Protein AF-A0A3D5EH94-F1 (afdb_monomer)

Nearest PDB structures (foldseek):
  5v8d-assembly1_A  TM=6.753E-01  e=9.237E-10  Bacillus cereus ATCC 10987
  5v8d-assembly4_D  TM=6.503E-01  e=5.014E-10  Bacillus cereus ATCC 10987
  5v8d-assembly2_B  TM=6.530E-01  e=5.330E-10  Bacillus cereus ATCC 10987
  5v8e-assembly2_B  TM=6.341E-01  e=5.665E-10  Bacillus cereus ATCC 10987
  4nzk-assembly1_A  TM=6.372E-01  e=7.234E-10  [Eubacterium] siraeum DSM 15702

Mean predicted aligned error: 8.18 Å

Radius of gyration: 25.85 Å; Cα contacts (8 Å, |Δi|>4): 688; chains: 1; bounding box: 53×42×86 Å

Foldseek 3Di:
DAQDVVVCVVVVVPDVPDDDDRGDDDDDDDPDQAQWDFDWDQDPNDTGGPDIGGNAFPFDWDQFPPRFIFGQPDPLHLVCLFQVVDAADPVQLVLLLVLLVCQLPQAFADVFEEAEEAAEWPCLQPVVRPPDHGDCHGNVNVSVVSHDCSSRYFYCRVVQNPDPDNQPDRQERETALVVLLSSLLSRCVSRVHDSVVLCVVCVPWDKDWDWDQYPRQCRHVVRDTDIGIDTDVFDQVVQWQKWQPFPAQLTKTKGADPQAPDAFEEEEAAGPRCNSNSRRVVNHYRMYIYGRHQQAAASVCSVQLRGSYYYHHHYSSCSSHRHYNPDDSLVRLVVRVVPDPDRDDMHHDPPDDDPSNVSVVVVVVVSNVD

Structure (mmCIF, N/CA/C/O backbone):
data_AF-A0A3D5EH94-F1
#
_entry.id   AF-A0A3D5EH94-F1
#
loop_
_atom_site.group_PDB
_atom_site.id
_atom_site.type_symbol
_atom_site.label_atom_id
_atom_site.label_alt_id
_atom_site.label_comp_id
_atom_site.label_asym_id
_atom_site.label_entity_id
_atom_site.label_seq_id
_atom_site.pdbx_PDB_ins_code
_atom_site.Cartn_x
_atom_site.Cartn_y
_atom_site.Cartn_z
_atom_site.occupancy
_atom_site.B_iso_or_equiv
_atom_site.auth_seq_id
_atom_site.auth_comp_id
_atom_site.auth_asym_id
_atom_site.auth_atom_id
_atom_site.pdbx_PDB_model_num
ATOM 1 N N . ASN A 1 1 ? 4.039 -0.647 -54.013 1.00 68.69 1 ASN A N 1
ATOM 2 C CA . ASN A 1 1 ? 4.053 0.822 -53.889 1.00 68.69 1 ASN A CA 1
ATOM 3 C C . ASN A 1 1 ? 2.646 1.366 -54.019 1.00 68.69 1 ASN A C 1
ATOM 5 O O . ASN A 1 1 ? 1.836 0.756 -54.706 1.00 68.69 1 ASN A O 1
ATOM 9 N N . THR A 1 2 ? 2.360 2.465 -53.336 1.00 75.19 2 THR A N 1
ATOM 10 C CA . THR A 1 2 ? 1.069 3.159 -53.306 1.00 75.19 2 THR A CA 1
ATOM 11 C C . THR A 1 2 ? 1.264 4.616 -53.713 1.00 75.19 2 THR A C 1
ATOM 13 O O . THR A 1 2 ? 2.389 5.127 -53.678 1.00 75.19 2 THR A O 1
ATOM 16 N N . GLU A 1 3 ? 0.176 5.294 -54.076 1.00 77.81 3 GLU A N 1
ATOM 17 C CA . GLU A 1 3 ? 0.208 6.742 -54.275 1.00 77.81 3 GLU A CA 1
ATOM 18 C C . GLU A 1 3 ? 0.514 7.424 -52.935 1.00 77.81 3 GLU A C 1
ATOM 20 O O . GLU A 1 3 ? -0.142 7.163 -51.923 1.00 77.81 3 GLU A O 1
ATOM 25 N N . ARG A 1 4 ? 1.551 8.264 -52.910 1.00 78.00 4 ARG A N 1
ATOM 26 C CA . ARG A 1 4 ? 1.975 9.034 -51.731 1.00 78.00 4 ARG A CA 1
ATOM 27 C C . ARG A 1 4 ? 2.310 10.467 -52.149 1.00 78.00 4 ARG A C 1
ATOM 29 O O . ARG A 1 4 ? 3.486 10.789 -52.334 1.00 78.00 4 ARG A O 1
ATOM 36 N N . PRO A 1 5 ? 1.289 11.326 -52.342 1.00 79.75 5 PRO A N 1
ATOM 37 C CA . PRO A 1 5 ? 1.480 12.707 -52.790 1.00 79.75 5 PRO A CA 1
ATOM 38 C C . PRO A 1 5 ? 2.429 13.505 -51.885 1.00 79.75 5 PRO A C 1
ATOM 40 O O . PRO A 1 5 ? 3.218 14.306 -52.374 1.00 79.75 5 PRO A O 1
ATOM 43 N N . ASP A 1 6 ? 2.413 13.215 -50.582 1.00 80.56 6 ASP A N 1
ATOM 44 C CA . ASP A 1 6 ? 3.288 13.813 -49.572 1.00 80.56 6 ASP A CA 1
ATOM 45 C C . ASP A 1 6 ? 4.774 13.450 -49.748 1.00 80.56 6 ASP A C 1
ATOM 47 O O . ASP A 1 6 ? 5.658 14.253 -49.445 1.00 80.56 6 ASP A O 1
ATOM 51 N N . VAL A 1 7 ? 5.063 12.244 -50.249 1.00 74.88 7 VAL A N 1
ATOM 52 C CA . VAL A 1 7 ? 6.429 11.795 -50.560 1.00 74.88 7 VAL A CA 1
ATOM 53 C C . VAL A 1 7 ? 6.908 12.441 -51.853 1.00 74.88 7 VAL A C 1
ATOM 55 O O . VAL A 1 7 ? 8.023 12.955 -51.888 1.00 74.88 7 VAL A O 1
ATOM 58 N N . ILE A 1 8 ? 6.061 12.471 -52.887 1.00 75.56 8 ILE A N 1
ATOM 59 C CA . ILE A 1 8 ? 6.370 13.111 -54.175 1.00 75.56 8 ILE A CA 1
ATOM 60 C C . ILE A 1 8 ? 6.744 14.578 -53.968 1.00 75.56 8 ILE A C 1
ATOM 62 O O . ILE A 1 8 ? 7.780 15.015 -54.461 1.00 75.56 8 ILE A O 1
ATOM 66 N N . GLU A 1 9 ? 5.934 15.320 -53.209 1.00 77.06 9 GLU A N 1
ATOM 67 C CA . GLU A 1 9 ? 6.174 16.737 -52.932 1.00 77.06 9 GLU A CA 1
ATOM 68 C C . GLU A 1 9 ? 7.528 16.958 -52.244 1.00 77.06 9 GLU A C 1
ATOM 70 O O . GLU A 1 9 ? 8.292 17.834 -52.643 1.00 77.06 9 GLU A O 1
ATOM 75 N N . LYS A 1 10 ? 7.878 16.131 -51.251 1.00 77.69 10 LYS A N 1
ATOM 76 C CA . LYS A 1 10 ? 9.159 16.254 -50.541 1.00 77.69 10 LYS A CA 1
ATOM 77 C C . LYS A 1 10 ? 10.363 15.824 -51.374 1.00 77.69 10 LYS A C 1
ATOM 79 O O . LYS A 1 10 ? 11.404 16.466 -51.290 1.00 77.69 10 LYS A O 1
ATOM 84 N N . VAL A 1 11 ? 10.253 14.743 -52.144 1.00 74.69 11 VAL A N 1
ATOM 85 C CA . VAL A 1 11 ? 11.378 14.190 -52.915 1.00 74.69 11 VAL A CA 1
ATOM 86 C C . VAL A 1 11 ? 11.659 15.030 -54.160 1.00 74.69 11 VAL A C 1
ATOM 88 O O . VAL A 1 11 ? 12.824 15.297 -54.438 1.00 74.69 11 VAL A O 1
ATOM 91 N N . ALA A 1 12 ? 10.629 15.538 -54.848 1.00 71.44 12 ALA A N 1
ATOM 92 C CA . ALA A 1 12 ? 10.789 16.421 -56.009 1.00 71.44 12 ALA A CA 1
ATOM 93 C C . ALA A 1 12 ? 11.503 17.748 -55.675 1.00 71.44 12 ALA A C 1
ATOM 95 O O . ALA A 1 12 ? 12.089 18.379 -56.551 1.00 71.44 12 ALA A O 1
ATOM 96 N N . LEU A 1 13 ? 11.480 18.173 -54.405 1.00 70.44 13 LEU A N 1
ATOM 97 C CA . LEU A 1 13 ? 12.229 19.341 -53.926 1.00 70.44 13 LEU A CA 1
ATOM 98 C C . LEU A 1 13 ? 13.724 19.060 -53.711 1.00 70.44 13 LEU A C 1
ATOM 100 O O . LEU A 1 13 ? 14.517 20.000 -53.664 1.00 70.44 13 LEU A O 1
ATOM 104 N N . ILE A 1 14 ? 14.105 17.792 -53.538 1.00 74.44 14 ILE A N 1
ATOM 105 C CA . ILE A 1 14 ? 15.460 17.379 -53.151 1.00 74.44 14 ILE A CA 1
ATOM 106 C C . ILE A 1 14 ? 16.200 16.767 -54.344 1.00 74.44 14 ILE A C 1
ATOM 108 O O . ILE A 1 14 ? 17.382 17.055 -54.522 1.00 74.44 14 ILE A O 1
ATOM 112 N N . GLU A 1 15 ? 15.512 15.990 -55.186 1.00 72.38 15 GLU A N 1
ATOM 113 C CA . GLU A 1 15 ? 16.097 15.353 -56.365 1.00 72.38 15 GLU A CA 1
ATOM 114 C C . GLU A 1 15 ? 15.553 15.911 -57.677 1.00 72.38 15 GLU A C 1
ATOM 116 O O . GLU A 1 15 ? 14.371 15.780 -57.996 1.00 72.38 15 GLU A O 1
ATOM 121 N N . ARG A 1 16 ? 16.448 16.518 -58.464 1.00 66.50 16 ARG A N 1
ATOM 122 C CA . ARG A 1 16 ? 16.094 17.241 -59.700 1.00 66.50 16 ARG A CA 1
ATOM 123 C C . ARG A 1 16 ? 15.661 16.321 -60.838 1.00 66.50 16 ARG A C 1
ATOM 125 O O . ARG A 1 16 ? 14.904 16.758 -61.699 1.00 66.50 16 ARG A O 1
ATOM 132 N N . ASP A 1 17 ? 16.110 15.069 -60.809 1.00 68.94 17 ASP A N 1
ATOM 133 C CA . ASP A 1 17 ? 15.834 14.064 -61.839 1.00 68.94 17 ASP A CA 1
ATOM 134 C C . ASP A 1 17 ? 14.757 13.056 -61.398 1.00 68.94 17 ASP A C 1
ATOM 136 O O . ASP A 1 17 ? 14.601 11.991 -62.002 1.00 68.94 17 ASP A O 1
ATOM 140 N N . PHE A 1 18 ? 14.002 13.366 -60.336 1.00 68.69 18 PHE A N 1
ATOM 141 C CA . PHE A 1 18 ? 12.938 12.494 -59.849 1.00 68.69 18 PHE A CA 1
ATOM 142 C C . PHE A 1 18 ? 11.816 12.364 -60.892 1.00 68.69 18 PHE A C 1
ATOM 144 O O . PHE A 1 18 ? 11.048 13.295 -61.139 1.00 68.69 18 PHE A O 1
ATOM 151 N N . GLN A 1 19 ? 11.712 11.186 -61.509 1.00 66.19 19 GLN A N 1
ATOM 152 C CA . GLN A 1 19 ? 10.628 10.859 -62.432 1.00 66.19 19 GLN A CA 1
ATOM 153 C C . GLN A 1 19 ? 9.378 10.527 -61.618 1.00 66.19 19 GLN A C 1
ATOM 155 O O . GLN A 1 19 ? 9.339 9.538 -60.887 1.00 66.19 19 GLN A O 1
ATOM 160 N N . GLN A 1 20 ? 8.362 11.382 -61.722 1.00 61.25 20 GLN A N 1
ATOM 161 C CA . GLN A 1 20 ? 7.118 11.257 -60.971 1.00 61.25 20 GLN A CA 1
ATOM 162 C C . GLN A 1 20 ? 6.280 10.082 -61.499 1.00 61.25 20 GLN A C 1
ATOM 164 O O . GLN A 1 20 ? 5.341 10.253 -62.274 1.00 61.25 20 GLN A O 1
ATOM 169 N N . GLU A 1 21 ? 6.613 8.867 -61.080 1.00 62.69 21 GLU A N 1
ATOM 170 C CA . GLU A 1 21 ? 5.720 7.723 -61.217 1.00 62.69 21 GLU A CA 1
ATOM 171 C C . GLU A 1 21 ? 4.611 7.822 -60.160 1.00 62.69 21 GLU A C 1
ATOM 173 O O . GLU A 1 21 ? 4.872 8.117 -58.990 1.00 62.69 21 GLU A O 1
ATOM 178 N N . ALA A 1 22 ? 3.360 7.559 -60.554 1.00 59.62 22 ALA A N 1
ATOM 179 C CA . ALA A 1 22 ? 2.195 7.661 -59.667 1.00 59.62 22 ALA A CA 1
ATOM 180 C C . ALA A 1 22 ? 2.316 6.787 -58.395 1.00 59.62 22 ALA A C 1
ATOM 182 O O . ALA A 1 22 ? 1.708 7.091 -57.374 1.00 59.62 22 ALA A O 1
ATOM 183 N N . LEU A 1 23 ? 3.148 5.735 -58.417 1.00 65.56 23 LEU A N 1
ATOM 184 C CA . LEU A 1 23 ? 3.312 4.756 -57.336 1.00 65.56 23 LEU A CA 1
ATOM 185 C C . LEU A 1 23 ? 4.757 4.710 -56.801 1.00 65.56 23 LEU A C 1
ATOM 187 O O . LEU A 1 23 ? 5.472 3.727 -56.997 1.00 65.56 23 LEU A O 1
ATOM 191 N N . CYS A 1 24 ? 5.185 5.748 -56.082 1.00 69.69 24 CYS A N 1
ATOM 192 C CA . CYS A 1 24 ? 6.564 5.895 -55.581 1.00 69.69 24 CYS A CA 1
ATOM 193 C C . CYS A 1 24 ? 6.706 5.901 -54.044 1.00 69.69 24 CYS A C 1
ATOM 195 O O . CYS A 1 24 ? 7.746 6.289 -53.517 1.00 69.69 24 CYS A O 1
ATOM 197 N N . GLY A 1 25 ? 5.696 5.433 -53.304 1.00 74.31 25 GLY A N 1
ATOM 198 C CA . GLY A 1 25 ? 5.777 5.288 -51.849 1.00 74.31 25 GLY A CA 1
ATOM 199 C C . GLY A 1 25 ? 5.266 3.945 -51.342 1.00 74.31 25 GLY A C 1
ATOM 200 O O . GLY A 1 25 ? 4.776 3.107 -52.100 1.00 74.31 25 GLY A O 1
ATOM 201 N N . PHE A 1 26 ? 5.368 3.735 -50.036 1.00 80.31 26 PHE A N 1
ATOM 202 C CA . PHE A 1 26 ? 4.729 2.624 -49.341 1.00 80.31 26 PHE A CA 1
ATOM 203 C C . PHE A 1 26 ? 4.159 3.116 -48.012 1.00 80.31 26 PHE A C 1
ATOM 205 O O . PHE A 1 26 ? 4.688 4.038 -47.392 1.00 80.31 26 PHE A O 1
ATOM 212 N N . ASP A 1 27 ? 3.062 2.503 -47.593 1.00 79.88 27 ASP A N 1
ATOM 213 C CA . ASP A 1 27 ? 2.504 2.638 -46.256 1.00 79.88 27 ASP A CA 1
ATOM 214 C C . ASP A 1 27 ? 2.322 1.228 -45.700 1.00 79.88 27 ASP A C 1
ATOM 216 O O . ASP A 1 27 ? 1.765 0.347 -46.365 1.00 79.88 27 ASP A O 1
ATOM 220 N N . HIS A 1 28 ? 2.884 0.987 -44.523 1.00 81.12 28 HIS A N 1
ATOM 221 C CA . HIS A 1 28 ? 2.800 -0.307 -43.880 1.00 81.12 28 HIS A CA 1
ATOM 222 C C . HIS A 1 28 ? 2.720 -0.139 -42.371 1.00 81.12 28 HIS A C 1
ATOM 224 O O . HIS A 1 28 ? 3.570 0.496 -41.747 1.00 81.12 28 HIS A O 1
ATOM 230 N N . THR A 1 29 ? 1.710 -0.762 -41.772 1.00 83.31 29 THR A N 1
ATOM 231 C CA . THR A 1 29 ? 1.614 -0.863 -40.320 1.00 83.31 29 THR A CA 1
ATOM 232 C C . THR A 1 29 ? 2.518 -1.987 -39.842 1.00 83.31 29 THR A C 1
ATOM 234 O O . THR A 1 29 ? 2.285 -3.159 -40.133 1.00 83.31 29 THR A O 1
ATOM 237 N N . LEU A 1 30 ? 3.552 -1.630 -39.089 1.00 79.69 30 LEU A N 1
ATOM 238 C CA . LEU A 1 30 ? 4.424 -2.595 -38.435 1.00 79.69 30 LEU A CA 1
ATOM 239 C C . LEU A 1 30 ? 3.857 -2.922 -37.052 1.00 79.69 30 LEU A C 1
ATOM 241 O O . LEU A 1 30 ? 3.590 -2.022 -36.259 1.00 79.69 30 LEU A O 1
ATOM 245 N N . ILE A 1 31 ? 3.702 -4.214 -36.756 1.00 80.31 31 ILE A N 1
ATOM 246 C CA . ILE A 1 31 ? 3.484 -4.715 -35.394 1.00 80.31 31 ILE A CA 1
ATOM 247 C C . ILE A 1 31 ? 4.821 -5.299 -34.939 1.00 80.31 31 ILE A C 1
ATOM 249 O O . ILE A 1 31 ? 5.153 -6.428 -35.320 1.00 80.31 31 ILE A O 1
ATOM 253 N N . PRO A 1 32 ? 5.644 -4.523 -34.222 1.00 77.19 32 PRO A N 1
ATOM 254 C CA . PRO A 1 32 ? 6.980 -4.971 -33.891 1.00 77.19 32 PRO A CA 1
ATOM 255 C C . PRO A 1 32 ? 6.975 -6.184 -32.955 1.00 77.19 32 PRO A C 1
ATOM 257 O O . PRO A 1 32 ? 6.024 -6.464 -32.239 1.00 77.19 32 PRO A O 1
ATOM 260 N N . LYS A 1 33 ?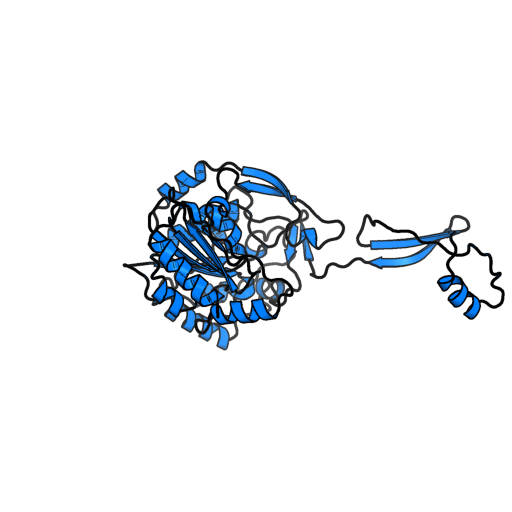 8.051 -6.969 -32.984 1.00 79.19 33 LYS A N 1
ATOM 261 C CA . LYS A 1 33 ? 8.232 -8.110 -32.064 1.00 79.19 33 LYS A CA 1
ATOM 262 C C . LYS A 1 33 ? 9.256 -7.820 -30.963 1.00 79.19 33 LYS A C 1
ATOM 264 O O . LYS A 1 33 ? 9.468 -8.655 -30.095 1.00 79.19 33 LYS A O 1
ATOM 269 N N . SER A 1 34 ? 9.893 -6.654 -31.029 1.00 80.25 34 SER A N 1
ATOM 270 C CA . SER A 1 34 ? 10.976 -6.186 -30.165 1.00 80.25 34 SER A CA 1
ATOM 271 C C . SER A 1 34 ? 10.851 -4.673 -29.986 1.00 80.25 34 SER A C 1
ATOM 273 O O . SER A 1 34 ? 10.292 -4.002 -30.857 1.00 80.25 34 SER A O 1
ATOM 275 N N . SER A 1 35 ? 11.372 -4.139 -28.881 1.00 80.38 35 SER A N 1
ATOM 276 C CA . SER A 1 35 ? 11.518 -2.695 -28.658 1.00 80.38 35 SER A CA 1
ATOM 277 C C . SER A 1 35 ? 12.526 -2.054 -29.610 1.00 80.38 35 SER A C 1
ATOM 279 O O . SER A 1 35 ? 12.378 -0.883 -29.937 1.00 80.38 35 SER A O 1
ATOM 281 N N . ASN A 1 36 ? 13.511 -2.817 -30.090 1.00 85.56 36 ASN A N 1
ATOM 282 C CA . ASN A 1 36 ? 14.490 -2.367 -31.076 1.00 85.56 36 ASN A CA 1
ATOM 283 C C . ASN A 1 36 ? 14.121 -2.890 -32.463 1.00 85.56 36 ASN A C 1
ATOM 285 O O . ASN A 1 36 ? 14.021 -4.103 -32.673 1.00 85.56 36 ASN A O 1
ATOM 289 N N . ILE A 1 37 ? 13.938 -1.975 -33.412 1.00 88.25 37 ILE A N 1
ATOM 290 C CA . ILE A 1 37 ? 13.548 -2.283 -34.786 1.00 88.25 37 ILE A CA 1
ATOM 291 C C . ILE A 1 37 ? 14.498 -1.546 -35.721 1.00 88.25 37 ILE A C 1
ATOM 293 O O . ILE A 1 37 ? 14.627 -0.329 -35.645 1.00 88.25 37 ILE A O 1
ATOM 297 N N . ALA A 1 38 ? 15.111 -2.274 -36.645 1.00 88.75 38 ALA A N 1
ATOM 298 C CA . ALA A 1 38 ? 15.816 -1.678 -37.768 1.00 88.75 38 ALA A CA 1
ATOM 299 C C . ALA A 1 38 ? 14.944 -1.794 -39.022 1.00 88.75 38 ALA A C 1
ATOM 301 O O . ALA A 1 38 ? 14.496 -2.886 -39.378 1.00 88.75 38 ALA A O 1
ATOM 302 N N . ILE A 1 39 ? 14.711 -0.672 -39.698 1.00 88.19 39 ILE A N 1
ATOM 303 C CA . ILE A 1 39 ? 14.161 -0.645 -41.052 1.00 88.19 39 ILE A CA 1
ATOM 304 C C . ILE A 1 39 ? 15.351 -0.593 -41.999 1.00 88.19 39 ILE A C 1
ATOM 306 O O . ILE A 1 39 ? 16.213 0.281 -41.887 1.00 88.19 39 ILE A O 1
ATOM 310 N N . ALA A 1 40 ? 15.401 -1.537 -42.932 1.00 89.81 40 ALA A N 1
ATOM 311 C CA . ALA A 1 40 ? 16.499 -1.660 -43.871 1.00 89.81 40 ALA A CA 1
ATOM 312 C C . ALA A 1 40 ? 16.008 -1.888 -45.295 1.00 89.81 40 ALA A C 1
ATOM 314 O O . ALA A 1 40 ? 14.953 -2.484 -45.520 1.00 89.81 40 ALA A O 1
ATOM 315 N N . ILE A 1 41 ? 16.817 -1.445 -46.250 1.00 89.06 41 ILE A N 1
ATOM 316 C CA . ILE A 1 41 ? 16.654 -1.747 -47.667 1.00 89.06 41 ILE A CA 1
ATOM 317 C C . ILE A 1 41 ? 17.640 -2.856 -48.022 1.00 89.06 41 ILE A C 1
ATOM 319 O O . ILE A 1 41 ? 18.830 -2.770 -47.709 1.00 89.06 41 ILE A O 1
ATOM 323 N N . VAL A 1 42 ? 17.145 -3.893 -48.695 1.00 89.62 42 VAL A N 1
ATOM 324 C CA . VAL A 1 42 ? 17.991 -4.921 -49.301 1.00 89.62 42 VAL A CA 1
ATOM 325 C C . VAL A 1 42 ? 18.237 -4.536 -50.753 1.00 89.62 42 VAL A C 1
ATOM 327 O O . VAL A 1 42 ? 17.299 -4.482 -51.545 1.00 89.62 42 VAL A O 1
ATOM 330 N N . HIS A 1 43 ? 19.491 -4.275 -51.110 1.00 88.88 43 HIS A N 1
ATOM 331 C CA . HIS A 1 43 ? 19.889 -3.942 -52.477 1.00 88.88 43 HIS A CA 1
ATOM 332 C C . HIS A 1 43 ? 21.161 -4.710 -52.837 1.00 88.88 43 HIS A C 1
ATOM 334 O O . HIS A 1 43 ? 22.117 -4.718 -52.069 1.00 88.88 43 HIS A O 1
ATOM 340 N N . ASN A 1 44 ? 21.171 -5.402 -53.981 1.00 90.38 44 ASN A N 1
ATOM 341 C CA . ASN A 1 44 ? 22.293 -6.246 -54.420 1.00 90.38 44 ASN A CA 1
ATOM 342 C C . ASN A 1 44 ? 22.791 -7.239 -53.351 1.00 90.38 44 ASN A C 1
ATOM 344 O O . ASN A 1 44 ? 23.987 -7.457 -53.207 1.00 90.38 44 ASN A O 1
ATOM 348 N N . SER A 1 45 ? 21.872 -7.850 -52.597 1.00 89.19 45 SER A N 1
ATOM 349 C CA . SER A 1 45 ? 22.179 -8.759 -51.473 1.00 89.19 45 SER A CA 1
ATOM 350 C C . SER A 1 45 ? 22.903 -8.110 -50.284 1.00 89.19 45 SER A C 1
ATOM 352 O O . SER A 1 45 ? 23.343 -8.817 -49.379 1.00 89.19 45 SER A O 1
ATOM 354 N N . HIS A 1 46 ? 22.991 -6.780 -50.243 1.00 87.38 46 HIS A N 1
ATOM 355 C CA . HIS A 1 46 ? 23.495 -6.027 -49.101 1.00 87.38 46 HIS A CA 1
ATOM 356 C C . HIS A 1 46 ? 22.345 -5.439 -48.283 1.00 87.38 46 HIS A C 1
ATOM 358 O O . HIS A 1 46 ? 21.337 -4.977 -48.824 1.00 87.38 46 HIS A O 1
ATOM 364 N N . PHE A 1 47 ? 22.506 -5.481 -46.961 1.00 88.56 47 PHE A N 1
ATOM 365 C CA . PHE A 1 47 ? 21.547 -4.968 -45.991 1.00 88.56 47 PHE A CA 1
ATOM 366 C C . PHE A 1 47 ? 21.943 -3.546 -45.592 1.00 88.56 47 PHE A C 1
ATOM 368 O O . PHE A 1 47 ? 23.001 -3.339 -44.997 1.00 88.56 47 PHE A O 1
ATOM 375 N N . HIS A 1 48 ? 21.104 -2.568 -45.921 1.00 91.00 48 HIS A N 1
ATOM 376 C CA . HIS A 1 48 ? 21.341 -1.163 -45.610 1.00 91.00 48 HIS A CA 1
ATOM 377 C C . HIS A 1 48 ? 20.310 -0.692 -44.590 1.00 91.00 48 HIS A C 1
ATOM 379 O O . HIS A 1 48 ? 19.160 -0.446 -44.951 1.00 91.00 48 HIS A O 1
ATOM 385 N N . VAL A 1 49 ? 20.702 -0.579 -43.319 1.00 90.62 49 VAL A N 1
ATOM 386 C CA . VAL A 1 49 ? 19.843 0.012 -42.282 1.00 90.62 49 VAL A CA 1
ATOM 387 C C . VAL A 1 49 ? 19.649 1.491 -42.604 1.00 90.62 49 VAL A C 1
ATOM 389 O O . VAL A 1 49 ? 20.618 2.235 -42.718 1.00 90.62 49 VAL A O 1
ATOM 392 N N . ILE A 1 50 ? 18.396 1.900 -42.784 1.00 90.31 50 ILE A N 1
ATOM 393 C CA . ILE A 1 50 ? 18.018 3.281 -43.110 1.00 90.31 50 ILE A CA 1
ATOM 394 C C . ILE A 1 50 ? 17.373 3.998 -41.925 1.00 90.31 50 ILE A C 1
ATOM 396 O O . ILE A 1 50 ? 17.325 5.226 -41.903 1.00 90.31 50 ILE A O 1
ATOM 400 N N . TYR A 1 51 ? 16.866 3.245 -40.948 1.00 86.38 51 TYR A N 1
ATOM 401 C CA . TYR A 1 51 ? 16.261 3.807 -39.751 1.00 86.38 51 TYR A CA 1
ATOM 402 C C . TYR A 1 51 ? 16.326 2.814 -38.595 1.00 86.38 51 TYR A C 1
ATOM 404 O O . TYR A 1 51 ? 16.056 1.627 -38.781 1.00 86.38 51 TYR A O 1
ATOM 412 N N . GLU A 1 52 ? 16.630 3.307 -37.401 1.00 90.00 52 GLU A N 1
ATOM 413 C CA . GLU A 1 52 ? 16.542 2.549 -36.156 1.00 90.00 52 GLU A CA 1
ATOM 414 C C . GLU A 1 52 ? 15.448 3.171 -35.289 1.00 90.00 52 GLU A C 1
ATOM 416 O O . GLU A 1 52 ? 15.424 4.379 -35.057 1.00 90.00 52 GLU A O 1
ATOM 421 N N . VAL A 1 53 ? 14.514 2.340 -34.838 1.00 85.81 53 VAL A N 1
ATOM 422 C CA . VAL A 1 53 ? 13.433 2.713 -33.928 1.00 85.81 53 VAL A CA 1
ATOM 423 C C . VAL A 1 53 ? 13.680 2.006 -32.609 1.00 85.81 53 VAL A C 1
ATOM 425 O O . VAL A 1 53 ? 13.826 0.782 -32.580 1.00 85.81 53 VAL A O 1
ATOM 428 N N . ASN A 1 54 ? 13.655 2.768 -31.521 1.00 82.69 54 ASN A N 1
ATOM 429 C CA . ASN A 1 54 ? 13.542 2.221 -30.180 1.00 82.69 54 ASN A CA 1
ATOM 430 C C . ASN A 1 54 ? 12.187 2.624 -29.579 1.00 82.69 54 ASN A C 1
ATOM 432 O O . ASN A 1 54 ? 11.800 3.793 -29.617 1.00 82.69 54 ASN A O 1
ATOM 436 N N . ILE A 1 55 ? 11.452 1.641 -29.064 1.00 76.94 55 ILE A N 1
ATOM 437 C CA . ILE A 1 55 ? 10.213 1.839 -28.316 1.00 76.94 55 ILE A CA 1
ATOM 438 C C . ILE A 1 55 ? 10.557 1.811 -26.825 1.00 76.94 55 ILE A C 1
ATOM 440 O O . ILE A 1 55 ? 10.705 0.736 -26.241 1.00 76.94 55 ILE A O 1
ATOM 444 N N . GLU A 1 56 ? 10.640 2.989 -26.208 1.00 64.25 56 GLU A N 1
ATOM 445 C CA . GLU A 1 56 ? 10.871 3.129 -24.767 1.00 64.25 56 GLU A CA 1
ATOM 446 C C . GLU A 1 56 ? 9.550 3.271 -23.995 1.00 64.25 56 GLU A C 1
ATOM 448 O O . GLU A 1 56 ? 8.648 4.023 -24.378 1.00 64.25 56 GLU A O 1
ATOM 453 N N . GLY A 1 57 ? 9.436 2.560 -22.871 1.00 60.56 57 GLY A N 1
ATOM 454 C CA . GLY A 1 57 ? 8.354 2.762 -21.910 1.00 60.56 57 GLY A CA 1
ATOM 455 C C . GLY A 1 57 ? 8.507 4.082 -21.141 1.00 60.56 57 GLY A C 1
ATOM 456 O O . GLY A 1 57 ? 9.609 4.571 -20.919 1.00 60.56 57 GLY A O 1
ATOM 457 N N . VAL A 1 58 ? 7.393 4.649 -20.664 1.00 58.03 58 VAL A N 1
ATOM 458 C CA . VAL A 1 58 ? 7.370 5.931 -19.915 1.00 58.03 58 VAL A CA 1
ATOM 459 C C . VAL A 1 58 ? 8.100 5.847 -18.559 1.00 58.03 58 VAL A C 1
ATOM 461 O O . VAL A 1 58 ? 8.519 6.863 -18.008 1.00 58.03 58 VAL A O 1
ATOM 464 N N . PHE A 1 59 ? 8.253 4.641 -18.005 1.00 60.00 59 PHE A N 1
ATOM 465 C CA . PHE A 1 59 ? 8.998 4.389 -16.771 1.00 60.00 59 PHE A CA 1
ATOM 466 C C . PHE A 1 59 ? 10.280 3.632 -17.089 1.00 60.00 59 PHE A C 1
ATOM 468 O O . PHE A 1 59 ? 10.249 2.700 -17.892 1.00 60.00 59 PHE A O 1
ATOM 475 N N . LYS A 1 60 ? 11.376 3.971 -16.401 1.00 74.50 60 LYS A N 1
ATOM 476 C CA . LYS A 1 60 ? 12.557 3.110 -16.433 1.00 74.50 60 LYS A CA 1
ATOM 477 C C . LYS A 1 60 ? 12.267 1.879 -15.590 1.00 74.50 60 LYS A C 1
ATOM 479 O O . LYS A 1 60 ? 11.826 1.972 -14.445 1.00 74.50 60 LYS A O 1
ATOM 484 N N . ILE A 1 61 ? 12.451 0.725 -16.202 1.00 85.44 61 ILE A N 1
ATOM 485 C CA . ILE A 1 61 ? 12.316 -0.562 -15.545 1.00 85.44 61 ILE A CA 1
ATOM 486 C C . ILE A 1 61 ? 13.713 -1.136 -15.471 1.00 85.44 61 ILE A C 1
ATOM 488 O O . ILE A 1 61 ? 14.450 -1.111 -16.454 1.00 85.44 61 ILE A O 1
ATOM 492 N N . LEU A 1 62 ? 14.075 -1.595 -14.285 1.00 90.00 62 LEU A N 1
ATOM 493 C CA . LEU A 1 62 ? 15.323 -2.292 -14.072 1.00 90.00 62 LEU A CA 1
ATOM 494 C C . LEU A 1 62 ? 15.056 -3.784 -14.185 1.00 90.00 62 LEU A C 1
ATOM 496 O O . LEU A 1 62 ? 14.259 -4.336 -13.427 1.00 90.00 62 LEU A O 1
ATOM 500 N N . GLU A 1 63 ? 15.728 -4.420 -15.130 1.00 91.44 63 GLU A N 1
ATOM 501 C CA . GLU A 1 63 ? 15.730 -5.869 -15.253 1.00 91.44 63 GLU A CA 1
ATOM 502 C C . GLU A 1 63 ? 16.704 -6.448 -14.223 1.00 91.44 63 GLU A C 1
ATOM 504 O O . GLU A 1 63 ? 17.883 -6.092 -14.176 1.00 91.44 63 GLU A O 1
ATOM 509 N N . GLY A 1 64 ? 16.167 -7.285 -13.346 1.00 92.69 64 GLY A N 1
ATOM 510 C CA . GLY A 1 64 ? 16.923 -8.150 -12.459 1.00 92.69 64 GLY A CA 1
ATOM 511 C C . GLY A 1 64 ? 17.176 -9.517 -13.086 1.00 92.69 64 GLY A C 1
ATOM 512 O O . GLY A 1 64 ? 16.815 -9.782 -14.235 1.00 92.69 64 GLY A O 1
ATOM 513 N N . GLU A 1 65 ? 17.783 -10.407 -12.309 1.00 94.50 65 GLU A N 1
ATOM 514 C CA . GLU A 1 65 ? 17.987 -11.797 -12.723 1.00 94.50 65 GLU A CA 1
ATOM 515 C C . GLU A 1 65 ? 16.641 -12.534 -12.865 1.00 94.50 65 GLU A C 1
ATOM 517 O O . GLU A 1 65 ? 15.618 -12.099 -12.335 1.00 94.50 65 GLU A O 1
ATOM 522 N N . ASP A 1 66 ? 16.617 -13.632 -13.627 1.00 92.94 66 ASP A N 1
ATOM 523 C CA . ASP A 1 66 ? 15.437 -14.491 -13.836 1.00 92.94 66 ASP A CA 1
ATOM 524 C C . ASP A 1 66 ? 14.152 -13.755 -14.270 1.00 92.94 66 ASP A C 1
ATOM 526 O O . ASP A 1 66 ? 13.030 -14.157 -13.955 1.00 92.94 66 ASP A O 1
ATOM 530 N N . ASN A 1 67 ? 14.315 -12.691 -15.062 1.00 92.69 67 ASN A N 1
ATOM 531 C CA . ASN A 1 67 ? 13.243 -11.835 -15.583 1.00 92.69 67 ASN A CA 1
ATOM 532 C C . ASN A 1 67 ? 12.472 -11.047 -14.508 1.00 92.69 67 ASN A C 1
ATOM 534 O O . ASN A 1 67 ? 11.374 -10.552 -14.778 1.00 92.69 67 ASN A O 1
ATOM 538 N N . TRP A 1 68 ? 13.006 -10.893 -13.296 1.00 97.06 68 TRP A N 1
ATOM 539 C CA . TRP A 1 68 ? 12.395 -10.007 -12.309 1.00 97.06 68 TRP A CA 1
ATOM 540 C C . TRP A 1 68 ? 12.460 -8.551 -12.769 1.00 97.06 68 TRP A C 1
ATOM 542 O O . TRP A 1 68 ? 13.511 -8.052 -13.152 1.00 97.06 68 TRP A O 1
ATOM 552 N N . LEU A 1 69 ? 11.335 -7.840 -12.704 1.00 95.56 69 LEU A N 1
ATOM 553 C CA . LEU A 1 69 ? 11.275 -6.425 -13.073 1.00 95.56 69 LEU A CA 1
ATOM 554 C C . LEU A 1 69 ? 11.209 -5.553 -11.832 1.00 95.56 69 LEU A C 1
ATOM 556 O O . LEU A 1 69 ? 10.337 -5.752 -10.996 1.00 95.56 69 LEU A O 1
ATOM 560 N N . TYR A 1 70 ? 12.051 -4.538 -11.721 1.00 94.62 70 TYR A N 1
ATOM 561 C CA . TYR A 1 70 ? 12.052 -3.607 -10.597 1.00 94.62 70 TYR A CA 1
ATOM 562 C C . TYR A 1 70 ? 11.765 -2.185 -11.062 1.00 94.62 70 TYR A C 1
ATOM 564 O O . TYR A 1 70 ? 12.041 -1.799 -12.199 1.00 94.62 70 TYR A O 1
ATOM 572 N N . LEU A 1 71 ? 11.180 -1.391 -10.168 1.00 90.38 71 LEU A N 1
ATOM 573 C CA . LEU A 1 71 ? 10.915 0.013 -10.441 1.00 90.38 71 LEU A CA 1
ATOM 574 C C . LEU A 1 71 ? 12.222 0.809 -10.381 1.00 90.38 71 LEU A C 1
ATOM 576 O O . LEU A 1 71 ? 12.857 0.857 -9.326 1.00 90.38 71 LEU A O 1
ATOM 580 N N . ASP A 1 72 ? 12.559 1.496 -11.470 1.00 84.31 72 ASP A N 1
ATOM 581 C CA . ASP A 1 72 ? 13.680 2.433 -11.531 1.00 84.31 72 ASP A CA 1
ATOM 582 C C . ASP A 1 72 ? 13.215 3.844 -11.916 1.00 84.31 72 ASP A C 1
ATOM 584 O O . ASP A 1 72 ? 12.127 4.054 -12.457 1.00 84.31 72 ASP A O 1
ATOM 588 N N . ASN A 1 73 ? 14.048 4.833 -11.588 1.00 67.56 73 ASN A N 1
ATOM 589 C CA . ASN A 1 73 ? 13.862 6.247 -11.901 1.00 67.56 73 ASN A CA 1
ATOM 590 C C . ASN A 1 73 ? 12.474 6.790 -11.523 1.00 67.56 73 ASN A C 1
ATOM 592 O O . ASN A 1 73 ? 11.886 7.609 -12.234 1.00 67.56 73 ASN A O 1
ATOM 596 N N . ASP A 1 74 ? 11.927 6.318 -10.404 1.00 78.56 74 ASP A N 1
ATOM 597 C CA . ASP A 1 74 ? 10.712 6.889 -9.855 1.00 78.56 74 ASP A CA 1
ATOM 598 C C . ASP A 1 74 ? 11.005 8.260 -9.232 1.00 78.56 74 ASP A C 1
ATOM 600 O O . ASP A 1 74 ? 12.131 8.580 -8.845 1.00 78.56 74 ASP A O 1
ATOM 604 N N . THR A 1 75 ? 9.973 9.091 -9.087 1.00 77.19 75 THR A N 1
ATOM 605 C CA . THR A 1 75 ? 10.121 10.440 -8.516 1.00 77.19 75 THR A CA 1
ATOM 606 C C . THR A 1 75 ? 10.602 10.435 -7.061 1.00 77.19 75 THR A C 1
ATOM 608 O O . THR A 1 75 ? 10.930 11.493 -6.529 1.00 77.19 75 THR A O 1
ATOM 611 N N . ASN A 1 76 ? 10.639 9.267 -6.408 1.00 82.19 76 ASN A N 1
ATOM 612 C CA . ASN A 1 76 ? 11.086 9.103 -5.029 1.00 82.19 76 ASN A CA 1
ATOM 613 C C . ASN A 1 76 ? 12.506 8.534 -4.923 1.00 82.19 76 ASN A C 1
ATOM 615 O O . ASN A 1 76 ? 13.021 8.444 -3.813 1.00 82.19 76 ASN A O 1
ATOM 619 N N . LYS A 1 77 ? 13.172 8.201 -6.034 1.00 88.06 77 LYS A N 1
ATOM 620 C CA . LYS A 1 77 ? 14.549 7.688 -6.054 1.00 88.06 77 LYS A CA 1
ATOM 621 C C . LYS A 1 77 ? 14.721 6.371 -5.280 1.00 88.06 77 LYS A C 1
ATOM 623 O O . LYS A 1 77 ? 15.653 6.242 -4.483 1.00 88.06 77 LYS A O 1
ATOM 628 N N . SER A 1 78 ? 13.836 5.396 -5.495 1.00 89.62 78 SER A N 1
ATOM 629 C CA . SER A 1 78 ? 13.843 4.072 -4.837 1.00 89.62 78 SER A CA 1
ATOM 630 C C . SER A 1 78 ? 15.240 3.432 -4.765 1.00 89.62 78 SER A C 1
ATOM 632 O O . SER A 1 78 ? 15.705 3.076 -3.681 1.00 89.62 78 SER A O 1
ATOM 634 N N . VAL A 1 79 ? 15.965 3.392 -5.888 1.00 91.81 79 VAL A N 1
ATOM 635 C CA . VAL A 1 79 ? 17.330 2.841 -5.973 1.00 91.81 79 VAL A CA 1
ATOM 636 C C . VAL A 1 79 ? 18.308 3.583 -5.056 1.00 91.81 79 VAL A C 1
ATOM 638 O O . VAL A 1 79 ? 19.102 2.970 -4.337 1.00 91.81 79 VAL A O 1
ATOM 641 N N . GLU A 1 80 ? 18.267 4.917 -5.041 1.00 93.44 80 GLU A N 1
ATOM 642 C CA . GLU A 1 80 ? 19.128 5.721 -4.168 1.00 93.44 80 GLU A CA 1
ATOM 643 C C . GLU A 1 80 ? 18.799 5.507 -2.688 1.00 93.44 80 GLU A C 1
ATOM 645 O O . GLU A 1 80 ? 19.708 5.507 -1.857 1.00 93.44 80 GLU A O 1
ATOM 650 N N . GLN A 1 81 ? 17.524 5.321 -2.341 1.00 94.31 81 GLN A N 1
ATOM 651 C CA . GLN A 1 81 ? 17.120 4.990 -0.974 1.00 94.31 81 GLN A CA 1
ATOM 652 C C . GLN A 1 81 ? 17.656 3.617 -0.551 1.00 94.31 81 GLN A C 1
ATOM 654 O O . GLN A 1 81 ? 18.242 3.492 0.526 1.00 94.31 81 GLN A O 1
ATOM 659 N N . PHE A 1 82 ? 17.504 2.605 -1.410 1.00 94.69 82 PHE A N 1
ATOM 660 C CA . PHE A 1 82 ? 17.942 1.233 -1.151 1.00 94.69 82 PHE A CA 1
ATOM 661 C C . PHE A 1 82 ? 19.466 1.126 -0.982 1.00 94.69 82 PHE A C 1
ATOM 663 O O . PHE A 1 82 ? 19.969 0.504 -0.045 1.00 94.69 82 PHE A O 1
ATOM 670 N N . THR A 1 83 ? 20.213 1.816 -1.845 1.00 95.25 83 THR A N 1
ATOM 671 C CA . THR A 1 83 ? 21.684 1.901 -1.800 1.00 95.25 83 THR A CA 1
ATOM 672 C C . THR A 1 83 ? 22.210 2.894 -0.754 1.00 95.25 83 THR A C 1
ATOM 674 O O . THR A 1 83 ? 23.420 3.016 -0.562 1.00 95.25 83 THR A O 1
ATOM 677 N N . GLY A 1 84 ? 21.329 3.594 -0.029 1.00 93.44 84 GLY A N 1
ATOM 678 C CA . GLY A 1 84 ? 21.686 4.538 1.037 1.00 93.44 84 GLY A CA 1
ATOM 679 C C . GLY A 1 84 ? 22.313 5.854 0.562 1.00 93.44 84 GLY A C 1
ATOM 680 O O . GLY A 1 84 ? 22.885 6.581 1.381 1.00 93.44 84 GLY A O 1
ATOM 681 N N . LYS A 1 85 ? 22.209 6.169 -0.735 1.00 94.06 85 LYS A N 1
ATOM 682 C CA . LYS A 1 85 ? 22.557 7.480 -1.309 1.00 94.06 85 LYS A CA 1
ATOM 683 C C . LYS A 1 85 ? 21.560 8.555 -0.874 1.00 94.06 85 LYS A C 1
ATOM 685 O O . LYS A 1 85 ? 21.964 9.668 -0.553 1.00 94.06 85 LYS A O 1
ATOM 690 N N . THR A 1 86 ? 20.277 8.199 -0.793 1.00 93.56 86 THR A N 1
ATOM 691 C CA . THR A 1 86 ? 19.229 9.039 -0.203 1.00 93.56 86 THR A CA 1
ATOM 692 C C . THR A 1 86 ? 18.973 8.613 1.246 1.00 93.56 86 THR A C 1
ATOM 694 O O . THR A 1 86 ? 18.867 7.428 1.557 1.00 93.56 86 THR A O 1
ATOM 697 N N . LYS A 1 87 ? 18.880 9.594 2.150 1.00 93.56 87 LYS A N 1
ATOM 698 C CA . LYS A 1 87 ? 18.674 9.415 3.597 1.00 93.56 87 LYS A CA 1
ATOM 699 C C . LYS A 1 87 ? 17.595 10.375 4.092 1.00 93.56 87 LYS A C 1
ATOM 701 O O . LYS A 1 87 ? 17.318 11.374 3.434 1.00 93.56 87 LYS A O 1
ATOM 706 N N . LEU A 1 88 ? 17.038 10.107 5.274 1.00 95.62 88 LEU A N 1
ATOM 707 C CA . LEU A 1 88 ? 16.151 11.065 5.933 1.00 95.62 88 LEU A CA 1
ATOM 708 C C . LEU A 1 88 ? 16.925 12.334 6.298 1.00 95.62 88 LEU A C 1
ATOM 710 O O . LEU A 1 88 ? 17.975 12.270 6.948 1.00 95.62 88 LEU A O 1
ATOM 714 N N . SER A 1 89 ? 16.387 13.485 5.900 1.00 96.19 89 SER A N 1
ATOM 715 C CA . SER A 1 89 ? 16.886 14.783 6.351 1.00 96.19 89 SER A CA 1
ATOM 716 C C . SER A 1 89 ? 16.597 14.975 7.845 1.00 96.19 89 SER A C 1
ATOM 718 O O . SER A 1 89 ? 15.765 14.280 8.428 1.00 96.19 89 SER A O 1
ATOM 720 N N . TRP A 1 90 ? 17.265 15.934 8.489 1.00 96.81 90 TRP A N 1
ATOM 721 C CA . TRP A 1 90 ? 16.965 16.281 9.885 1.00 96.81 90 TRP A CA 1
ATOM 722 C C . TRP A 1 90 ? 15.519 16.745 10.081 1.00 96.81 90 TRP A C 1
ATOM 724 O O . TRP A 1 90 ? 14.888 16.357 11.062 1.00 96.81 90 TRP A O 1
ATOM 734 N N . ALA A 1 91 ? 14.990 17.521 9.131 1.00 97.56 91 ALA A N 1
ATOM 735 C CA . ALA A 1 91 ? 13.599 17.958 9.149 1.00 97.56 91 ALA A CA 1
ATOM 736 C C . ALA A 1 91 ? 12.641 16.760 9.075 1.00 97.56 91 ALA A C 1
ATOM 738 O O . ALA A 1 91 ? 11.731 16.659 9.887 1.00 97.56 91 ALA A O 1
ATOM 739 N N . GLU A 1 92 ? 12.900 15.801 8.184 1.00 97.06 92 GLU A N 1
ATOM 740 C CA . GLU A 1 92 ? 12.033 14.628 8.035 1.00 97.06 92 GLU A CA 1
ATOM 741 C C . GLU A 1 92 ? 12.134 13.653 9.206 1.00 97.06 92 GLU A C 1
ATOM 743 O O . GLU A 1 92 ? 11.135 13.050 9.581 1.00 97.06 92 GLU A O 1
ATOM 748 N N . LYS A 1 93 ? 13.298 13.539 9.856 1.00 97.94 93 LYS A N 1
ATOM 749 C CA . LYS A 1 93 ? 13.402 12.805 11.128 1.00 97.94 93 LYS A CA 1
ATOM 750 C C . LYS A 1 93 ? 12.525 13.438 12.205 1.00 97.94 93 LYS A C 1
ATOM 752 O O . LYS A 1 93 ? 11.838 12.721 12.920 1.00 97.94 93 LYS A O 1
ATOM 757 N N . LYS A 1 94 ? 12.517 14.770 12.308 1.00 97.88 94 LYS A N 1
ATOM 758 C CA . LYS A 1 94 ? 11.626 15.466 13.240 1.00 97.88 94 LYS A CA 1
ATOM 759 C C . LYS A 1 94 ? 10.156 15.225 12.882 1.00 97.88 94 LYS A C 1
ATOM 761 O O . LYS A 1 94 ? 9.395 14.817 13.748 1.00 97.88 94 LYS A O 1
ATOM 766 N N . ASN A 1 95 ? 9.789 15.384 11.610 1.00 97.94 95 ASN A N 1
ATOM 767 C CA . ASN A 1 95 ? 8.416 15.168 11.149 1.00 97.94 95 ASN A CA 1
ATOM 768 C C . ASN A 1 95 ? 7.934 13.737 11.432 1.00 97.94 95 ASN A C 1
ATOM 770 O O . ASN A 1 95 ? 6.806 13.552 11.874 1.00 97.94 95 ASN A O 1
ATOM 774 N N . TRP A 1 96 ? 8.787 12.726 11.237 1.00 98.19 96 TRP A N 1
ATOM 775 C CA . TRP A 1 96 ? 8.467 11.342 11.589 1.00 98.19 96 TRP A CA 1
ATOM 776 C C . TRP A 1 96 ? 8.292 11.130 13.090 1.00 98.19 96 TRP A C 1
ATOM 778 O O . TRP A 1 96 ? 7.367 10.426 13.479 1.00 98.19 96 TRP A O 1
ATOM 788 N N . ALA A 1 97 ? 9.140 11.730 13.929 1.00 97.56 97 ALA A N 1
ATOM 789 C CA . ALA A 1 97 ? 8.994 11.641 15.381 1.00 97.56 97 ALA A CA 1
ATOM 790 C C . ALA A 1 97 ? 7.685 12.300 15.859 1.00 97.56 97 ALA A C 1
ATOM 792 O O . ALA A 1 97 ? 6.938 11.699 16.631 1.00 97.56 97 ALA A O 1
ATOM 793 N N . ASP A 1 98 ? 7.367 13.489 15.340 1.00 96.88 98 ASP A N 1
ATOM 794 C CA . ASP A 1 98 ? 6.134 14.220 15.657 1.00 96.88 98 ASP A CA 1
ATOM 795 C C . ASP A 1 98 ? 4.888 13.452 15.173 1.00 96.88 98 ASP A C 1
ATOM 797 O O . ASP A 1 98 ? 3.894 13.321 15.900 1.00 96.88 98 ASP A O 1
ATOM 801 N N . TYR A 1 99 ? 4.953 12.897 13.956 1.00 98.12 99 TYR A N 1
ATOM 802 C CA . TYR A 1 99 ? 3.903 12.048 13.400 1.00 98.12 99 TYR A CA 1
ATOM 803 C C . TYR A 1 99 ? 3.708 10.791 14.248 1.00 98.12 99 TYR A C 1
ATOM 805 O O . TYR A 1 99 ? 2.575 10.479 14.606 1.00 98.12 99 TYR A O 1
ATOM 813 N N . ALA A 1 100 ? 4.794 10.103 14.611 1.00 97.62 100 ALA A N 1
ATOM 814 C CA . ALA A 1 100 ? 4.741 8.883 15.401 1.00 97.62 100 ALA A CA 1
ATOM 815 C C . ALA A 1 100 ? 4.109 9.124 16.773 1.00 97.62 100 ALA A C 1
ATOM 817 O O . ALA A 1 100 ? 3.157 8.438 17.130 1.00 97.62 100 ALA A O 1
ATOM 818 N N . ASN A 1 101 ? 4.549 10.163 17.485 1.00 95.88 101 ASN A N 1
ATOM 819 C CA . ASN A 1 101 ? 3.980 10.537 18.778 1.00 95.88 101 ASN A CA 1
ATOM 820 C C . ASN A 1 101 ? 2.478 10.864 18.685 1.00 95.88 101 ASN A C 1
ATOM 822 O O . ASN A 1 101 ? 1.682 10.454 19.530 1.00 95.88 101 ASN A O 1
ATOM 826 N N . THR A 1 102 ? 2.073 11.579 17.632 1.00 95.62 102 THR A N 1
ATOM 827 C CA . THR A 1 102 ? 0.656 11.881 17.402 1.00 95.62 102 THR A CA 1
ATOM 828 C C . THR A 1 102 ? -0.134 10.614 17.079 1.00 95.62 102 THR A C 1
ATOM 830 O O . THR A 1 102 ? -1.208 10.414 17.630 1.00 95.62 102 THR A O 1
ATOM 833 N N . PHE A 1 103 ? 0.393 9.743 16.216 1.00 96.44 103 PHE A N 1
ATOM 834 C CA . PHE A 1 103 ? -0.254 8.498 15.807 1.00 96.44 103 PHE A CA 1
ATOM 835 C C . PHE A 1 103 ? -0.475 7.537 16.982 1.00 96.44 103 PHE A C 1
ATOM 837 O O . PHE A 1 103 ? -1.567 6.988 17.114 1.00 96.44 103 PHE A O 1
ATOM 844 N N . SER A 1 104 ? 0.519 7.386 17.865 1.00 93.25 104 SER A N 1
ATOM 845 C CA . SER A 1 104 ? 0.437 6.537 19.065 1.00 93.25 104 SER A CA 1
ATOM 846 C C . SER A 1 104 ? -0.612 7.003 20.078 1.00 93.25 104 SER A C 1
ATOM 848 O O . SER A 1 104 ? -1.012 6.234 20.947 1.00 93.25 104 SER A O 1
ATOM 850 N N . THR A 1 105 ? -1.027 8.271 20.006 1.00 90.94 105 THR A N 1
ATOM 851 C CA . THR A 1 105 ? -1.940 8.908 20.967 1.00 90.94 105 THR A CA 1
ATOM 852 C C . THR A 1 105 ? -3.287 9.292 20.355 1.00 90.94 105 THR A C 1
ATOM 854 O O . THR A 1 105 ? -4.105 9.922 21.028 1.00 90.94 105 THR A O 1
ATOM 857 N N . LEU A 1 106 ? -3.542 8.916 19.095 1.00 91.31 106 LEU A N 1
ATOM 858 C CA . LEU A 1 106 ? -4.832 9.155 18.451 1.00 91.31 106 LEU A CA 1
ATOM 859 C C . LEU A 1 106 ? -5.945 8.450 19.234 1.00 91.31 106 LEU A C 1
ATOM 861 O O . LEU A 1 106 ? -5.857 7.239 19.449 1.00 91.31 106 LEU A O 1
ATOM 865 N N . PRO A 1 107 ? -7.006 9.172 19.626 1.00 88.31 107 PRO A N 1
ATOM 866 C CA . PRO A 1 107 ? -8.157 8.539 20.239 1.00 88.31 107 PRO A CA 1
ATOM 867 C C . PRO A 1 107 ? -8.880 7.680 19.195 1.00 88.31 107 PRO A C 1
ATOM 869 O O . PRO A 1 107 ? -9.204 8.145 18.104 1.00 88.31 107 PRO A O 1
ATOM 872 N N . LEU A 1 108 ? -9.130 6.422 19.545 1.00 88.44 108 LEU A N 1
ATOM 873 C CA . LEU A 1 108 ? -9.966 5.481 18.793 1.00 88.44 108 LEU A CA 1
ATOM 874 C C . LEU A 1 108 ? -11.212 5.133 19.625 1.00 88.44 108 LEU A C 1
ATOM 876 O O . LEU A 1 108 ? -11.321 5.563 20.781 1.00 88.44 108 LEU A O 1
ATOM 880 N N . SER A 1 109 ? -12.156 4.354 19.081 1.00 79.06 109 SER A N 1
ATOM 881 C CA . SER A 1 109 ? -13.195 3.760 19.936 1.00 79.06 109 SER A CA 1
ATOM 882 C C . SER A 1 109 ? -12.558 2.774 20.932 1.00 79.06 109 SER A C 1
ATOM 884 O O . SER A 1 109 ? -11.404 2.378 20.781 1.00 79.06 109 SER A O 1
ATOM 886 N N . GLN A 1 110 ? -13.289 2.460 22.011 1.00 60.62 110 GLN A N 1
ATOM 887 C CA . GLN A 1 110 ? -12.955 1.501 23.084 1.00 60.62 110 GLN A CA 1
ATOM 888 C C . GLN A 1 110 ? -11.582 0.800 22.994 1.00 60.62 110 GLN A C 1
ATOM 890 O O . GLN A 1 110 ? -11.443 -0.147 22.234 1.00 60.62 110 GLN A O 1
ATOM 895 N N . ALA A 1 111 ? -10.587 1.189 23.806 1.00 63.69 111 ALA A N 1
ATOM 896 C CA . ALA A 1 111 ? -9.269 0.521 23.901 1.00 63.69 111 ALA A CA 1
ATOM 897 C C . ALA A 1 111 ? -8.601 0.152 22.549 1.00 63.69 111 ALA A C 1
ATOM 899 O O . ALA A 1 111 ? -7.746 -0.740 22.506 1.00 63.69 111 ALA A O 1
ATOM 900 N N . GLY A 1 112 ? -9.009 0.819 21.462 1.00 75.25 112 GLY A N 1
ATOM 901 C CA . GLY A 1 112 ? -8.662 0.477 20.097 1.00 75.25 112 GLY A CA 1
ATOM 902 C C . GLY A 1 112 ? -7.167 0.569 19.861 1.00 75.25 112 GLY A C 1
ATOM 903 O O . GLY A 1 112 ? -6.458 1.339 20.513 1.00 75.25 112 GLY A O 1
ATOM 904 N N . LYS A 1 113 ? -6.670 -0.239 18.927 1.00 93.38 113 LYS A N 1
ATOM 905 C CA . LYS A 1 113 ? -5.246 -0.270 18.584 1.00 93.38 113 LYS A CA 1
ATOM 906 C C . LYS A 1 113 ? -5.021 0.269 17.185 1.00 93.38 113 LYS A C 1
ATOM 908 O O . LYS A 1 113 ? -5.821 0.051 16.274 1.00 93.38 113 LYS A O 1
ATOM 913 N N . SER A 1 114 ? -3.893 0.941 17.016 1.00 96.69 114 SER A N 1
ATOM 914 C CA . SER A 1 114 ? -3.419 1.415 15.728 1.00 96.69 114 SER A CA 1
ATOM 915 C C . SER A 1 114 ? -2.181 0.633 15.290 1.00 96.69 114 SER A C 1
ATOM 917 O O . SER A 1 114 ? -1.409 0.138 16.110 1.00 96.69 114 SER A O 1
ATOM 919 N N . ALA A 1 115 ? -1.995 0.500 13.981 1.00 98.19 115 ALA A N 1
ATOM 920 C CA . ALA A 1 115 ? -0.775 -0.026 13.387 1.00 98.19 115 ALA A CA 1
ATOM 921 C C . ALA A 1 115 ? -0.371 0.840 12.196 1.00 98.19 115 ALA A C 1
ATOM 923 O O . ALA A 1 115 ? -1.212 1.234 11.380 1.00 98.19 115 ALA A O 1
ATOM 924 N N . PHE A 1 116 ? 0.927 1.113 12.083 1.00 98.62 116 PHE A N 1
ATOM 925 C CA . PHE A 1 116 ? 1.484 1.807 10.932 1.00 98.62 116 PHE A CA 1
ATOM 926 C C . PHE A 1 116 ? 2.272 0.819 10.072 1.00 98.62 116 PHE A C 1
ATOM 928 O O . PHE A 1 116 ? 3.349 0.370 10.454 1.00 98.62 116 PHE A O 1
ATOM 935 N N . LEU A 1 117 ? 1.743 0.462 8.905 1.00 98.81 117 LEU A N 1
ATOM 936 C CA . LEU A 1 117 ? 2.367 -0.478 7.981 1.00 98.81 117 LEU A CA 1
ATOM 937 C C . LEU A 1 117 ? 3.234 0.255 6.958 1.00 98.81 117 LEU A C 1
ATOM 939 O O . LEU A 1 117 ? 2.741 1.037 6.142 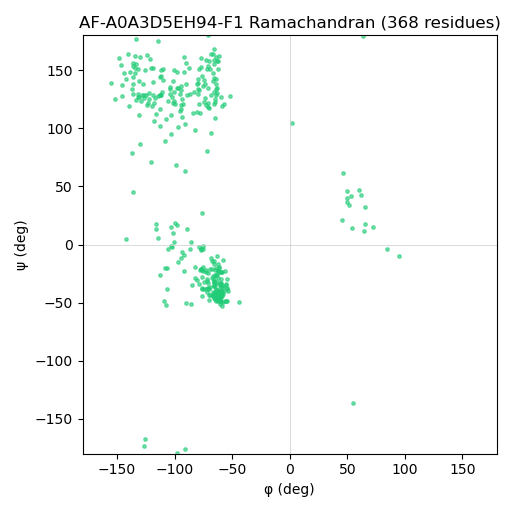1.00 98.81 117 LEU A O 1
ATOM 943 N N . ILE A 1 118 ? 4.520 -0.080 6.926 1.00 98.38 118 ILE A N 1
ATOM 944 C CA . ILE A 1 118 ? 5.356 0.196 5.763 1.00 98.38 118 ILE A CA 1
ATOM 945 C C . ILE A 1 118 ? 5.357 -1.039 4.868 1.00 98.38 118 ILE A C 1
ATOM 947 O O . ILE A 1 118 ? 5.967 -2.055 5.195 1.00 98.38 118 ILE A O 1
ATOM 951 N N . ALA A 1 119 ? 4.699 -0.938 3.713 1.00 97.94 119 ALA A N 1
ATOM 952 C CA . ALA A 1 119 ? 4.826 -1.949 2.671 1.00 97.94 119 ALA A CA 1
ATOM 953 C C . ALA A 1 119 ? 6.241 -1.852 2.079 1.00 97.94 119 ALA A C 1
ATOM 955 O O . ALA A 1 119 ? 6.599 -0.790 1.549 1.00 97.94 119 ALA A O 1
ATOM 956 N N . PRO A 1 120 ? 7.073 -2.901 2.198 1.00 96.81 120 PRO A N 1
ATOM 957 C CA . PRO A 1 120 ? 8.432 -2.846 1.692 1.00 96.81 120 PRO A CA 1
ATOM 958 C C . PRO A 1 120 ? 8.425 -2.745 0.169 1.00 96.81 120 PRO A C 1
ATOM 960 O O . PRO A 1 120 ? 7.542 -3.287 -0.496 1.00 96.81 120 PRO A O 1
ATOM 963 N N . SER A 1 121 ? 9.419 -2.058 -0.390 1.00 95.12 121 SER A N 1
ATOM 964 C CA . SER A 1 121 ? 9.677 -2.172 -1.824 1.00 95.12 121 SER A CA 1
ATOM 965 C C . SER A 1 121 ? 10.213 -3.573 -2.127 1.00 95.12 121 SER A C 1
ATOM 967 O O . SER A 1 121 ? 10.869 -4.182 -1.276 1.00 95.12 121 SER A O 1
ATOM 969 N N . LYS A 1 122 ? 9.955 -4.075 -3.336 1.00 96.75 122 LYS A N 1
ATOM 970 C CA . LYS A 1 122 ? 10.297 -5.444 -3.736 1.00 96.75 122 LYS A CA 1
ATOM 971 C C . LYS A 1 122 ? 11.767 -5.793 -3.507 1.00 96.75 122 LYS A C 1
ATOM 973 O O . LYS A 1 122 ? 12.061 -6.869 -3.003 1.00 96.75 122 LYS A O 1
ATOM 978 N N . GLU A 1 123 ? 12.672 -4.865 -3.791 1.00 95.75 123 GLU A N 1
ATOM 979 C CA . GLU A 1 123 ? 14.118 -5.018 -3.617 1.00 95.75 123 GLU A CA 1
ATOM 980 C C . GLU A 1 123 ? 14.557 -5.263 -2.162 1.00 95.75 123 GLU A C 1
ATOM 982 O O . GLU A 1 123 ? 15.636 -5.797 -1.930 1.00 95.75 123 GLU A O 1
ATOM 987 N N . PHE A 1 124 ? 13.734 -4.922 -1.162 1.00 96.44 124 PHE A N 1
ATOM 988 C CA . PHE A 1 124 ? 14.025 -5.256 0.238 1.00 96.44 124 PHE A CA 1
ATOM 989 C C . PHE A 1 124 ? 13.742 -6.716 0.580 1.00 96.44 124 PHE A C 1
ATOM 991 O O . PHE A 1 124 ? 14.264 -7.190 1.589 1.00 96.44 124 PHE A O 1
ATOM 998 N N . VAL A 1 125 ? 12.902 -7.394 -0.204 1.00 97.62 125 VAL A N 1
ATOM 999 C CA . VAL A 1 125 ? 12.446 -8.767 0.044 1.00 97.62 125 VAL A CA 1
ATOM 1000 C C . VAL A 1 125 ? 13.102 -9.726 -0.941 1.00 97.62 125 VAL A C 1
ATOM 1002 O O . VAL A 1 125 ? 13.741 -10.670 -0.502 1.00 97.62 125 VAL A O 1
ATOM 1005 N N . VAL A 1 126 ? 13.011 -9.426 -2.235 1.00 96.94 126 VAL A N 1
ATOM 1006 C CA . VAL A 1 126 ? 13.601 -10.201 -3.332 1.00 96.94 126 VAL A CA 1
ATOM 1007 C C . VAL A 1 126 ? 14.914 -9.529 -3.738 1.00 96.94 126 VAL A C 1
ATOM 1009 O O . VAL A 1 126 ? 15.001 -8.865 -4.774 1.00 96.94 126 VAL A O 1
ATOM 1012 N N . GLU A 1 127 ? 15.901 -9.593 -2.847 1.00 95.12 127 GLU A N 1
ATOM 1013 C CA . GLU A 1 127 ? 17.209 -8.941 -3.021 1.00 95.12 127 GLU A CA 1
ATOM 1014 C C . GLU A 1 127 ? 18.124 -9.769 -3.932 1.00 95.12 127 GLU A C 1
ATOM 1016 O O . GLU A 1 127 ? 18.931 -9.215 -4.670 1.00 95.12 127 GLU A O 1
ATOM 1021 N N . GLU A 1 128 ? 17.967 -11.089 -3.913 1.00 95.12 128 GLU A N 1
ATOM 1022 C CA . GLU A 1 128 ? 18.764 -12.068 -4.647 1.00 95.12 128 GLU A CA 1
ATOM 1023 C C . GLU A 1 128 ? 18.722 -11.883 -6.168 1.00 95.12 128 GLU A C 1
ATOM 1025 O O . GLU A 1 128 ? 19.718 -12.155 -6.827 1.00 95.12 128 GLU A O 1
ATOM 1030 N N . HIS A 1 129 ? 17.621 -11.354 -6.710 1.00 96.06 129 HIS A N 1
ATOM 1031 C CA . HIS A 1 129 ? 17.478 -11.056 -8.138 1.00 96.06 129 HIS A CA 1
ATOM 1032 C C . HIS A 1 129 ? 17.694 -9.569 -8.466 1.00 96.06 129 HIS A C 1
ATOM 1034 O O . HIS A 1 129 ? 17.550 -9.159 -9.618 1.00 96.06 129 HIS A O 1
ATOM 1040 N N . TYR A 1 130 ? 18.022 -8.733 -7.476 1.00 95.75 130 TYR A N 1
ATOM 1041 C CA . TYR A 1 130 ? 18.176 -7.292 -7.654 1.00 95.75 130 TYR A CA 1
ATOM 1042 C C . TYR A 1 130 ? 19.649 -6.918 -7.914 1.00 95.75 130 TYR A C 1
ATOM 1044 O O . TYR A 1 130 ? 20.529 -7.330 -7.160 1.00 95.75 130 TYR A O 1
ATOM 1052 N N . PRO A 1 131 ? 19.974 -6.083 -8.923 1.00 92.94 131 PRO A N 1
ATOM 1053 C CA . PRO A 1 131 ? 21.368 -5.847 -9.324 1.00 92.94 131 PRO A CA 1
ATOM 1054 C C . PRO A 1 131 ? 22.145 -4.907 -8.385 1.00 92.94 131 PRO A C 1
ATOM 1056 O O . PRO A 1 131 ? 23.344 -4.684 -8.569 1.00 92.94 131 PRO A O 1
ATOM 1059 N N . PHE A 1 132 ? 21.490 -4.328 -7.376 1.00 94.25 132 PHE A N 1
ATOM 1060 C CA . PHE A 1 132 ? 22.132 -3.467 -6.385 1.00 94.25 132 PHE A CA 1
ATOM 1061 C C . PHE A 1 132 ? 22.143 -4.129 -5.010 1.00 94.25 132 PHE A C 1
ATOM 1063 O O . PHE A 1 132 ? 21.227 -4.852 -4.645 1.00 94.25 132 PHE A O 1
ATOM 1070 N N . LYS A 1 133 ? 23.157 -3.810 -4.202 1.00 94.75 133 LYS A N 1
ATOM 1071 C CA . LYS A 1 133 ? 23.261 -4.296 -2.819 1.00 94.75 133 LYS A CA 1
ATOM 1072 C C . LYS A 1 133 ? 22.588 -3.340 -1.841 1.00 94.75 133 LYS A C 1
ATOM 1074 O O . LYS A 1 133 ? 22.787 -2.122 -1.940 1.00 94.75 133 LYS A O 1
ATOM 1079 N N . LYS A 1 134 ? 21.854 -3.883 -0.864 1.00 95.50 134 LYS A N 1
ATOM 1080 C CA . LYS A 1 134 ? 21.205 -3.078 0.176 1.00 95.50 134 LYS A CA 1
ATOM 1081 C C . LYS A 1 134 ? 22.241 -2.349 1.037 1.00 95.50 134 LYS A C 1
ATOM 1083 O O . LYS A 1 134 ? 23.246 -2.915 1.471 1.00 95.50 134 LYS A O 1
ATOM 1088 N N . SER A 1 135 ? 21.973 -1.083 1.355 1.00 95.94 135 SER A N 1
ATOM 1089 C CA . SER A 1 135 ? 22.719 -0.350 2.381 1.00 95.94 135 SER A CA 1
ATOM 1090 C C . SER A 1 135 ? 22.263 -0.710 3.796 1.00 95.94 135 SER A C 1
ATOM 1092 O O . SER A 1 135 ? 21.094 -0.980 4.043 1.00 95.94 135 SER A O 1
ATOM 1094 N N . LYS A 1 136 ? 23.171 -0.613 4.774 1.00 91.38 136 LYS A N 1
ATOM 1095 C CA . LYS A 1 136 ? 22.842 -0.763 6.207 1.00 91.38 136 LYS A CA 1
ATOM 1096 C C . LYS A 1 136 ? 22.122 0.459 6.810 1.00 91.38 136 LYS A C 1
ATOM 1098 O O . LYS A 1 136 ? 21.804 0.466 8.001 1.00 91.38 136 LYS A O 1
ATOM 1103 N N . HIS A 1 137 ? 21.954 1.529 6.027 1.00 93.44 137 HIS A N 1
ATOM 1104 C CA . HIS A 1 137 ? 21.469 2.833 6.489 1.00 93.44 137 HIS A CA 1
ATOM 1105 C C . HIS A 1 137 ? 20.429 3.451 5.540 1.00 93.44 137 HIS A C 1
ATOM 1107 O O . HIS A 1 137 ? 20.503 4.644 5.228 1.00 93.44 137 HIS A O 1
ATOM 1113 N N . THR A 1 138 ? 19.461 2.659 5.078 1.00 96.44 138 THR A N 1
ATOM 1114 C CA . THR A 1 138 ? 18.350 3.154 4.245 1.00 96.44 138 THR A CA 1
ATOM 1115 C C . THR A 1 138 ? 17.430 4.105 5.036 1.00 96.44 138 THR A C 1
ATOM 1117 O O . THR A 1 138 ? 17.495 4.141 6.271 1.00 96.44 138 THR A O 1
ATOM 1120 N N . PRO A 1 139 ? 16.560 4.897 4.377 1.00 96.88 139 PRO A N 1
ATOM 1121 C CA . PRO A 1 139 ? 15.530 5.674 5.070 1.00 96.88 139 PRO A CA 1
ATOM 1122 C C . PRO A 1 139 ? 14.634 4.820 5.975 1.00 96.88 139 PRO A C 1
ATOM 1124 O O . PRO A 1 139 ? 14.318 5.242 7.084 1.00 96.88 139 PRO A O 1
ATOM 1127 N N . LEU A 1 140 ? 14.298 3.598 5.550 1.00 96.69 140 LEU A N 1
ATOM 1128 C CA . LEU A 1 140 ? 13.506 2.665 6.348 1.00 96.69 140 LEU A CA 1
ATOM 1129 C C . LEU A 1 140 ? 14.255 2.189 7.602 1.00 96.69 140 LEU A C 1
ATOM 1131 O O . LEU A 1 140 ? 13.681 2.181 8.691 1.00 96.69 140 LEU A O 1
ATOM 1135 N N . ASP A 1 141 ? 15.548 1.866 7.485 1.00 96.62 141 ASP A N 1
ATOM 1136 C CA . ASP A 1 141 ? 16.363 1.500 8.654 1.00 96.62 141 ASP A CA 1
ATOM 1137 C C . ASP A 1 141 ? 16.493 2.686 9.632 1.00 96.62 141 ASP A C 1
ATOM 1139 O O . ASP A 1 141 ? 16.569 2.495 10.845 1.00 96.62 141 ASP A O 1
ATOM 1143 N N . GLN A 1 142 ? 16.531 3.923 9.118 1.00 97.38 142 GLN A N 1
ATOM 1144 C CA . GLN A 1 142 ? 16.562 5.134 9.943 1.00 97.38 142 GLN A CA 1
ATOM 1145 C C . GLN A 1 142 ? 15.233 5.374 10.662 1.00 97.38 142 GLN A C 1
ATOM 1147 O O . GLN A 1 142 ? 15.264 5.681 11.849 1.00 97.38 142 GLN A O 1
ATOM 1152 N N . LEU A 1 143 ? 14.096 5.207 9.978 1.00 97.25 143 LEU A N 1
ATOM 1153 C CA . LEU A 1 143 ? 12.770 5.306 10.589 1.00 97.25 143 LEU A CA 1
ATOM 1154 C C . LEU A 1 143 ? 12.595 4.261 11.696 1.00 97.25 143 LEU A C 1
ATOM 1156 O O . LEU A 1 143 ? 12.210 4.607 12.805 1.00 97.25 143 LEU A O 1
ATOM 1160 N N . THR A 1 144 ? 12.955 3.006 11.422 1.00 96.19 144 THR A N 1
ATOM 1161 C CA . THR A 1 144 ? 12.824 1.896 12.382 1.00 96.19 144 THR A CA 1
ATOM 1162 C C . THR A 1 144 ? 13.625 2.139 13.665 1.00 96.19 144 THR A C 1
ATOM 1164 O O . THR A 1 144 ? 13.204 1.734 14.737 1.00 96.19 144 THR A O 1
ATOM 1167 N N . LYS A 1 145 ? 14.773 2.825 13.577 1.00 96.25 145 LYS A N 1
ATOM 1168 C CA . LYS A 1 145 ? 15.590 3.203 14.746 1.00 96.25 145 LYS A CA 1
ATOM 1169 C C . LYS A 1 145 ? 15.109 4.469 15.458 1.00 96.25 145 LYS A C 1
ATOM 1171 O O . LYS A 1 145 ? 15.557 4.736 16.567 1.00 96.25 145 LYS A O 1
ATOM 1176 N N . LEU A 1 146 ? 14.310 5.290 14.782 1.00 96.94 146 LEU A N 1
ATOM 1177 C CA . 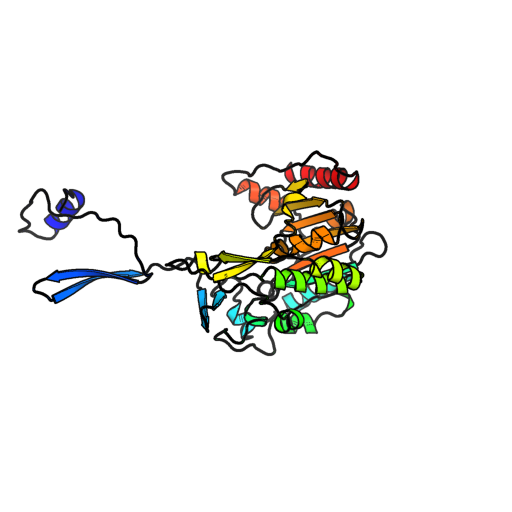LEU A 1 146 ? 13.845 6.584 15.275 1.00 96.94 146 LEU A CA 1
ATOM 1178 C C . LEU A 1 146 ? 12.602 6.448 16.160 1.00 96.94 146 LEU A C 1
ATOM 1180 O O . LEU A 1 146 ? 12.440 7.230 17.091 1.00 96.94 146 LEU A O 1
ATOM 1184 N N . VAL A 1 147 ? 11.726 5.499 15.837 1.00 96.50 147 VAL A N 1
ATOM 1185 C CA . VAL A 1 147 ? 10.439 5.287 16.510 1.00 96.50 147 VAL A CA 1
ATOM 1186 C C . VAL A 1 147 ? 10.527 4.131 17.501 1.00 96.50 147 VAL A C 1
ATOM 1188 O O . VAL A 1 147 ? 11.293 3.192 17.297 1.00 96.50 147 VAL A O 1
ATOM 1191 N N . ASP A 1 148 ? 9.735 4.200 18.567 1.00 94.69 148 ASP A N 1
ATOM 1192 C CA . ASP A 1 148 ? 9.611 3.125 19.551 1.00 94.69 148 ASP A CA 1
ATOM 1193 C C . ASP A 1 148 ? 8.373 2.247 19.292 1.00 94.69 148 ASP A C 1
ATOM 1195 O O . ASP A 1 148 ? 7.605 2.455 18.345 1.00 94.69 148 ASP A O 1
ATOM 1199 N N . ASP A 1 149 ? 8.176 1.244 20.148 1.00 93.31 149 ASP A N 1
ATOM 1200 C CA . ASP A 1 149 ? 7.075 0.290 20.027 1.00 93.31 149 ASP A CA 1
ATOM 1201 C C . ASP A 1 149 ? 5.682 0.926 20.132 1.00 93.31 149 ASP A C 1
ATOM 1203 O O . ASP A 1 149 ? 4.730 0.348 19.601 1.00 93.31 149 ASP A O 1
ATOM 1207 N N . SER A 1 150 ? 5.544 2.110 20.749 1.00 93.25 150 SER A N 1
ATOM 1208 C CA . SER A 1 150 ? 4.251 2.797 20.868 1.00 93.25 150 SER A CA 1
ATOM 1209 C C . SER A 1 150 ? 3.688 3.188 19.503 1.00 93.25 150 SER A C 1
ATOM 1211 O O . SER A 1 150 ? 2.478 3.111 19.300 1.00 93.25 150 SER A O 1
ATOM 1213 N N . PHE A 1 151 ? 4.562 3.510 18.537 1.00 95.88 151 PHE A N 1
ATOM 1214 C CA . PHE A 1 151 ? 4.163 3.848 17.166 1.00 95.88 151 PHE A CA 1
ATOM 1215 C C . PHE A 1 151 ? 3.541 2.666 16.419 1.00 95.88 151 PHE A C 1
ATOM 1217 O O . PHE A 1 151 ? 2.909 2.825 15.375 1.00 95.88 151 PHE A O 1
ATOM 1224 N N . SER A 1 152 ? 3.710 1.460 16.957 1.00 96.56 152 SER A N 1
ATOM 1225 C CA . SER A 1 152 ? 3.153 0.242 16.396 1.00 96.56 152 SER A CA 1
ATOM 1226 C C . SER A 1 152 ? 3.518 0.032 14.920 1.00 96.56 152 SER A C 1
ATOM 1228 O O . SER A 1 152 ? 2.696 -0.395 14.107 1.00 96.56 152 SER A O 1
ATOM 1230 N N . LEU A 1 153 ? 4.780 0.316 14.582 1.00 98.31 153 LEU A N 1
ATOM 1231 C CA . LEU A 1 153 ? 5.328 0.123 13.241 1.00 98.31 153 LEU A CA 1
ATOM 1232 C C . LEU A 1 153 ? 5.330 -1.364 12.855 1.00 98.31 153 LEU A C 1
ATOM 1234 O O . LEU A 1 153 ? 5.780 -2.219 13.622 1.00 98.31 153 LEU A O 1
ATOM 1238 N N . VAL A 1 154 ? 4.875 -1.652 11.637 1.00 98.56 154 VAL A N 1
ATOM 1239 C CA . VAL A 1 154 ? 4.915 -2.966 10.991 1.00 98.56 154 VAL A CA 1
ATOM 1240 C C . VAL A 1 154 ? 5.775 -2.865 9.733 1.00 98.56 154 VAL A C 1
ATOM 1242 O O . VAL A 1 154 ? 5.491 -2.077 8.830 1.00 98.56 154 VAL A O 1
ATOM 1245 N N . THR A 1 155 ? 6.834 -3.673 9.674 1.00 97.69 155 THR A N 1
ATOM 1246 C CA . THR A 1 155 ? 7.740 -3.801 8.521 1.00 97.69 155 THR A CA 1
ATOM 1247 C C . THR A 1 155 ? 7.913 -5.288 8.196 1.00 97.69 155 THR A C 1
ATOM 1249 O O . THR A 1 155 ? 8.842 -5.925 8.684 1.00 97.69 155 THR A O 1
ATOM 1252 N N . PRO A 1 156 ? 7.021 -5.892 7.391 1.00 98.06 156 PRO A N 1
ATOM 1253 C CA . PRO A 1 156 ? 6.929 -7.348 7.261 1.00 98.06 156 PRO A CA 1
ATOM 1254 C C . PRO A 1 156 ? 8.047 -7.964 6.395 1.00 98.06 156 PRO A C 1
ATOM 1256 O O . PRO A 1 156 ? 7.836 -8.996 5.777 1.00 98.06 156 PRO A O 1
ATOM 1259 N N . ILE A 1 157 ? 9.232 -7.348 6.305 1.00 98.00 157 ILE A N 1
ATOM 1260 C CA . ILE A 1 157 ? 10.321 -7.785 5.412 1.00 98.00 157 ILE A CA 1
ATOM 1261 C C . ILE A 1 157 ? 10.734 -9.222 5.725 1.00 98.00 157 ILE A C 1
ATOM 1263 O O . ILE A 1 157 ? 10.735 -10.059 4.827 1.00 98.00 157 ILE A O 1
ATOM 1267 N N . ASP A 1 158 ? 11.048 -9.517 6.987 1.00 98.00 158 ASP A N 1
ATOM 1268 C CA . ASP A 1 158 ? 11.531 -10.846 7.366 1.00 98.00 158 ASP A CA 1
ATOM 1269 C C . ASP A 1 158 ? 10.441 -11.906 7.191 1.00 98.00 158 ASP A C 1
ATOM 1271 O O . ASP A 1 158 ? 10.716 -12.978 6.659 1.00 98.00 158 ASP A O 1
ATOM 1275 N N . ALA A 1 159 ? 9.195 -11.591 7.554 1.00 98.38 159 ALA A N 1
ATOM 1276 C CA . ALA A 1 159 ? 8.062 -12.489 7.347 1.00 98.38 159 ALA A CA 1
ATOM 1277 C C . ALA A 1 159 ? 7.831 -12.780 5.853 1.00 98.38 159 ALA A C 1
ATOM 1279 O O . ALA A 1 159 ? 7.580 -13.919 5.480 1.00 98.38 159 ALA A O 1
ATOM 1280 N N . LEU A 1 160 ? 7.967 -11.769 4.988 1.00 98.69 160 LEU A N 1
ATOM 1281 C CA . LEU A 1 160 ? 7.800 -11.919 3.541 1.00 98.69 160 LEU A CA 1
ATOM 1282 C C . LEU A 1 160 ? 8.940 -12.710 2.887 1.00 98.69 160 LEU A C 1
ATOM 1284 O O . LEU A 1 160 ? 8.689 -13.414 1.913 1.00 98.69 160 LEU A O 1
ATOM 1288 N N . LYS A 1 161 ? 10.173 -12.589 3.399 1.00 98.06 161 LYS A N 1
ATOM 1289 C CA . LYS A 1 161 ? 11.350 -13.322 2.897 1.00 98.06 161 LYS A CA 1
ATOM 1290 C C . LYS A 1 161 ? 11.299 -14.815 3.195 1.00 98.06 161 LYS A C 1
ATOM 1292 O O . LYS A 1 161 ? 11.772 -15.610 2.396 1.00 98.06 161 LYS A O 1
ATOM 1297 N N . HIS A 1 162 ? 10.774 -15.179 4.361 1.00 97.50 162 HIS A N 1
ATOM 1298 C CA . HIS A 1 162 ? 10.795 -16.558 4.854 1.00 97.50 162 HIS A CA 1
ATOM 1299 C C . HIS A 1 162 ? 9.458 -17.281 4.670 1.00 97.50 162 HIS A C 1
ATOM 1301 O O . HIS A 1 162 ? 9.264 -18.360 5.228 1.00 97.50 162 HIS A O 1
ATOM 1307 N N . PHE A 1 163 ? 8.527 -16.684 3.927 1.00 97.69 163 PHE A N 1
ATOM 1308 C CA . PHE A 1 163 ? 7.278 -17.342 3.578 1.00 97.69 163 PHE A CA 1
ATOM 1309 C C . PHE A 1 163 ? 7.511 -18.379 2.475 1.00 97.69 163 PHE A C 1
ATOM 1311 O O . PHE A 1 163 ? 8.366 -18.182 1.613 1.00 97.69 163 PHE A O 1
ATOM 1318 N N . GLU A 1 164 ? 6.772 -19.487 2.523 1.00 95.81 164 GLU A N 1
ATOM 1319 C CA . GLU A 1 164 ? 6.969 -20.619 1.610 1.00 95.81 164 GLU A CA 1
ATOM 1320 C C . GLU A 1 164 ? 6.610 -20.244 0.166 1.00 95.81 164 GLU A C 1
ATOM 1322 O O . GLU A 1 164 ? 7.358 -20.536 -0.768 1.00 95.81 164 GLU A O 1
ATOM 1327 N N . GLU A 1 165 ? 5.491 -19.548 -0.024 1.00 97.06 165 GLU A N 1
ATOM 1328 C CA . GLU A 1 165 ? 5.046 -19.090 -1.330 1.00 97.06 165 GLU A CA 1
ATOM 1329 C C . GLU A 1 165 ? 5.632 -17.724 -1.707 1.00 97.06 165 GLU A C 1
ATOM 1331 O O . GLU A 1 165 ? 5.874 -16.848 -0.873 1.00 97.06 165 GLU A O 1
ATOM 1336 N N . ARG A 1 166 ? 5.787 -17.486 -3.016 1.00 97.25 166 ARG A N 1
ATOM 1337 C CA . ARG A 1 166 ? 6.350 -16.235 -3.540 1.00 97.25 166 ARG A CA 1
ATOM 1338 C C . ARG A 1 166 ? 5.519 -15.027 -3.100 1.00 97.25 166 ARG A C 1
ATOM 1340 O O . ARG A 1 166 ? 4.356 -14.881 -3.484 1.00 97.25 166 ARG A O 1
ATOM 1347 N N . THR A 1 167 ? 6.136 -14.111 -2.356 1.00 98.31 167 THR A N 1
ATOM 1348 C CA . THR A 1 167 ? 5.448 -12.962 -1.740 1.00 98.31 167 THR A CA 1
ATOM 1349 C C . THR A 1 167 ? 5.427 -11.699 -2.595 1.00 98.31 167 THR A C 1
ATOM 1351 O O . THR A 1 167 ? 4.681 -10.773 -2.286 1.00 98.31 167 THR A O 1
ATOM 1354 N N . PHE A 1 168 ? 6.162 -11.657 -3.708 1.00 98.25 168 PHE A N 1
ATOM 1355 C CA . PHE A 1 168 ? 6.125 -10.564 -4.681 1.00 98.25 168 PHE A CA 1
ATOM 1356 C C . PHE A 1 168 ? 5.849 -11.054 -6.095 1.00 98.25 168 PHE A C 1
ATOM 1358 O O . PHE A 1 168 ? 6.206 -12.163 -6.481 1.00 98.25 168 PHE A O 1
ATOM 1365 N N . ARG A 1 169 ? 5.206 -10.196 -6.879 1.00 97.69 169 ARG A N 1
ATOM 1366 C CA . ARG A 1 169 ? 4.962 -10.451 -8.296 1.00 97.69 169 ARG A CA 1
ATOM 1367 C C . ARG A 1 169 ? 6.212 -10.140 -9.112 1.00 97.69 169 ARG A C 1
ATOM 1369 O O . ARG A 1 169 ? 6.912 -9.156 -8.854 1.00 97.69 169 ARG A O 1
ATOM 1376 N N . VAL A 1 170 ? 6.471 -10.946 -10.134 1.00 97.56 170 VAL A N 1
ATOM 1377 C CA . VAL A 1 170 ? 7.706 -10.851 -10.927 1.00 97.56 170 VAL A CA 1
ATOM 1378 C C . VAL A 1 170 ? 7.708 -9.579 -11.771 1.00 97.56 170 VAL A C 1
ATOM 1380 O O . VAL A 1 170 ? 8.651 -8.790 -11.719 1.00 97.56 170 VAL A O 1
ATOM 1383 N N . CYS A 1 171 ? 6.600 -9.329 -12.470 1.00 96.50 171 CYS A N 1
ATOM 1384 C CA . CYS A 1 171 ? 6.446 -8.214 -13.407 1.00 96.50 171 CYS A CA 1
ATOM 1385 C C . CYS A 1 171 ? 5.693 -7.001 -12.815 1.00 96.50 171 CYS A C 1
ATOM 1387 O O . CYS A 1 171 ? 5.171 -6.169 -13.555 1.00 96.50 171 CYS A O 1
ATOM 1389 N N . ASP A 1 172 ? 5.592 -6.899 -11.488 1.00 95.38 172 ASP A N 1
ATOM 1390 C CA . ASP A 1 172 ? 4.819 -5.856 -10.797 1.00 95.38 172 ASP A CA 1
ATOM 1391 C C . ASP A 1 172 ? 5.597 -5.282 -9.601 1.00 95.38 172 ASP A C 1
ATOM 1393 O O . ASP A 1 172 ? 6.482 -5.940 -9.048 1.00 95.38 172 ASP A O 1
ATOM 1397 N N . THR A 1 173 ? 5.275 -4.062 -9.182 1.00 94.44 173 THR A N 1
ATOM 1398 C CA . THR A 1 173 ? 5.852 -3.426 -7.990 1.00 94.44 173 THR A CA 1
ATOM 1399 C C . THR A 1 173 ? 5.274 -3.934 -6.668 1.00 94.44 173 THR A C 1
ATOM 1401 O O . THR A 1 173 ? 5.917 -3.780 -5.629 1.00 94.44 173 THR A O 1
ATOM 1404 N N . HIS A 1 174 ? 4.083 -4.530 -6.683 1.00 96.62 174 HIS A N 1
ATOM 1405 C CA . HIS A 1 174 ? 3.351 -4.933 -5.486 1.00 96.62 174 HIS A CA 1
ATOM 1406 C C . HIS A 1 174 ? 3.648 -6.380 -5.071 1.00 96.62 174 HIS A C 1
ATOM 1408 O O . HIS A 1 174 ? 4.086 -7.226 -5.861 1.00 96.62 174 HIS A O 1
ATOM 1414 N N . TRP A 1 175 ? 3.341 -6.684 -3.809 1.00 97.88 175 TRP A N 1
ATOM 1415 C CA . TRP A 1 175 ? 3.327 -8.056 -3.319 1.00 97.88 175 TRP A CA 1
ATOM 1416 C C . TRP A 1 175 ? 2.280 -8.923 -4.049 1.00 97.88 175 TRP A C 1
ATOM 1418 O O . TRP A 1 175 ? 1.302 -8.425 -4.621 1.00 97.88 175 TRP A O 1
ATOM 1428 N N . SER A 1 176 ? 2.473 -10.240 -4.019 1.00 98.06 176 SER A N 1
ATOM 1429 C CA . SER A 1 176 ? 1.490 -11.228 -4.480 1.00 98.06 176 SER A CA 1
ATOM 1430 C C . SER A 1 176 ? 0.295 -11.314 -3.514 1.00 98.06 176 SER A C 1
ATOM 1432 O O . SER A 1 176 ? 0.248 -10.618 -2.495 1.00 98.06 176 SER A O 1
ATOM 1434 N N . CYS A 1 177 ? -0.691 -12.173 -3.799 1.00 97.50 177 CYS A N 1
ATOM 1435 C CA . CYS A 1 177 ? -1.738 -12.471 -2.814 1.00 97.50 177 CYS A CA 1
ATOM 1436 C C . CYS A 1 177 ? -1.155 -13.077 -1.528 1.00 97.50 177 CYS A C 1
ATOM 1438 O O . CYS A 1 177 ? -1.588 -12.715 -0.438 1.00 97.50 177 CYS A O 1
ATOM 1440 N N . HIS A 1 178 ? -0.112 -13.900 -1.644 1.00 98.38 178 HIS A N 1
ATOM 1441 C CA . HIS A 1 178 ? 0.594 -14.480 -0.501 1.00 98.38 178 HIS A CA 1
ATOM 1442 C C . HIS A 1 178 ? 1.316 -13.416 0.321 1.00 98.38 178 HIS A C 1
ATOM 1444 O O . HIS A 1 178 ? 1.191 -13.390 1.541 1.00 98.38 178 HIS A O 1
ATOM 1450 N N . GLY A 1 179 ? 1.986 -12.460 -0.326 1.00 98.62 179 GLY A N 1
ATOM 1451 C CA . GLY A 1 179 ? 2.590 -11.346 0.405 1.00 98.62 179 GLY A CA 1
ATOM 1452 C C . GLY A 1 179 ? 1.550 -10.436 1.071 1.00 98.62 179 GLY A C 1
ATOM 1453 O O . GLY A 1 179 ? 1.758 -9.989 2.197 1.00 98.62 179 GLY A O 1
ATOM 1454 N N . ALA A 1 180 ? 0.386 -10.236 0.443 1.00 98.50 180 ALA A N 1
ATOM 1455 C CA . ALA A 1 180 ? -0.732 -9.539 1.076 1.00 98.50 180 ALA A CA 1
ATOM 1456 C C . ALA A 1 180 ? -1.265 -10.297 2.307 1.00 98.50 180 ALA A C 1
ATOM 1458 O O . ALA A 1 180 ? -1.511 -9.670 3.335 1.00 98.50 180 ALA A O 1
ATOM 1459 N N . ARG A 1 181 ? -1.385 -11.632 2.236 1.00 98.56 181 ARG A N 1
ATOM 1460 C CA . ARG A 1 181 ? -1.750 -12.499 3.372 1.00 98.56 181 ARG A CA 1
ATOM 1461 C C . ARG A 1 181 ? -0.768 -12.333 4.531 1.00 98.56 181 ARG A C 1
ATOM 1463 O O . ARG A 1 181 ? -1.197 -12.097 5.657 1.00 98.56 181 ARG A O 1
ATOM 1470 N N . VAL A 1 182 ? 0.535 -12.408 4.254 1.00 98.75 182 VAL A N 1
ATOM 1471 C CA . VAL A 1 182 ? 1.599 -12.233 5.257 1.00 98.75 182 VAL A CA 1
ATOM 1472 C C . VAL A 1 182 ? 1.538 -10.842 5.889 1.00 98.75 182 VAL A C 1
ATOM 1474 O O . VAL A 1 182 ? 1.528 -10.721 7.112 1.00 98.75 182 VAL A O 1
ATOM 1477 N N . ALA A 1 183 ? 1.426 -9.784 5.081 1.00 98.75 183 ALA A N 1
ATOM 1478 C CA . ALA A 1 183 ? 1.306 -8.420 5.590 1.00 98.75 183 ALA A CA 1
ATOM 1479 C C . ALA A 1 183 ? 0.052 -8.241 6.465 1.00 98.75 183 ALA A C 1
ATOM 1481 O O . ALA A 1 183 ? 0.116 -7.588 7.507 1.00 98.75 183 ALA A O 1
ATOM 1482 N N . THR A 1 184 ? -1.076 -8.848 6.082 1.00 98.81 184 THR A N 1
ATOM 1483 C CA . THR A 1 184 ? -2.299 -8.842 6.891 1.00 98.81 184 THR A CA 1
ATOM 1484 C C . THR A 1 184 ? -2.105 -9.566 8.222 1.00 98.81 184 THR A C 1
ATOM 1486 O O . THR A 1 184 ? -2.566 -9.053 9.239 1.00 98.81 184 THR A O 1
ATOM 1489 N N . MET A 1 185 ? -1.399 -10.701 8.249 1.00 98.62 185 MET A N 1
ATOM 1490 C CA . MET A 1 185 ? -1.088 -11.414 9.495 1.00 98.62 185 MET A CA 1
ATOM 1491 C C . MET A 1 185 ? -0.209 -10.587 10.437 1.00 98.62 185 MET A C 1
ATOM 1493 O O . MET A 1 185 ? -0.512 -10.486 11.625 1.00 98.62 185 MET A O 1
ATOM 1497 N N . GLU A 1 186 ? 0.831 -9.932 9.918 1.00 98.69 186 GLU A N 1
ATOM 1498 C CA . GLU A 1 186 ? 1.703 -9.071 10.727 1.00 98.69 186 GLU A CA 1
ATOM 1499 C C . GLU A 1 186 ? 0.949 -7.857 11.292 1.00 98.69 186 GLU A C 1
ATOM 1501 O O . GLU A 1 186 ? 1.125 -7.494 12.458 1.00 98.69 186 GLU A O 1
ATOM 1506 N N . VAL A 1 187 ? 0.038 -7.267 10.508 1.00 98.69 187 VAL A N 1
ATOM 1507 C CA . VAL A 1 187 ? -0.869 -6.222 11.003 1.00 98.69 187 VAL A CA 1
ATOM 1508 C C . VAL A 1 187 ? -1.800 -6.773 12.081 1.00 98.69 187 VAL A C 1
ATOM 1510 O O . VAL A 1 187 ? -1.900 -6.173 13.148 1.00 98.69 187 VAL A O 1
ATOM 1513 N N . ALA A 1 188 ? -2.451 -7.915 11.852 1.00 98.12 188 ALA A N 1
ATOM 1514 C CA . ALA A 1 188 ? -3.369 -8.521 12.816 1.00 98.12 188 ALA A CA 1
ATOM 1515 C C . ALA A 1 188 ? -2.683 -8.813 14.160 1.00 98.12 188 ALA A C 1
ATOM 1517 O O . ALA A 1 188 ? -3.222 -8.486 15.220 1.00 98.12 188 ALA A O 1
ATOM 1518 N N . LYS A 1 189 ? -1.455 -9.340 14.115 1.00 97.56 189 LYS A N 1
ATOM 1519 C CA . LYS A 1 189 ? -0.609 -9.559 15.289 1.00 97.56 189 LYS A CA 1
ATOM 1520 C C . LYS A 1 189 ? -0.302 -8.255 16.018 1.00 97.56 189 LYS A C 1
ATOM 1522 O O . LYS A 1 189 ? -0.428 -8.197 17.241 1.00 97.56 189 LYS A O 1
ATOM 1527 N N . LYS A 1 190 ? 0.059 -7.191 15.290 1.00 97.12 190 LYS A N 1
ATOM 1528 C CA . LYS A 1 190 ? 0.349 -5.879 15.891 1.00 97.12 190 LYS A CA 1
ATOM 1529 C C . LYS A 1 190 ? -0.890 -5.246 16.530 1.00 97.12 190 LYS A C 1
ATOM 1531 O O . LYS A 1 190 ? -0.796 -4.670 17.611 1.00 97.12 190 LYS A O 1
ATOM 1536 N N . LEU A 1 191 ? -2.057 -5.443 15.922 1.00 96.31 191 LEU A N 1
ATOM 1537 C CA . LEU A 1 191 ? -3.360 -5.061 16.472 1.00 96.31 191 LEU A CA 1
ATOM 1538 C C . LEU A 1 191 ? -3.837 -5.999 17.600 1.00 96.31 191 LEU A C 1
ATOM 1540 O O . LEU A 1 191 ? -4.885 -5.763 18.196 1.00 96.31 191 LEU A O 1
ATOM 1544 N N . GLY A 1 192 ? -3.070 -7.037 17.949 1.00 95.56 192 GLY A N 1
ATOM 1545 C CA . GLY A 1 192 ? -3.371 -7.962 19.042 1.00 95.56 192 GLY A CA 1
ATOM 1546 C C . GLY A 1 192 ? -4.626 -8.804 18.824 1.00 95.56 192 GLY A C 1
ATOM 1547 O O . GLY A 1 192 ? -5.321 -9.097 19.794 1.00 95.56 192 GLY A O 1
ATOM 1548 N N . LEU A 1 193 ? -4.928 -9.145 17.572 1.00 96.19 193 LEU A N 1
ATOM 1549 C CA . LEU A 1 193 ? -6.017 -10.053 17.226 1.00 96.19 193 LEU A CA 1
ATOM 1550 C C . LEU A 1 193 ? -5.628 -11.514 17.482 1.00 96.19 193 LEU A C 1
ATOM 1552 O O . LEU A 1 193 ? -4.442 -11.857 17.522 1.00 96.19 193 LEU A O 1
ATOM 1556 N N . ASP A 1 194 ? -6.631 -12.388 17.597 1.00 95.94 194 ASP A N 1
ATOM 1557 C CA . ASP A 1 194 ? -6.405 -13.832 17.664 1.00 95.94 194 ASP A CA 1
ATOM 1558 C C . ASP A 1 194 ? -5.896 -14.365 16.318 1.00 95.94 194 ASP A C 1
ATOM 1560 O O . ASP A 1 194 ? -6.657 -14.670 15.397 1.00 95.94 194 ASP A O 1
ATOM 1564 N N . CYS A 1 195 ? -4.574 -14.487 16.220 1.00 96.94 195 CYS A N 1
ATOM 1565 C CA . CYS A 1 195 ? -3.898 -14.957 15.018 1.00 96.94 195 CYS A CA 1
ATOM 1566 C C . CYS A 1 195 ? -4.249 -16.414 14.687 1.00 96.94 195 CYS A C 1
ATOM 1568 O O . CYS A 1 195 ? -4.261 -16.763 13.512 1.00 96.94 195 CYS A O 1
ATOM 1570 N N . THR A 1 196 ? -4.617 -17.239 15.673 1.00 97.81 196 THR A N 1
ATOM 1571 C CA . THR A 1 196 ? -4.958 -18.654 15.445 1.00 97.81 196 THR A CA 1
ATOM 1572 C C . THR A 1 196 ? -6.216 -18.781 14.591 1.00 97.81 196 THR A C 1
ATOM 1574 O O . THR A 1 196 ? -6.250 -19.532 13.615 1.00 97.81 196 THR A O 1
ATOM 1577 N N . SER A 1 197 ? -7.260 -18.017 14.925 1.00 97.50 197 SER A N 1
ATOM 1578 C CA . SER A 1 197 ? -8.511 -18.001 14.158 1.00 97.50 197 SER A CA 1
ATOM 1579 C C . SER A 1 197 ? -8.305 -17.471 12.736 1.00 97.50 197 SER A C 1
ATOM 1581 O O . SER A 1 197 ? -8.859 -18.021 11.782 1.00 97.50 197 SER A O 1
ATOM 1583 N N . ILE A 1 198 ? -7.460 -16.450 12.577 1.00 98.19 198 ILE A N 1
ATOM 1584 C CA . ILE A 1 198 ? -7.147 -15.859 11.270 1.00 98.19 198 ILE A CA 1
ATOM 1585 C C . ILE A 1 198 ? -6.332 -16.836 10.406 1.00 98.19 198 ILE A C 1
ATOM 1587 O O . ILE A 1 198 ? -6.634 -17.024 9.226 1.00 98.19 198 ILE A O 1
ATOM 1591 N N . GLU A 1 199 ? -5.338 -17.512 10.981 1.00 97.31 199 GLU A N 1
ATOM 1592 C CA . GLU A 1 199 ? -4.555 -18.533 10.280 1.00 97.31 199 GLU A CA 1
ATOM 1593 C C . GLU A 1 199 ? -5.434 -19.690 9.807 1.00 97.31 199 GLU A C 1
ATOM 1595 O O . GLU A 1 199 ? -5.335 -20.098 8.648 1.00 97.31 199 GLU A O 1
ATOM 1600 N N . ASN A 1 200 ? -6.334 -20.181 10.665 1.00 97.12 200 ASN A N 1
ATOM 1601 C CA . ASN A 1 200 ? -7.283 -21.237 10.311 1.00 97.12 200 ASN A CA 1
ATOM 1602 C C . ASN A 1 200 ? -8.204 -20.820 9.160 1.00 97.12 200 ASN A C 1
ATOM 1604 O O . ASN A 1 200 ? -8.434 -21.611 8.243 1.00 97.12 200 ASN A O 1
ATOM 1608 N N . LEU A 1 201 ? -8.685 -19.574 9.172 1.00 96.75 201 LEU A N 1
ATOM 1609 C CA . LEU A 1 201 ? -9.482 -19.017 8.085 1.00 96.75 201 LEU A CA 1
ATOM 1610 C C . LEU A 1 201 ? -8.705 -19.033 6.756 1.00 96.75 201 LEU A C 1
ATOM 1612 O O . LEU A 1 201 ? -9.218 -19.524 5.748 1.00 96.75 201 LEU A O 1
ATOM 1616 N N . PHE A 1 202 ? -7.464 -18.538 6.747 1.00 96.81 202 PHE A N 1
ATOM 1617 C CA . PHE A 1 202 ? -6.656 -18.438 5.524 1.00 96.81 202 PHE A CA 1
ATOM 1618 C C . PHE A 1 202 ? -6.092 -19.781 5.053 1.00 96.81 202 PHE A C 1
ATOM 1620 O O . PHE A 1 202 ? -5.803 -19.945 3.872 1.00 96.81 202 PHE A O 1
ATOM 1627 N N . LYS A 1 203 ? -5.961 -20.772 5.939 1.00 95.19 203 LYS A N 1
ATOM 1628 C CA . LYS A 1 203 ? -5.513 -22.129 5.583 1.00 95.19 203 LYS A CA 1
ATOM 1629 C C . LYS A 1 203 ? -6.449 -22.834 4.591 1.00 95.19 203 LYS A C 1
ATOM 1631 O O . LYS A 1 203 ? -6.021 -23.742 3.889 1.00 95.19 203 LYS A O 1
ATOM 1636 N N . SER A 1 204 ? -7.714 -22.419 4.535 1.00 93.12 204 SER A N 1
ATOM 1637 C CA . SER A 1 204 ? -8.727 -22.947 3.606 1.00 93.12 204 SER A CA 1
ATOM 1638 C C . SER A 1 204 ? -8.737 -22.267 2.228 1.00 93.12 204 SER A C 1
ATOM 1640 O O . SER A 1 204 ? -9.582 -22.573 1.384 1.00 93.12 204 SER A O 1
ATOM 1642 N N . ASP A 1 205 ? -7.819 -21.329 1.994 1.00 97.31 205 ASP A N 1
ATOM 1643 C CA . ASP A 1 205 ? -7.777 -20.556 0.762 1.00 97.31 205 ASP A CA 1
ATOM 1644 C C . ASP A 1 205 ? -7.277 -21.383 -0.427 1.00 97.31 205 ASP A C 1
ATOM 1646 O O . ASP A 1 205 ? -6.309 -22.135 -0.337 1.00 97.31 205 ASP A O 1
ATOM 1650 N N . ILE A 1 206 ? -7.939 -21.201 -1.570 1.00 97.44 206 ILE A N 1
ATOM 1651 C CA . ILE A 1 206 ? -7.606 -21.847 -2.837 1.00 97.44 206 ILE A CA 1
ATOM 1652 C C . ILE A 1 206 ? -7.088 -20.786 -3.801 1.00 97.44 206 ILE A C 1
ATOM 1654 O O . ILE A 1 206 ? -7.755 -19.772 -4.058 1.00 97.44 206 ILE A O 1
ATOM 1658 N N . TYR A 1 207 ? -5.923 -21.062 -4.376 1.00 97.44 207 TYR A N 1
ATOM 1659 C CA . TYR A 1 207 ? -5.236 -20.193 -5.319 1.00 97.44 207 TYR A CA 1
ATOM 1660 C C . TYR A 1 207 ? -5.203 -20.829 -6.706 1.00 97.44 207 TYR A C 1
ATOM 1662 O O . TYR A 1 207 ? -5.107 -22.048 -6.840 1.00 97.44 207 TYR A O 1
ATOM 1670 N N . VAL A 1 208 ? -5.312 -19.995 -7.738 1.00 97.12 208 VAL A N 1
ATOM 1671 C CA . VAL A 1 208 ? -5.138 -20.417 -9.131 1.00 97.12 208 VAL A CA 1
ATOM 1672 C C . VAL A 1 208 ? -4.131 -19.523 -9.826 1.00 97.12 208 VAL A C 1
ATOM 1674 O O . VAL A 1 208 ? -4.175 -18.298 -9.690 1.00 97.12 208 VAL A O 1
ATOM 1677 N N . GLU A 1 209 ? -3.271 -20.143 -10.619 1.00 97.62 209 GLU A N 1
ATOM 1678 C CA . GLU A 1 209 ? -2.251 -19.442 -11.379 1.00 97.62 209 GLU A CA 1
ATOM 1679 C C . GLU A 1 209 ? -2.842 -18.810 -12.648 1.00 97.62 209 GLU A C 1
ATOM 1681 O O . GLU A 1 209 ? -3.674 -19.403 -13.345 1.00 97.62 209 GLU A O 1
ATOM 1686 N N . ARG A 1 210 ? -2.418 -17.582 -12.964 1.00 95.94 210 ARG A N 1
ATOM 1687 C CA . ARG A 1 210 ? -2.754 -16.884 -14.211 1.00 95.94 210 ARG A CA 1
ATOM 1688 C C . ARG A 1 210 ? -1.563 -16.087 -14.728 1.00 95.94 210 ARG A C 1
ATOM 1690 O O . ARG A 1 210 ? -0.865 -15.438 -13.956 1.00 95.94 210 ARG A O 1
ATOM 1697 N N . LEU A 1 211 ? -1.385 -16.059 -16.050 1.00 97.00 211 LEU A N 1
ATOM 1698 C CA . LEU A 1 211 ? -0.376 -15.215 -16.696 1.00 97.00 211 LEU A CA 1
ATOM 1699 C C . LEU A 1 211 ? -0.779 -13.738 -16.665 1.00 97.00 211 LEU A C 1
ATOM 1701 O O . LEU A 1 211 ? -1.786 -13.347 -17.259 1.00 97.00 211 LEU A O 1
ATOM 1705 N N . MET A 1 212 ? 0.048 -12.908 -16.034 1.00 94.94 212 MET A N 1
ATOM 1706 C CA . MET A 1 212 ? -0.220 -11.490 -15.807 1.00 94.94 212 MET A CA 1
ATOM 1707 C C . MET A 1 212 ? 1.001 -10.631 -16.099 1.00 94.94 212 MET A C 1
ATOM 1709 O O . MET A 1 212 ? 2.129 -11.022 -15.822 1.00 94.94 212 MET A O 1
ATOM 1713 N N . ALA A 1 213 ? 0.762 -9.440 -16.647 1.00 92.88 213 ALA A N 1
ATOM 1714 C CA . ALA A 1 213 ? 1.830 -8.495 -16.959 1.00 92.88 213 ALA A CA 1
ATOM 1715 C C . ALA A 1 213 ? 2.280 -7.663 -15.755 1.00 92.88 213 ALA A C 1
ATOM 1717 O O . ALA A 1 213 ? 3.425 -7.241 -15.707 1.00 92.88 213 ALA A O 1
ATOM 1718 N N . GLY A 1 214 ? 1.388 -7.413 -14.793 1.00 92.69 214 GLY A N 1
ATOM 1719 C CA . GLY A 1 214 ? 1.652 -6.455 -13.720 1.00 92.69 214 GLY A CA 1
ATOM 1720 C C . GLY A 1 214 ? 1.826 -5.017 -14.223 1.00 92.69 214 GLY A C 1
ATOM 1721 O O . GLY A 1 214 ? 1.730 -4.742 -15.420 1.00 92.69 214 GLY A O 1
ATOM 1722 N N . ASP A 1 215 ? 2.054 -4.089 -13.297 1.00 92.00 215 ASP A N 1
ATOM 1723 C CA . ASP A 1 215 ? 2.230 -2.667 -13.613 1.00 92.00 215 ASP A CA 1
ATOM 1724 C C . ASP A 1 215 ? 3.570 -2.325 -14.286 1.00 92.00 215 ASP A C 1
ATOM 1726 O O . ASP A 1 215 ? 3.653 -1.280 -14.934 1.00 92.00 215 ASP A O 1
ATOM 1730 N N . LEU A 1 216 ? 4.610 -3.157 -14.141 1.00 93.56 216 LEU A N 1
ATOM 1731 C CA . LEU A 1 216 ? 5.900 -2.982 -14.816 1.00 93.56 216 LEU A CA 1
ATOM 1732 C C . LEU A 1 216 ? 5.911 -3.703 -16.162 1.00 93.56 216 LEU A C 1
ATOM 1734 O O . LEU A 1 216 ? 6.208 -3.079 -17.176 1.00 93.56 216 LEU A O 1
ATOM 1738 N N . GLY A 1 217 ? 5.518 -4.978 -16.213 1.00 93.62 217 GLY A N 1
ATOM 1739 C CA . GLY A 1 217 ? 5.546 -5.750 -17.459 1.00 93.62 217 GLY A CA 1
ATOM 1740 C C . GLY A 1 217 ? 4.628 -5.177 -18.538 1.00 93.62 217 GLY A C 1
ATOM 1741 O O . GLY A 1 217 ? 4.960 -5.246 -19.721 1.00 93.62 217 GLY A O 1
ATOM 1742 N N . SER A 1 218 ? 3.529 -4.508 -18.158 1.00 91.81 218 SER A N 1
ATOM 1743 C CA . SER A 1 218 ? 2.657 -3.793 -19.103 1.00 91.81 218 SER A CA 1
ATOM 1744 C C . SER A 1 218 ? 3.302 -2.564 -19.753 1.00 91.81 218 SER A C 1
ATOM 1746 O O . SER A 1 218 ? 2.739 -2.020 -20.699 1.00 91.81 218 SER A O 1
ATOM 1748 N N . LYS A 1 219 ? 4.433 -2.082 -19.226 1.00 88.06 219 LYS A N 1
ATOM 1749 C CA . LYS A 1 219 ? 5.154 -0.892 -19.707 1.00 88.06 219 LYS A CA 1
ATOM 1750 C C . LYS A 1 219 ? 6.401 -1.241 -20.524 1.00 88.06 219 LYS A C 1
ATOM 1752 O O . LYS A 1 219 ? 7.065 -0.326 -21.002 1.00 88.06 219 LYS A O 1
ATOM 1757 N N . ILE A 1 220 ? 6.709 -2.528 -20.679 1.00 85.50 220 ILE A N 1
ATOM 1758 C CA . ILE A 1 220 ? 7.772 -3.027 -21.559 1.00 85.50 220 ILE A CA 1
ATOM 1759 C C . ILE A 1 220 ? 7.151 -3.474 -22.881 1.00 85.50 220 ILE A C 1
ATOM 1761 O O . ILE A 1 220 ? 6.004 -3.933 -22.919 1.00 85.50 220 ILE A O 1
ATOM 1765 N N . TYR A 1 221 ? 7.914 -3.333 -23.965 1.00 80.50 221 TYR A N 1
ATOM 1766 C CA . TYR A 1 221 ? 7.561 -3.871 -25.268 1.00 80.50 221 TYR A CA 1
ATOM 1767 C C . TYR A 1 221 ? 8.583 -4.921 -25.753 1.00 80.50 221 TYR A C 1
ATOM 1769 O O . TYR A 1 221 ? 9.764 -4.593 -25.857 1.00 80.50 221 TYR A O 1
ATOM 1777 N N . PRO A 1 222 ? 8.154 -6.147 -26.118 1.00 86.00 222 PRO A N 1
ATOM 1778 C CA . PRO A 1 222 ? 6.800 -6.678 -25.946 1.00 86.00 222 PRO A CA 1
ATOM 1779 C C . PRO A 1 222 ? 6.414 -6.788 -24.461 1.00 86.00 222 PRO A C 1
ATOM 1781 O O . PRO A 1 222 ? 7.276 -6.850 -23.589 1.00 86.00 222 PRO A O 1
ATOM 1784 N N . THR A 1 223 ? 5.109 -6.812 -24.174 1.00 89.94 223 THR A N 1
ATOM 1785 C CA . THR A 1 223 ? 4.609 -6.946 -22.797 1.00 89.94 223 THR A CA 1
ATOM 1786 C C . THR A 1 223 ? 5.141 -8.218 -22.154 1.00 89.94 223 THR A C 1
ATOM 1788 O O . THR A 1 223 ? 4.836 -9.322 -22.610 1.00 89.94 223 THR A O 1
ATOM 1791 N N . GLN A 1 224 ? 5.862 -8.063 -21.049 1.00 93.31 224 GLN A N 1
ATOM 1792 C CA . GLN A 1 224 ? 6.321 -9.191 -20.253 1.00 93.31 224 GLN A CA 1
ATOM 1793 C C . GLN A 1 224 ? 5.193 -9.682 -19.346 1.00 93.31 224 GLN A C 1
ATOM 1795 O O . GLN A 1 224 ? 4.457 -8.877 -18.776 1.00 93.31 224 GLN A O 1
ATOM 1800 N N . ARG A 1 225 ? 5.039 -11.003 -19.223 1.00 96.06 225 ARG A N 1
ATOM 1801 C CA . ARG A 1 225 ? 4.055 -11.643 -18.342 1.00 96.06 225 ARG A CA 1
ATOM 1802 C C . ARG A 1 225 ? 4.708 -12.744 -17.526 1.00 96.06 225 ARG A C 1
ATOM 1804 O O . ARG A 1 225 ? 5.624 -13.400 -18.008 1.00 96.06 225 ARG A O 1
ATOM 1811 N N . HIS A 1 226 ? 4.174 -12.983 -16.337 1.00 97.31 226 HIS A N 1
ATOM 1812 C CA . HIS A 1 226 ? 4.569 -14.092 -15.482 1.00 97.31 22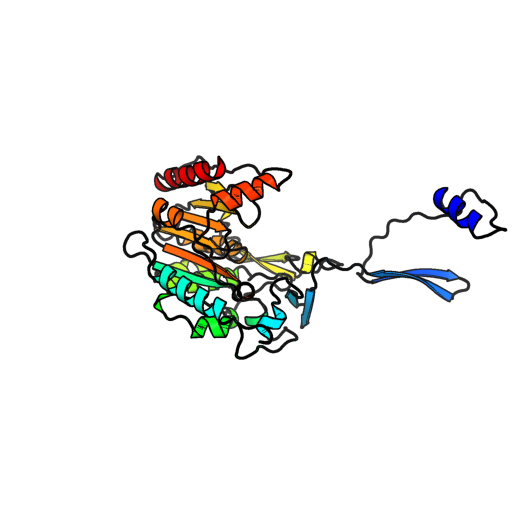6 HIS A CA 1
ATOM 1813 C C . HIS A 1 226 ? 3.338 -14.778 -14.885 1.00 97.31 226 HIS A C 1
ATOM 1815 O O . HIS A 1 226 ? 2.273 -14.170 -14.756 1.00 97.31 226 HIS A O 1
ATOM 1821 N N . ALA A 1 227 ? 3.484 -16.055 -14.553 1.00 97.31 227 ALA A N 1
ATOM 1822 C CA . ALA A 1 227 ? 2.505 -16.826 -13.803 1.00 97.31 227 ALA A CA 1
ATOM 1823 C C . ALA A 1 227 ? 2.365 -16.261 -12.382 1.00 97.31 227 ALA A C 1
ATOM 1825 O O . ALA A 1 227 ? 3.354 -16.168 -11.659 1.00 97.31 227 ALA A O 1
ATOM 1826 N N . GLU A 1 228 ? 1.163 -15.860 -11.980 1.00 97.12 228 GLU A N 1
ATOM 1827 C CA . GLU A 1 228 ? 0.880 -15.311 -10.653 1.00 97.12 228 GLU A CA 1
ATOM 1828 C C . GLU A 1 228 ? -0.338 -15.990 -10.032 1.00 97.12 228 GLU A C 1
ATOM 1830 O O . GLU A 1 228 ? -1.337 -16.223 -10.717 1.00 97.12 228 GLU A O 1
ATOM 1835 N N . ASP A 1 229 ? -0.272 -16.247 -8.727 1.00 97.25 229 ASP A N 1
ATOM 1836 C CA . ASP A 1 229 ? -1.391 -16.793 -7.967 1.00 97.25 229 ASP A CA 1
ATOM 1837 C C . ASP A 1 229 ? -2.474 -15.745 -7.707 1.00 97.25 229 ASP A C 1
ATOM 1839 O O . ASP A 1 229 ? -2.216 -14.574 -7.399 1.00 97.25 229 ASP A O 1
ATOM 1843 N N . PHE A 1 230 ? -3.720 -16.205 -7.784 1.00 95.56 230 PHE A N 1
ATOM 1844 C CA . PHE A 1 230 ? -4.912 -15.441 -7.454 1.00 95.56 230 PHE A CA 1
ATOM 1845 C C . PHE A 1 230 ? -5.786 -16.216 -6.484 1.00 95.56 230 PHE A C 1
ATOM 1847 O O . PHE A 1 230 ? -6.170 -17.352 -6.757 1.00 95.56 230 PHE A O 1
ATOM 1854 N N . LEU A 1 231 ? -6.163 -15.564 -5.384 1.00 97.19 231 LEU A N 1
ATOM 1855 C CA . LEU A 1 231 ? -7.151 -16.099 -4.455 1.00 97.19 231 LEU A CA 1
ATOM 1856 C C . LEU A 1 231 ? -8.509 -16.250 -5.154 1.00 97.19 231 LEU A C 1
ATOM 1858 O O . LEU A 1 231 ? -9.003 -15.309 -5.778 1.00 97.19 231 LEU A O 1
ATOM 1862 N N . THR A 1 232 ? -9.124 -17.424 -5.015 1.00 96.44 232 THR A N 1
ATOM 1863 C CA . THR A 1 232 ? -10.438 -17.732 -5.610 1.00 96.44 232 THR A CA 1
ATOM 1864 C C . THR A 1 232 ? -11.543 -17.929 -4.583 1.00 96.44 232 THR A C 1
ATOM 1866 O O . THR A 1 232 ? -12.703 -17.643 -4.885 1.00 96.44 232 THR A O 1
ATOM 1869 N N . THR A 1 233 ? -11.195 -18.345 -3.362 1.00 95.94 233 THR A N 1
ATOM 1870 C CA . THR A 1 233 ? -12.152 -18.557 -2.265 1.00 95.94 233 THR A CA 1
ATOM 1871 C C . THR A 1 233 ? -12.904 -17.276 -1.902 1.00 95.94 233 THR A C 1
ATOM 1873 O O . THR A 1 233 ? -14.082 -17.324 -1.554 1.00 95.94 233 THR A O 1
ATOM 1876 N N . PHE A 1 234 ? -12.256 -16.113 -2.028 1.00 97.00 234 PHE A N 1
ATOM 1877 C CA . PHE A 1 234 ? -12.853 -14.826 -1.694 1.00 97.00 234 PHE A CA 1
ATOM 1878 C C . PHE A 1 234 ? -12.398 -13.709 -2.640 1.00 97.00 234 PHE A C 1
ATOM 1880 O O . PHE A 1 234 ? -11.269 -13.705 -3.127 1.00 97.00 234 PHE A O 1
ATOM 1887 N N . ASN A 1 235 ? -13.289 -12.744 -2.876 1.00 96.50 235 ASN A N 1
ATOM 1888 C CA . ASN A 1 235 ? -12.997 -11.504 -3.588 1.00 96.50 235 ASN A CA 1
ATOM 1889 C C . ASN A 1 235 ? -13.717 -10.353 -2.881 1.00 96.50 235 ASN A C 1
ATOM 1891 O O . ASN A 1 235 ? -14.949 -10.353 -2.819 1.00 96.50 235 ASN A O 1
ATOM 1895 N N . TYR A 1 236 ? -12.957 -9.375 -2.384 1.00 96.50 236 TYR A N 1
ATOM 1896 C CA . TYR A 1 236 ? -13.497 -8.263 -1.600 1.00 96.50 236 TYR A CA 1
ATOM 1897 C C . TYR A 1 236 ? -14.531 -7.422 -2.363 1.00 96.50 236 TYR A C 1
ATOM 1899 O O . TYR A 1 236 ? -15.399 -6.825 -1.736 1.00 96.50 236 TYR A O 1
ATOM 1907 N N . ASN A 1 237 ? -14.508 -7.420 -3.703 1.00 95.00 237 ASN A N 1
ATOM 1908 C CA . ASN A 1 237 ? -15.500 -6.703 -4.510 1.00 95.00 237 ASN A CA 1
ATOM 1909 C C . ASN A 1 237 ? -16.938 -7.173 -4.235 1.00 95.00 237 ASN A C 1
ATOM 1911 O O . ASN A 1 237 ? -17.876 -6.420 -4.467 1.00 95.00 237 ASN A O 1
ATOM 1915 N N . ARG A 1 238 ? -17.124 -8.403 -3.732 1.00 94.50 238 ARG A N 1
ATOM 1916 C CA . ARG A 1 238 ? -18.445 -8.951 -3.377 1.00 94.50 238 ARG A CA 1
ATOM 1917 C C . ARG A 1 238 ? -19.080 -8.271 -2.165 1.00 94.50 238 ARG A C 1
ATOM 1919 O O . ARG A 1 238 ? -20.286 -8.376 -1.994 1.00 94.50 238 ARG A O 1
ATOM 1926 N N . VAL A 1 239 ? -18.271 -7.622 -1.332 1.00 95.19 239 VAL A N 1
ATOM 1927 C CA . VAL A 1 239 ? -18.698 -6.984 -0.079 1.00 95.19 239 VAL A CA 1
ATOM 1928 C C . VAL A 1 239 ? -18.504 -5.467 -0.112 1.00 95.19 239 VAL A C 1
ATOM 1930 O O . VAL A 1 239 ? -18.581 -4.812 0.921 1.00 95.19 239 VAL A O 1
ATOM 1933 N N . VAL A 1 240 ? -18.250 -4.890 -1.293 1.00 95.62 240 VAL A N 1
ATOM 1934 C CA . VAL A 1 240 ? -18.235 -3.435 -1.482 1.00 95.62 240 VAL A CA 1
ATOM 1935 C C . VAL A 1 240 ? -19.670 -2.921 -1.397 1.00 95.62 240 VAL A C 1
ATOM 1937 O O . VAL A 1 240 ? -20.524 -3.274 -2.212 1.00 95.62 240 VAL A O 1
ATOM 1940 N N . VAL A 1 241 ? -19.925 -2.066 -0.411 1.00 94.94 241 VAL A N 1
ATOM 1941 C CA . VAL A 1 241 ? -21.242 -1.446 -0.187 1.00 94.94 241 VAL A CA 1
ATOM 1942 C C . VAL A 1 241 ? -21.265 0.036 -0.54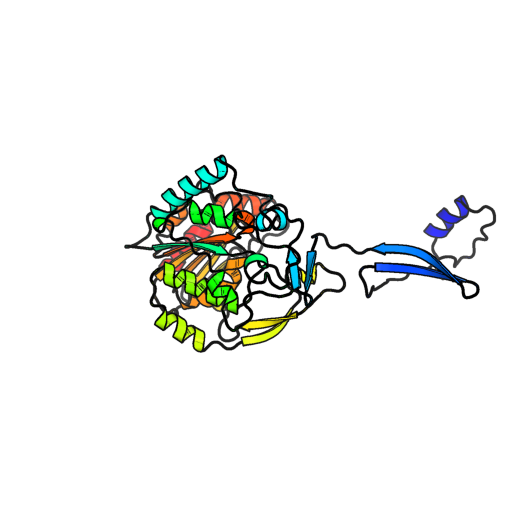5 1.00 94.94 241 VAL A C 1
ATOM 1944 O O . VAL A 1 241 ? -22.331 0.581 -0.825 1.00 94.94 241 VAL A O 1
ATOM 1947 N N . TYR A 1 242 ? -20.092 0.670 -0.595 1.00 95.06 242 TYR A N 1
ATOM 1948 C CA . TYR A 1 242 ? -19.902 2.029 -1.091 1.00 95.06 242 TYR A CA 1
ATOM 1949 C C . TYR A 1 242 ? -18.543 2.148 -1.782 1.00 95.06 242 TYR A C 1
ATOM 1951 O O . TYR A 1 242 ? -17.558 1.682 -1.217 1.00 95.06 242 TYR A O 1
ATOM 1959 N N . ASP A 1 243 ? -18.455 2.815 -2.935 1.00 95.31 243 ASP A N 1
ATOM 1960 C CA . ASP A 1 243 ? -17.181 3.219 -3.555 1.00 95.31 243 ASP A CA 1
ATOM 1961 C C . ASP A 1 243 ? -17.376 4.480 -4.400 1.00 95.31 243 ASP A C 1
ATOM 1963 O O . ASP A 1 243 ? -18.210 4.503 -5.305 1.00 95.31 243 ASP A O 1
ATOM 1967 N N . ASN A 1 244 ? -16.588 5.528 -4.146 1.00 94.75 244 ASN A N 1
ATOM 1968 C CA . ASN A 1 244 ? -16.621 6.732 -4.980 1.00 94.75 244 ASN A CA 1
ATOM 1969 C C . ASN A 1 244 ? -15.876 6.574 -6.320 1.00 94.75 244 ASN A C 1
ATOM 1971 O O . ASN A 1 244 ? -15.854 7.512 -7.114 1.00 94.75 244 ASN A O 1
ATOM 1975 N N . ASN A 1 245 ? -15.223 5.426 -6.537 1.00 93.94 245 ASN A N 1
ATOM 1976 C CA . ASN A 1 245 ? -14.488 5.015 -7.733 1.00 93.94 245 ASN A CA 1
ATOM 1977 C C . ASN A 1 245 ? -13.406 5.989 -8.222 1.00 93.94 245 ASN A C 1
ATOM 1979 O O . ASN A 1 245 ? -12.883 5.845 -9.331 1.00 93.94 245 ASN A O 1
ATOM 1983 N N . LEU A 1 246 ? -13.009 6.968 -7.404 1.00 94.19 246 LEU A N 1
ATOM 1984 C CA . LEU A 1 246 ? -11.936 7.879 -7.778 1.00 94.19 246 LEU A CA 1
ATOM 1985 C C . LEU A 1 246 ? -10.603 7.117 -7.882 1.00 94.19 246 LEU A C 1
ATOM 1987 O O . LEU A 1 246 ? -10.324 6.217 -7.091 1.00 94.19 246 LEU A O 1
ATOM 1991 N N . PRO A 1 247 ? -9.721 7.463 -8.831 1.00 91.00 247 PRO A N 1
ATOM 1992 C CA . PRO A 1 247 ? -8.430 6.799 -8.948 1.00 91.00 247 PRO A CA 1
ATOM 1993 C C . PRO A 1 247 ? -7.430 7.339 -7.917 1.00 91.00 247 PRO A C 1
ATOM 1995 O O . PRO A 1 247 ? -7.199 8.544 -7.832 1.00 91.00 247 PRO A O 1
ATOM 1998 N N . ASN A 1 248 ? -6.707 6.464 -7.219 1.00 89.81 248 ASN A N 1
ATOM 1999 C CA . ASN A 1 248 ? -5.644 6.845 -6.277 1.00 89.81 248 ASN A CA 1
ATOM 2000 C C . ASN A 1 248 ? -6.128 7.826 -5.187 1.00 89.81 248 ASN A C 1
ATOM 2002 O O . ASN A 1 248 ? -7.201 7.631 -4.626 1.00 89.81 248 ASN A O 1
ATOM 2006 N N . PHE A 1 249 ? -5.342 8.869 -4.884 1.00 92.38 249 PHE A N 1
ATOM 2007 C CA . PHE A 1 249 ? -5.640 9.849 -3.835 1.00 92.38 249 PHE A CA 1
ATOM 2008 C C . PHE A 1 249 ? -7.045 10.444 -3.960 1.00 92.38 249 PHE A C 1
ATOM 2010 O O . PHE A 1 249 ? -7.406 10.953 -5.022 1.00 92.38 249 PHE A O 1
ATOM 2017 N N . GLY A 1 250 ? -7.802 10.385 -2.864 1.00 91.25 250 GLY A N 1
ATOM 2018 C CA . GLY A 1 250 ? -9.210 10.789 -2.805 1.00 91.25 250 GLY A CA 1
ATOM 2019 C C . GLY A 1 250 ? -10.204 9.637 -2.991 1.00 91.25 250 GLY A C 1
ATOM 2020 O O . GLY A 1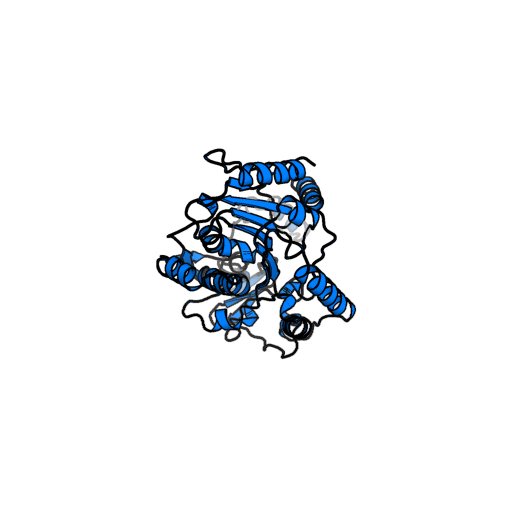 250 ? -11.392 9.832 -2.732 1.00 91.25 250 GLY A O 1
ATOM 2021 N N . ARG A 1 251 ? -9.759 8.432 -3.385 1.00 95.50 251 ARG A N 1
ATOM 2022 C CA . ARG A 1 251 ? -10.643 7.259 -3.359 1.00 95.50 251 ARG A CA 1
ATOM 2023 C C . ARG A 1 251 ? -11.060 6.944 -1.933 1.00 95.50 251 ARG A C 1
ATOM 2025 O O . ARG A 1 251 ? -10.207 6.900 -1.043 1.00 95.50 251 ARG A O 1
ATOM 2032 N N . ALA A 1 252 ? -12.346 6.679 -1.764 1.00 96.00 252 ALA A N 1
ATOM 2033 C CA . ALA A 1 252 ? -12.927 6.215 -0.521 1.00 96.00 252 ALA A CA 1
ATOM 2034 C C . ALA A 1 252 ? -13.934 5.103 -0.808 1.00 96.00 252 ALA A C 1
ATOM 2036 O O . ALA A 1 252 ? -14.765 5.254 -1.707 1.00 96.00 252 ALA A O 1
ATOM 2037 N N . PHE A 1 253 ? -13.868 4.014 -0.045 1.00 95.50 253 PHE A N 1
ATOM 2038 C CA . PHE A 1 253 ? -14.838 2.927 -0.153 1.00 95.50 253 PHE A CA 1
ATOM 2039 C C . PHE A 1 253 ? -15.069 2.221 1.186 1.00 95.50 253 PHE A C 1
ATOM 2041 O O . PHE A 1 253 ? -14.251 2.318 2.105 1.00 95.50 253 PHE A O 1
ATOM 2048 N N . ILE A 1 254 ? -16.195 1.514 1.279 1.00 96.94 254 ILE A N 1
ATOM 2049 C CA . ILE A 1 254 ? -16.607 0.726 2.442 1.00 96.94 254 ILE A CA 1
ATOM 2050 C C . ILE A 1 254 ? -16.813 -0.722 2.004 1.00 96.94 254 ILE A C 1
ATOM 2052 O O . ILE A 1 254 ? -17.525 -0.994 1.032 1.00 96.94 254 ILE A O 1
ATOM 2056 N N . LEU A 1 255 ? -16.214 -1.639 2.758 1.00 96.81 255 LEU A N 1
ATOM 2057 C CA . LEU A 1 255 ? -16.508 -3.065 2.719 1.00 96.81 255 LEU A CA 1
ATOM 2058 C C . LEU A 1 255 ? -17.340 -3.429 3.949 1.00 96.81 255 LEU A C 1
ATOM 2060 O O . LEU A 1 255 ? -16.971 -3.031 5.054 1.00 96.81 255 LEU A O 1
ATOM 2064 N N . ASP A 1 256 ? -18.413 -4.196 3.770 1.00 96.00 256 ASP A N 1
ATOM 2065 C CA . ASP A 1 256 ? -19.198 -4.770 4.868 1.00 96.00 256 ASP A CA 1
ATOM 2066 C C . ASP A 1 256 ? -19.421 -6.263 4.622 1.00 96.00 256 ASP A C 1
ATOM 2068 O O . ASP A 1 256 ? -20.124 -6.652 3.688 1.00 96.00 256 ASP A O 1
ATOM 2072 N N . ASN A 1 257 ? -18.794 -7.105 5.442 1.00 95.88 257 ASN A N 1
ATOM 2073 C CA . ASN A 1 257 ? -18.859 -8.554 5.314 1.00 95.88 257 ASN A CA 1
ATOM 2074 C C . ASN A 1 257 ? -19.505 -9.187 6.555 1.00 95.88 257 ASN A C 1
ATOM 2076 O O . ASN A 1 257 ? -18.841 -9.296 7.588 1.00 95.88 257 ASN A O 1
ATOM 2080 N N . PRO A 1 258 ? -20.758 -9.666 6.469 1.00 94.00 258 PRO A N 1
ATOM 2081 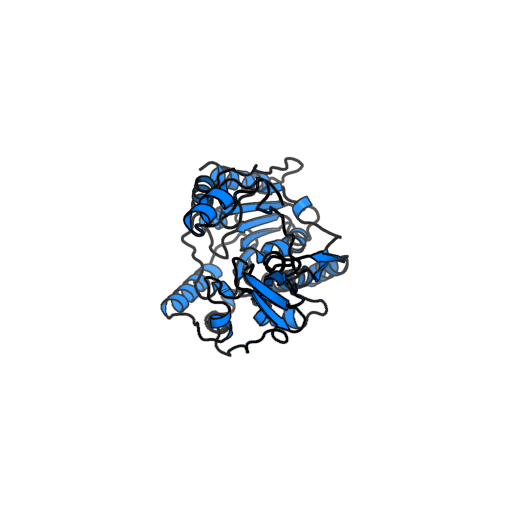C CA . PRO A 1 258 ? -21.431 -10.283 7.605 1.00 94.00 258 PRO A CA 1
ATOM 2082 C C . PRO A 1 258 ? -20.824 -11.595 8.090 1.00 94.00 258 PRO A C 1
ATOM 2084 O O . PRO A 1 258 ? -21.100 -11.984 9.218 1.00 94.00 258 PRO A O 1
ATOM 2087 N N . ASP A 1 259 ? -19.990 -12.236 7.275 1.00 95.25 259 ASP A N 1
ATOM 2088 C CA . ASP A 1 259 ? -19.335 -13.500 7.607 1.00 95.25 259 ASP A CA 1
ATOM 2089 C C . ASP A 1 259 ? -17.895 -13.289 8.126 1.00 95.25 259 ASP A C 1
ATOM 2091 O O . ASP A 1 259 ? -17.074 -14.209 8.091 1.00 95.25 259 ASP A O 1
ATOM 2095 N N .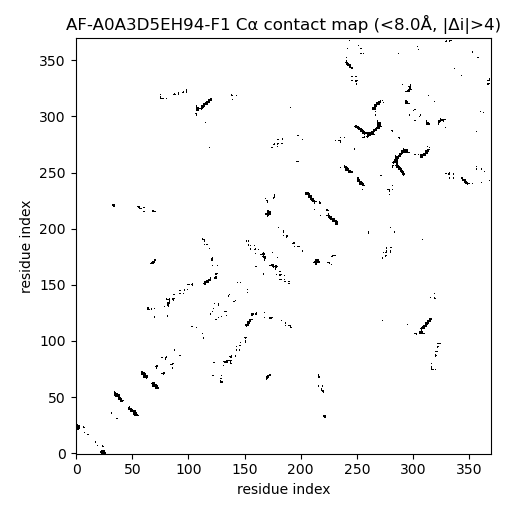 ALA A 1 260 ? -17.537 -12.066 8.537 1.00 97.06 260 ALA A N 1
ATOM 2096 C CA . ALA A 1 260 ? -16.220 -11.760 9.094 1.00 97.06 260 ALA A CA 1
ATOM 2097 C C . ALA A 1 260 ? -16.010 -12.383 10.489 1.00 97.06 260 ALA A C 1
ATOM 2099 O O . ALA A 1 260 ? -16.957 -12.677 11.212 1.00 97.06 260 ALA A O 1
ATOM 2100 N N . LEU A 1 261 ? -14.746 -12.563 10.888 1.00 97.12 261 LEU A N 1
ATOM 2101 C CA . LEU A 1 261 ? -14.387 -13.175 12.177 1.00 97.12 261 LEU A CA 1
ATOM 2102 C C . LEU A 1 261 ? -14.811 -12.355 13.402 1.00 97.12 261 LEU A C 1
ATOM 2104 O O . LEU A 1 261 ? -14.964 -12.918 14.486 1.00 97.12 261 LEU A O 1
ATOM 2108 N N . ASN A 1 262 ? -14.948 -11.037 13.262 1.00 94.88 262 ASN A N 1
ATOM 2109 C CA . ASN A 1 262 ? -15.389 -10.149 14.329 1.00 94.88 262 ASN A CA 1
ATOM 2110 C C . ASN A 1 262 ? -16.336 -9.061 13.803 1.00 94.88 262 ASN A C 1
ATOM 2112 O O . ASN A 1 262 ? -16.380 -8.784 12.608 1.00 94.88 262 ASN A O 1
ATOM 2116 N N . GLU A 1 263 ? -17.045 -8.407 14.724 1.00 94.19 263 GLU A N 1
ATOM 2117 C CA . GLU A 1 263 ? -18.000 -7.322 14.441 1.00 94.19 263 GLU A CA 1
ATOM 2118 C C . GLU A 1 263 ? -17.355 -5.921 14.422 1.00 94.19 263 GLU A C 1
ATOM 2120 O O . GLU A 1 263 ? -18.049 -4.908 14.481 1.00 94.19 263 GLU A O 1
ATOM 2125 N N . GLN A 1 264 ? -16.022 -5.843 14.389 1.00 95.06 264 GLN A N 1
ATOM 2126 C CA . GLN A 1 264 ? -15.279 -4.603 14.612 1.00 95.06 264 GLN A CA 1
ATOM 2127 C C . GLN A 1 264 ? -15.034 -3.840 13.305 1.00 95.06 264 GLN A C 1
ATOM 2129 O O . GLN A 1 264 ? -15.001 -4.410 12.209 1.00 95.06 264 GLN A O 1
ATOM 2134 N N . THR A 1 265 ? -14.831 -2.528 13.432 1.00 96.12 265 THR A N 1
ATOM 2135 C CA . THR A 1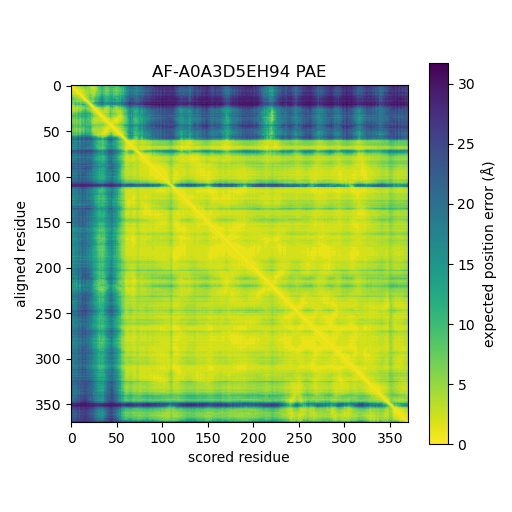 265 ? -14.554 -1.620 12.315 1.00 96.12 265 THR A CA 1
ATOM 2136 C C . THR A 1 265 ? -13.066 -1.308 12.205 1.00 96.12 265 THR A C 1
ATOM 2138 O O . THR A 1 265 ? -12.461 -0.761 13.129 1.00 96.12 265 THR A O 1
ATOM 2141 N N . LEU A 1 266 ? -12.488 -1.584 11.034 1.00 98.06 266 LEU A N 1
ATOM 2142 C CA . LEU A 1 266 ? -11.141 -1.158 10.663 1.00 98.06 266 LEU A CA 1
ATOM 2143 C C . LEU A 1 266 ? -11.203 0.084 9.766 1.00 98.06 266 LEU A C 1
ATOM 2145 O O . LEU A 1 266 ? -11.734 0.036 8.656 1.00 98.06 266 LEU A O 1
ATOM 2149 N N . LEU A 1 267 ? -10.578 1.174 10.205 1.00 98.00 267 LEU A N 1
ATOM 2150 C CA . LEU A 1 267 ? -10.325 2.347 9.373 1.00 98.00 267 LEU A CA 1
ATOM 2151 C C . LEU A 1 267 ? -8.924 2.273 8.764 1.00 98.00 267 LEU A C 1
ATOM 2153 O O . LEU A 1 267 ? -7.940 2.085 9.477 1.00 98.00 267 LEU A O 1
ATOM 2157 N N . VAL A 1 268 ? -8.824 2.454 7.448 1.00 98.62 268 VAL A N 1
ATOM 2158 C CA . VAL A 1 268 ? -7.575 2.329 6.699 1.00 98.62 268 VAL A CA 1
ATOM 2159 C C . VAL A 1 268 ? -7.242 3.604 5.928 1.00 98.62 268 VAL A C 1
ATOM 2161 O O . VAL A 1 268 ? -7.979 4.000 5.030 1.00 98.62 268 VAL A O 1
ATOM 2164 N N . PHE A 1 269 ? -6.078 4.193 6.204 1.00 98.31 269 PHE A N 1
ATOM 2165 C CA . PHE A 1 269 ? -5.483 5.283 5.419 1.00 98.31 269 PHE A CA 1
ATOM 2166 C C . PHE A 1 269 ? -4.269 4.751 4.658 1.00 98.31 269 PHE A C 1
ATOM 2168 O O . PHE A 1 269 ? -3.149 4.749 5.172 1.00 98.31 269 PHE A O 1
ATOM 2175 N N . GLY A 1 270 ? -4.481 4.245 3.444 1.00 97.38 270 GLY A N 1
ATOM 2176 C CA . GLY A 1 270 ? -3.482 3.439 2.736 1.00 97.38 270 GLY A CA 1
ATOM 2177 C C . GLY A 1 270 ? -3.142 3.916 1.331 1.00 97.38 270 GLY A C 1
ATOM 2178 O O . GLY A 1 270 ? -3.576 4.970 0.871 1.00 97.38 270 GLY A O 1
ATOM 2179 N N . SER A 1 271 ? -2.339 3.116 0.638 1.00 94.38 271 SER A N 1
ATOM 2180 C CA . SER A 1 271 ? -1.953 3.298 -0.763 1.00 94.38 271 SER A CA 1
ATOM 2181 C C . SER A 1 271 ? -2.262 2.043 -1.591 1.00 94.38 271 SER A C 1
ATOM 2183 O O . SER A 1 271 ? -2.981 1.150 -1.139 1.00 94.38 271 SER A O 1
ATOM 2185 N N . SER A 1 272 ? -1.732 1.960 -2.815 1.00 92.81 272 SER A N 1
ATOM 2186 C CA . SER A 1 272 ? -1.985 0.861 -3.757 1.00 92.81 272 SER A CA 1
ATOM 2187 C C . SER A 1 272 ? -1.685 -0.541 -3.201 1.00 92.81 272 SER A C 1
ATOM 2189 O O . SER A 1 272 ? -2.374 -1.491 -3.561 1.00 92.81 272 SER A O 1
ATOM 2191 N N . SER A 1 273 ? -0.732 -0.684 -2.276 1.00 95.56 273 SER A N 1
ATOM 2192 C CA . SER A 1 273 ? -0.363 -1.986 -1.698 1.00 95.56 273 SER A CA 1
ATOM 2193 C C . SER A 1 273 ? -1.480 -2.617 -0.860 1.00 95.56 273 SER A C 1
ATOM 2195 O O . SER A 1 273 ? -1.639 -3.834 -0.872 1.00 95.56 273 SER A O 1
ATOM 2197 N N . VAL A 1 274 ? -2.321 -1.816 -0.193 1.00 96.75 274 VAL A N 1
ATOM 2198 C CA . VAL A 1 274 ? -3.424 -2.355 0.629 1.00 96.75 274 VAL A CA 1
ATOM 2199 C C . VAL A 1 274 ? -4.499 -3.032 -0.227 1.00 96.75 274 VAL A C 1
ATOM 2201 O O . VAL A 1 274 ? -5.212 -3.897 0.270 1.00 96.75 274 VAL A O 1
ATOM 2204 N N . TYR A 1 275 ? -4.607 -2.723 -1.524 1.00 96.69 275 TYR A N 1
ATOM 2205 C CA . TYR A 1 275 ? -5.702 -3.247 -2.350 1.00 96.69 275 TYR A CA 1
ATOM 2206 C C . TYR A 1 275 ? -5.774 -4.776 -2.375 1.00 96.69 275 TYR A C 1
ATOM 2208 O O . TYR A 1 275 ? -6.857 -5.347 -2.279 1.00 96.69 275 TYR A O 1
ATOM 2216 N N . SER A 1 276 ? -4.632 -5.455 -2.439 1.00 95.94 276 SER A N 1
ATOM 2217 C CA . SER A 1 276 ? -4.591 -6.919 -2.370 1.00 95.94 276 SER A CA 1
ATOM 2218 C C . SER A 1 276 ? -4.806 -7.466 -0.955 1.00 95.94 276 SER A C 1
ATOM 2220 O O . SER A 1 276 ? -5.210 -8.620 -0.819 1.00 95.94 276 SER A O 1
ATOM 2222 N N . MET A 1 277 ? -4.623 -6.654 0.093 1.00 98.62 277 MET A N 1
ATOM 2223 C CA . MET A 1 277 ? -4.930 -7.033 1.477 1.00 98.62 277 MET A CA 1
ATOM 2224 C C . MET A 1 277 ? -6.435 -7.088 1.751 1.00 98.62 277 MET A C 1
ATOM 2226 O O . MET A 1 277 ? -6.845 -7.799 2.664 1.00 98.62 277 MET A O 1
ATOM 2230 N N . PHE A 1 278 ? -7.284 -6.390 0.986 1.00 98.62 278 PHE A N 1
ATOM 2231 C CA . PHE A 1 278 ? -8.732 -6.375 1.247 1.00 98.62 278 PHE A CA 1
ATOM 2232 C C . PHE A 1 278 ? -9.400 -7.741 1.100 1.00 98.62 278 PHE A C 1
ATOM 2234 O O . PHE A 1 278 ? -10.376 -8.013 1.794 1.00 98.62 278 PHE A O 1
ATOM 2241 N N . ASN A 1 279 ? -8.832 -8.635 0.285 1.00 98.12 279 ASN A N 1
ATOM 2242 C CA . ASN A 1 279 ? -9.264 -10.034 0.217 1.00 98.12 279 ASN A CA 1
ATOM 2243 C C . ASN A 1 279 ? -9.110 -10.788 1.551 1.00 98.12 279 ASN A C 1
ATOM 2245 O O . ASN A 1 279 ? -9.749 -11.818 1.749 1.00 98.12 279 ASN A O 1
ATOM 2249 N N . TYR A 1 280 ? -8.280 -10.274 2.457 1.00 98.62 280 TYR A N 1
ATOM 2250 C CA . TYR A 1 280 ? -7.996 -10.851 3.766 1.00 98.62 280 TYR A CA 1
ATOM 2251 C C . TYR A 1 280 ? -8.616 -10.006 4.886 1.00 98.62 280 TYR A C 1
ATOM 2253 O O . TYR A 1 280 ? -9.337 -10.536 5.726 1.00 98.62 280 TYR A O 1
ATOM 2261 N N . LEU A 1 281 ? -8.413 -8.682 4.864 1.00 98.62 281 LEU A N 1
ATOM 2262 C CA . LEU A 1 281 ? -8.924 -7.756 5.884 1.00 98.62 281 LEU A CA 1
ATOM 2263 C C . LEU A 1 281 ? -10.451 -7.810 6.008 1.00 98.62 281 LEU A C 1
ATOM 2265 O O . LEU A 1 281 ? -10.959 -7.863 7.123 1.00 98.62 281 LEU A O 1
ATOM 2269 N N . ALA A 1 282 ? -11.175 -7.877 4.886 1.00 98.12 282 ALA A N 1
ATOM 2270 C CA . ALA A 1 282 ? -12.638 -7.927 4.892 1.00 98.12 282 ALA A CA 1
ATOM 2271 C C . ALA A 1 282 ? -13.208 -9.236 5.461 1.00 98.12 282 ALA A C 1
ATOM 2273 O O . ALA A 1 282 ? -14.406 -9.337 5.682 1.00 98.12 282 ALA A O 1
ATOM 2274 N N . ARG A 1 283 ? -12.382 -10.266 5.673 1.00 98.12 283 ARG A N 1
ATOM 2275 C CA . ARG A 1 283 ? -12.799 -11.513 6.333 1.00 98.12 283 ARG A CA 1
ATOM 2276 C C . ARG A 1 283 ? -12.448 -11.526 7.819 1.00 98.12 283 ARG A C 1
ATOM 2278 O O . ARG A 1 283 ? -12.965 -12.357 8.553 1.00 98.12 283 ARG A O 1
ATOM 2285 N N . ILE A 1 284 ? -11.574 -10.623 8.260 1.00 98.31 284 ILE A N 1
ATOM 2286 C CA . ILE A 1 284 ? -11.237 -10.443 9.674 1.00 98.31 284 ILE A CA 1
ATOM 2287 C C . ILE A 1 284 ? -12.244 -9.488 10.315 1.00 98.31 284 ILE A C 1
ATOM 2289 O O . ILE A 1 284 ? -12.828 -9.828 11.335 1.00 98.31 284 ILE A O 1
ATOM 2293 N N . PHE A 1 285 ? -12.453 -8.325 9.696 1.00 97.56 285 PHE A N 1
ATOM 2294 C CA . PHE A 1 285 ? -13.280 -7.243 10.226 1.00 97.56 285 PHE A CA 1
ATOM 2295 C C . PHE A 1 285 ? -14.627 -7.174 9.521 1.00 97.56 285 PHE A C 1
ATOM 2297 O O . PHE A 1 285 ? -14.667 -7.205 8.288 1.00 97.56 285 PHE A O 1
ATOM 2304 N N . ARG A 1 286 ? -15.707 -7.008 10.293 1.00 96.25 286 ARG A N 1
ATOM 2305 C CA . ARG A 1 286 ? -17.060 -6.802 9.762 1.00 96.25 286 ARG A CA 1
ATOM 2306 C C . ARG A 1 286 ? -17.112 -5.640 8.789 1.00 96.25 286 ARG A C 1
ATOM 2308 O O . ARG A 1 286 ? -17.645 -5.786 7.693 1.00 96.25 286 ARG A O 1
ATOM 2315 N N . THR A 1 287 ? -16.539 -4.505 9.179 1.00 97.00 287 THR A N 1
ATOM 2316 C CA . THR A 1 287 ? -16.549 -3.290 8.365 1.00 97.00 287 THR A CA 1
ATOM 2317 C C . THR A 1 287 ? -15.126 -2.787 8.152 1.00 97.00 287 THR A C 1
ATOM 2319 O O . THR A 1 287 ? -14.369 -2.589 9.101 1.00 97.00 287 THR A O 1
ATOM 2322 N N . VAL A 1 288 ? -14.759 -2.540 6.893 1.00 98.19 288 VAL A N 1
ATOM 2323 C CA . VAL A 1 288 ? -13.491 -1.899 6.521 1.00 98.19 288 VAL A CA 1
ATOM 2324 C C . VAL A 1 288 ? -13.797 -0.610 5.776 1.00 98.19 288 VAL A C 1
ATOM 2326 O O . VAL A 1 288 ? -14.402 -0.637 4.706 1.00 98.19 288 VAL A O 1
ATOM 2329 N N . VAL A 1 289 ? -13.352 0.518 6.319 1.00 97.88 289 VAL A N 1
ATOM 2330 C CA . VAL A 1 289 ? -13.456 1.829 5.670 1.00 97.88 289 VAL A CA 1
ATOM 2331 C C . VAL A 1 289 ? -12.081 2.213 5.162 1.00 97.88 289 VAL A C 1
ATOM 2333 O O . VAL A 1 289 ? -11.130 2.262 5.936 1.00 97.88 289 VAL A O 1
ATOM 2336 N N . PHE A 1 290 ? -11.955 2.487 3.870 1.00 98.25 290 PHE A N 1
ATOM 2337 C CA . PHE A 1 290 ? -10.674 2.806 3.259 1.00 98.25 290 PHE A CA 1
ATOM 2338 C C . PHE A 1 290 ? -10.655 4.204 2.658 1.00 98.25 290 PHE A C 1
ATOM 2340 O O . PHE A 1 290 ? -11.580 4.604 1.953 1.00 98.25 290 PHE A O 1
ATOM 2347 N N . PHE A 1 291 ? -9.527 4.883 2.851 1.00 97.81 291 PHE A N 1
ATOM 2348 C CA . PHE A 1 291 ? -9.148 6.107 2.171 1.00 97.81 291 PHE A CA 1
ATOM 2349 C C . PHE A 1 291 ? -7.762 5.957 1.547 1.00 97.81 291 PHE A C 1
ATOM 2351 O O . PHE A 1 291 ? -6.788 5.592 2.213 1.00 97.81 291 PHE A O 1
ATOM 2358 N N . HIS A 1 292 ? -7.646 6.285 0.261 1.00 97.19 292 HIS A N 1
ATOM 2359 C CA . HIS A 1 292 ? -6.353 6.299 -0.412 1.00 97.19 292 HIS A CA 1
ATOM 2360 C C . HIS A 1 292 ? -5.632 7.621 -0.113 1.00 97.19 292 HIS A C 1
ATOM 2362 O O . HIS A 1 292 ? -5.888 8.639 -0.756 1.00 97.19 292 HIS A O 1
ATOM 2368 N N . THR A 1 293 ? -4.718 7.603 0.854 1.00 96.38 293 THR A N 1
ATOM 2369 C CA . THR A 1 293 ? -3.962 8.783 1.314 1.00 96.38 293 THR A CA 1
ATOM 2370 C C . THR A 1 293 ? -2.500 8.483 1.664 1.00 96.38 293 THR A C 1
ATOM 2372 O O . THR A 1 293 ? -1.791 9.373 2.129 1.00 96.38 293 THR A O 1
ATOM 2375 N N . ALA A 1 294 ? -2.025 7.254 1.439 1.00 95.19 294 ALA A N 1
ATOM 2376 C CA . ALA A 1 294 ? -0.660 6.795 1.722 1.00 95.19 294 ALA A CA 1
ATOM 2377 C C . ALA A 1 294 ? -0.171 7.130 3.147 1.00 95.19 294 ALA A C 1
ATOM 2379 O O . ALA A 1 294 ? 0.932 7.645 3.335 1.00 95.19 294 ALA A O 1
ATOM 2380 N N . GLY A 1 295 ? -1.019 6.881 4.148 1.00 96.19 295 GLY A N 1
ATOM 2381 C CA . GLY A 1 295 ? -0.714 7.125 5.557 1.00 96.19 295 GLY A CA 1
ATOM 2382 C C . GLY A 1 295 ? -0.971 8.556 6.033 1.00 96.19 295 GLY A C 1
ATOM 2383 O O . GLY A 1 295 ? -0.832 8.814 7.223 1.00 96.19 295 GLY A O 1
ATOM 2384 N N . ASN A 1 296 ? -1.371 9.496 5.167 1.00 97.56 296 ASN A N 1
ATOM 2385 C CA . ASN A 1 296 ? -1.889 10.780 5.651 1.00 97.56 296 ASN A CA 1
ATOM 2386 C C . ASN A 1 296 ? -3.268 10.556 6.289 1.00 97.56 296 ASN A C 1
ATOM 2388 O O . ASN A 1 296 ? -4.099 9.849 5.714 1.00 97.56 296 ASN A O 1
ATOM 2392 N N . ILE A 1 297 ? -3.515 11.148 7.455 1.00 97.50 297 ILE A N 1
ATOM 2393 C CA . ILE A 1 297 ? -4.705 10.871 8.271 1.00 97.50 297 ILE A CA 1
ATOM 2394 C C . ILE A 1 297 ? -5.527 12.144 8.437 1.00 97.50 297 ILE A C 1
ATOM 2396 O O . ILE A 1 297 ? -5.015 13.165 8.883 1.00 97.50 297 ILE A O 1
ATOM 2400 N N . ASP A 1 298 ? -6.819 12.057 8.136 1.00 96.00 298 ASP A N 1
ATOM 2401 C CA . ASP A 1 298 ? -7.788 13.111 8.439 1.00 96.00 298 ASP A CA 1
ATOM 2402 C C . ASP A 1 298 ? -8.392 12.851 9.828 1.00 96.00 298 ASP A C 1
ATOM 2404 O O . ASP A 1 298 ? -9.223 11.955 9.995 1.00 96.00 298 ASP A O 1
ATOM 2408 N N . LYS A 1 299 ? -7.944 13.608 10.840 1.00 93.94 299 LYS A N 1
ATOM 2409 C CA . LYS A 1 299 ? -8.358 13.413 12.244 1.00 93.94 299 LYS A CA 1
ATOM 2410 C C . LYS A 1 299 ? -9.866 13.553 12.445 1.00 93.94 299 LYS A C 1
ATOM 2412 O O . LYS A 1 299 ? -10.445 12.792 13.208 1.00 93.94 299 LYS A O 1
ATOM 2417 N N . GLU A 1 300 ? -10.518 14.450 11.706 1.00 92.38 300 GLU A N 1
ATOM 2418 C CA . GLU A 1 300 ? -11.971 14.613 11.819 1.00 92.38 300 GLU A CA 1
ATOM 2419 C C . GLU A 1 300 ? -12.727 13.370 11.350 1.00 92.38 300 GLU A C 1
ATOM 2421 O O . GLU A 1 300 ? -13.827 13.107 11.831 1.00 92.38 300 GLU A O 1
ATOM 2426 N N . LEU A 1 301 ? -12.169 12.605 10.408 1.00 92.56 301 LEU A N 1
ATOM 2427 C CA . LEU A 1 301 ? -12.773 11.341 10.000 1.00 92.56 301 LEU A CA 1
ATOM 2428 C C . LEU A 1 301 ? -12.531 10.245 11.020 1.00 92.56 301 LEU A C 1
ATOM 2430 O O . LEU A 1 301 ? -13.448 9.470 11.256 1.00 92.56 301 LEU A O 1
ATOM 2434 N N . VAL A 1 302 ? -11.354 10.203 11.648 1.00 94.25 302 VAL A N 1
ATOM 2435 C CA . VAL A 1 302 ? -11.114 9.290 12.776 1.00 94.25 302 VAL A CA 1
ATOM 2436 C C . VAL A 1 302 ? -12.165 9.525 13.864 1.00 94.25 302 VAL A C 1
ATOM 2438 O O . VAL A 1 302 ? -12.835 8.576 14.262 1.00 94.25 302 VAL A O 1
ATOM 2441 N N . ASP A 1 303 ? -12.400 10.784 14.240 1.00 91.56 303 ASP A N 1
ATOM 2442 C CA . ASP A 1 303 ? -13.382 11.149 15.268 1.00 91.56 303 ASP A CA 1
ATOM 2443 C C . ASP A 1 303 ? -14.827 10.816 14.855 1.00 91.56 303 ASP A C 1
ATOM 2445 O O . ASP A 1 303 ? -15.604 10.298 15.655 1.00 91.56 303 ASP A O 1
ATOM 2449 N N . LYS A 1 304 ? -15.210 11.097 13.600 1.00 91.38 304 LYS A N 1
ATOM 2450 C CA . LYS A 1 304 ? -16.573 10.834 13.094 1.00 91.38 304 LYS A CA 1
ATOM 2451 C C . LYS A 1 304 ? -16.878 9.351 12.917 1.00 91.38 304 LYS A C 1
ATOM 2453 O O . LYS A 1 304 ? -18.020 8.944 13.112 1.00 91.38 304 LYS A O 1
ATOM 2458 N N . ILE A 1 305 ? -15.891 8.581 12.467 1.00 92.00 305 ILE A N 1
ATOM 2459 C CA . ILE A 1 305 ? -16.026 7.143 12.214 1.00 92.00 305 ILE A CA 1
ATOM 2460 C C . ILE A 1 305 ? -15.940 6.373 13.531 1.00 92.00 305 ILE A C 1
ATOM 2462 O O . ILE A 1 305 ? -16.631 5.369 13.670 1.00 92.00 305 ILE A O 1
ATOM 2466 N N . ALA A 1 306 ? -15.126 6.852 14.479 1.00 92.00 306 ALA A N 1
ATOM 2467 C CA . ALA A 1 306 ? -14.841 6.203 15.755 1.00 92.00 306 ALA A CA 1
ATOM 2468 C C . ALA A 1 306 ? -14.524 4.699 15.584 1.00 92.00 306 ALA A C 1
ATOM 2470 O O . ALA A 1 306 ? -15.280 3.854 16.064 1.00 92.00 306 ALA A O 1
ATOM 2471 N N . PRO A 1 307 ? -13.449 4.348 14.851 1.00 95.00 307 PRO A N 1
ATOM 2472 C CA . PRO A 1 307 ? -13.140 2.957 14.534 1.00 95.00 307 PRO A CA 1
ATOM 2473 C C . PRO A 1 307 ? -12.509 2.218 15.720 1.00 95.00 307 PRO A C 1
ATOM 2475 O O . PRO A 1 307 ? -11.780 2.824 16.509 1.00 95.00 307 PRO A O 1
ATOM 2478 N N . ASP A 1 308 ? -12.701 0.896 15.766 1.00 95.75 308 ASP A N 1
ATOM 2479 C CA . ASP A 1 308 ? -12.079 0.011 16.767 1.00 95.75 308 ASP A CA 1
ATOM 2480 C C . ASP A 1 308 ? -10.591 -0.210 16.482 1.00 95.75 308 ASP A C 1
ATOM 2482 O O . ASP A 1 308 ? -9.776 -0.344 17.397 1.00 95.75 308 ASP A O 1
ATOM 2486 N N . TYR A 1 309 ? -10.220 -0.212 15.200 1.00 97.62 309 TYR A N 1
ATOM 2487 C CA . TYR A 1 309 ? -8.833 -0.312 14.767 1.00 97.62 309 TYR A CA 1
ATOM 2488 C C . TYR A 1 309 ? -8.500 0.695 13.680 1.00 97.62 309 TYR A C 1
ATOM 2490 O O . TYR A 1 309 ? -9.311 1.007 12.806 1.00 97.62 309 TYR A O 1
ATOM 2498 N N . LEU A 1 310 ? -7.248 1.145 13.698 1.00 97.88 310 LEU A N 1
ATOM 2499 C CA . LEU A 1 310 ? -6.696 2.051 12.701 1.00 97.88 310 LEU A CA 1
ATOM 2500 C C . LEU A 1 310 ? -5.474 1.424 12.029 1.00 97.88 310 LEU A C 1
ATOM 2502 O O . LEU A 1 310 ? -4.497 1.080 12.689 1.00 97.88 310 LEU A O 1
ATOM 2506 N N . LEU A 1 311 ? -5.494 1.343 10.703 1.00 98.62 311 LEU A N 1
ATOM 2507 C CA . LEU A 1 311 ? -4.340 0.976 9.891 1.00 98.62 311 LEU A CA 1
ATOM 2508 C C . LEU A 1 311 ? -3.945 2.153 9.001 1.00 98.62 311 LEU A C 1
ATOM 2510 O O . LEU A 1 311 ? -4.644 2.497 8.051 1.00 98.62 311 LEU A O 1
ATOM 2514 N N . ALA A 1 312 ? -2.788 2.745 9.259 1.00 98.44 312 ALA A N 1
ATOM 2515 C CA . ALA A 1 312 ? -2.164 3.652 8.304 1.00 98.44 312 ALA A CA 1
ATOM 2516 C C . ALA A 1 312 ? -1.113 2.883 7.503 1.00 98.44 312 ALA A C 1
ATOM 2518 O O . ALA A 1 312 ? -0.341 2.117 8.072 1.00 98.44 312 ALA A O 1
ATOM 2519 N N . GLN A 1 313 ? -1.086 3.058 6.181 1.00 98.31 313 GLN A N 1
ATOM 2520 C CA . GLN A 1 313 ? -0.143 2.359 5.313 1.00 98.31 313 GLN A CA 1
ATOM 2521 C C . GLN A 1 313 ? 0.549 3.309 4.341 1.00 98.31 313 GLN A C 1
ATOM 2523 O O . GLN A 1 313 ? -0.099 4.034 3.585 1.00 98.31 313 GLN A O 1
ATOM 2528 N N . SER A 1 314 ? 1.877 3.223 4.302 1.00 97.12 314 SER A N 1
ATOM 2529 C CA . SER A 1 314 ? 2.713 3.863 3.285 1.00 97.12 314 SER A CA 1
ATOM 2530 C C . SER A 1 314 ? 3.704 2.866 2.681 1.00 97.12 314 SER A C 1
ATOM 2532 O O . SER A 1 314 ? 3.934 1.785 3.223 1.00 97.12 314 SER A O 1
ATOM 2534 N N . ASN A 1 315 ? 4.260 3.182 1.514 1.00 95.50 315 ASN A N 1
ATOM 2535 C CA . ASN A 1 315 ? 5.260 2.335 0.858 1.00 95.50 315 ASN A CA 1
ATOM 2536 C C . ASN A 1 315 ? 6.663 2.769 1.285 1.00 95.50 315 ASN A C 1
ATOM 2538 O O . ASN A 1 315 ? 6.898 3.959 1.485 1.00 95.50 315 ASN A O 1
ATOM 2542 N N . ALA A 1 316 ? 7.618 1.839 1.355 1.00 94.94 316 ALA A N 1
ATOM 2543 C CA . ALA A 1 316 ? 8.989 2.134 1.777 1.00 94.94 316 ALA A CA 1
ATOM 2544 C C . ALA A 1 316 ? 9.626 3.267 0.958 1.00 94.94 316 ALA A C 1
ATOM 2546 O O . ALA A 1 316 ? 10.260 4.154 1.522 1.00 94.94 316 ALA A O 1
ATOM 2547 N N . ARG A 1 317 ? 9.360 3.319 -0.352 1.00 92.00 317 ARG A N 1
ATOM 2548 C CA . ARG A 1 317 ? 9.821 4.410 -1.227 1.00 92.00 317 ARG A CA 1
ATOM 2549 C C . ARG A 1 317 ? 9.276 5.801 -0.873 1.00 92.00 317 ARG A C 1
ATOM 2551 O O . ARG A 1 317 ? 9.840 6.789 -1.323 1.00 92.00 317 ARG A O 1
ATOM 2558 N N . PHE A 1 318 ? 8.210 5.911 -0.082 1.00 94.56 318 PHE A N 1
ATOM 2559 C CA . PHE A 1 318 ? 7.672 7.194 0.386 1.00 94.56 318 PHE A CA 1
ATOM 2560 C C . PHE A 1 318 ? 8.222 7.609 1.757 1.00 94.56 318 PHE A C 1
ATOM 2562 O O . PHE A 1 318 ? 7.986 8.736 2.174 1.00 94.56 318 PHE A O 1
ATOM 2569 N N . VAL A 1 319 ? 9.002 6.757 2.437 1.00 95.06 319 VAL A N 1
ATOM 2570 C CA . VAL A 1 319 ? 9.519 7.014 3.797 1.00 95.06 319 VAL A CA 1
ATOM 2571 C C . VAL A 1 319 ? 10.384 8.269 3.878 1.00 95.06 319 VAL A C 1
ATOM 2573 O O . VAL A 1 319 ? 10.471 8.889 4.933 1.00 95.06 319 VAL A O 1
ATOM 2576 N N . VAL A 1 320 ? 10.973 8.699 2.760 1.00 94.75 320 VAL A N 1
ATOM 2577 C CA . VAL A 1 320 ? 11.710 9.969 2.655 1.00 94.75 320 VAL A CA 1
ATOM 2578 C C . VAL A 1 320 ? 10.886 11.207 3.006 1.00 94.75 320 VAL A C 1
ATOM 2580 O O . VAL A 1 320 ? 11.483 12.263 3.196 1.00 94.75 320 VAL A O 1
ATOM 2583 N N . LYS A 1 321 ? 9.558 11.083 3.108 1.00 95.19 321 LYS A N 1
ATOM 2584 C CA . LYS A 1 321 ? 8.662 12.123 3.597 1.00 95.19 321 LYS A CA 1
ATOM 2585 C C . LYS A 1 321 ? 7.673 11.551 4.615 1.00 95.19 321 LYS A C 1
ATOM 2587 O O . LYS A 1 321 ? 6.939 10.615 4.297 1.00 95.19 321 LYS A O 1
ATOM 2592 N N . ALA A 1 322 ? 7.622 12.122 5.814 1.00 97.00 322 ALA A N 1
ATOM 2593 C CA . ALA A 1 322 ? 6.624 11.740 6.807 1.00 97.00 322 ALA A CA 1
ATOM 2594 C C . ALA A 1 322 ? 5.200 12.071 6.308 1.00 97.00 322 ALA A C 1
ATOM 2596 O O . ALA A 1 322 ? 5.002 13.109 5.659 1.00 97.00 322 ALA A O 1
ATOM 2597 N N . PRO A 1 323 ? 4.191 11.227 6.592 1.00 97.25 323 PRO A N 1
ATOM 2598 C CA . PRO A 1 323 ? 2.803 11.593 6.362 1.00 97.25 323 PRO A CA 1
ATOM 2599 C C . PRO A 1 323 ? 2.369 12.742 7.280 1.00 97.25 323 PRO A C 1
ATOM 2601 O O . PRO A 1 323 ? 3.054 13.110 8.233 1.00 97.25 323 PRO A O 1
ATOM 2604 N N . SER A 1 324 ? 1.204 13.308 6.988 1.00 96.44 324 SER A N 1
ATOM 2605 C CA . SER A 1 324 ? 0.634 14.444 7.701 1.00 96.44 324 SER A CA 1
ATOM 2606 C C . SER A 1 324 ? -0.729 14.111 8.303 1.00 96.44 324 SER A C 1
ATOM 2608 O O . SER A 1 324 ? -1.482 13.286 7.780 1.00 96.44 324 SER A O 1
ATOM 2610 N N . PHE A 1 325 ? -1.043 14.808 9.394 1.00 95.81 325 PHE A N 1
ATOM 2611 C CA . PHE A 1 325 ? -2.386 14.909 9.970 1.00 95.81 325 PHE A CA 1
ATOM 2612 C C . PHE A 1 325 ? -3.159 16.140 9.485 1.00 95.81 325 PHE A C 1
ATOM 2614 O O . PHE A 1 325 ? -4.353 16.268 9.740 1.00 95.81 325 PHE A O 1
ATOM 2621 N N . ASP A 1 326 ? -2.464 17.065 8.827 1.00 92.44 326 ASP A N 1
ATOM 2622 C CA . ASP A 1 326 ? -3.016 18.306 8.296 1.00 92.44 326 ASP A CA 1
ATOM 2623 C C . ASP A 1 326 ? -3.486 18.085 6.856 1.00 92.44 326 ASP A C 1
ATOM 2625 O O . ASP A 1 326 ? -2.912 18.589 5.890 1.00 92.44 326 ASP A O 1
ATOM 2629 N N . ILE A 1 327 ? -4.475 17.204 6.707 1.00 93.94 327 ILE A N 1
ATOM 2630 C CA . ILE A 1 327 ? -5.126 16.933 5.430 1.00 93.94 327 ILE A CA 1
ATOM 2631 C C . ILE A 1 327 ? -6.641 16.920 5.591 1.00 93.94 327 ILE A C 1
ATOM 2633 O O . ILE A 1 327 ? -7.172 16.599 6.654 1.00 93.94 327 ILE A O 1
ATOM 2637 N N . LYS A 1 328 ? -7.332 17.202 4.486 1.00 93.19 328 LYS A N 1
ATOM 2638 C CA . LYS A 1 328 ? -8.768 16.984 4.337 1.00 93.19 328 LYS A CA 1
ATOM 2639 C C . LYS A 1 328 ? -9.023 16.110 3.133 1.00 93.19 328 LYS A C 1
ATOM 2641 O O . LYS A 1 328 ? -8.691 16.478 2.006 1.00 93.19 328 LYS A O 1
ATOM 2646 N N . ILE A 1 329 ? -9.647 14.955 3.342 1.00 92.56 329 ILE A N 1
ATOM 2647 C CA . ILE A 1 329 ? -9.923 14.049 2.218 1.00 92.56 329 ILE A CA 1
ATOM 2648 C C . ILE A 1 329 ? -10.914 14.668 1.231 1.00 92.56 329 ILE A C 1
ATOM 2650 O O . ILE A 1 329 ? -10.780 14.458 0.024 1.00 92.56 329 ILE A O 1
ATOM 2654 N N . SER A 1 330 ? -11.838 15.507 1.708 1.00 92.31 330 SER A N 1
ATOM 2655 C CA . SER A 1 330 ? -12.720 16.284 0.832 1.00 92.31 330 SER A CA 1
ATOM 2656 C C . SER A 1 330 ? -11.944 17.139 -0.170 1.00 92.31 330 SER A C 1
ATOM 2658 O O . SER A 1 330 ? -12.376 17.279 -1.308 1.00 92.31 330 SER A O 1
ATOM 2660 N N . ASP A 1 331 ? -10.783 17.675 0.205 1.00 93.19 331 ASP A N 1
ATOM 2661 C CA . ASP A 1 331 ? -10.004 18.530 -0.691 1.00 93.19 331 ASP A CA 1
ATOM 2662 C C . ASP A 1 331 ? -9.351 17.711 -1.807 1.00 93.19 331 ASP A C 1
ATOM 2664 O O . ASP A 1 331 ? -9.376 18.130 -2.967 1.00 93.19 331 ASP A O 1
ATOM 2668 N N . TYR A 1 332 ? -8.867 16.500 -1.496 1.00 92.38 332 TYR A N 1
ATOM 2669 C CA . TYR A 1 332 ? -8.399 15.550 -2.510 1.00 92.38 332 TYR A CA 1
ATOM 2670 C C . TYR A 1 332 ? -9.522 15.126 -3.458 1.00 92.38 332 TYR A C 1
ATOM 2672 O O . TYR A 1 332 ? -9.304 15.071 -4.668 1.00 92.38 332 TYR A O 1
ATOM 2680 N N . ILE A 1 333 ? -10.723 14.856 -2.934 1.00 92.75 333 ILE A N 1
ATOM 2681 C CA . ILE A 1 333 ? -11.898 14.510 -3.746 1.00 92.75 333 ILE A CA 1
ATOM 2682 C C . ILE A 1 333 ? -12.235 15.662 -4.702 1.00 92.75 333 ILE A C 1
ATOM 2684 O O . ILE A 1 333 ? -12.314 15.448 -5.912 1.00 92.75 333 ILE A O 1
ATOM 2688 N N . LYS A 1 334 ? -12.354 16.895 -4.196 1.00 92.06 334 LYS A N 1
ATOM 2689 C CA . LYS A 1 334 ? -12.659 18.089 -5.003 1.00 92.06 334 LYS A CA 1
ATOM 2690 C C . LYS A 1 334 ? -11.617 18.367 -6.073 1.00 92.06 334 LYS A C 1
ATOM 2692 O O . LYS A 1 334 ? -11.953 18.665 -7.218 1.00 92.06 334 LYS A O 1
ATOM 2697 N N . ASP A 1 335 ? -10.340 18.336 -5.701 1.00 91.31 335 ASP A N 1
ATOM 2698 C CA . ASP A 1 335 ? -9.242 18.524 -6.645 1.00 91.31 335 ASP A CA 1
ATOM 2699 C C . ASP A 1 335 ? -9.256 17.436 -7.724 1.00 91.31 335 ASP A C 1
ATOM 2701 O O . ASP A 1 335 ? -9.163 17.752 -8.910 1.00 91.31 335 ASP A O 1
ATOM 2705 N N . LYS A 1 336 ? -9.491 16.172 -7.348 1.00 91.69 336 LYS A N 1
ATOM 2706 C CA . LYS A 1 336 ? -9.599 15.082 -8.317 1.00 91.69 336 LYS A CA 1
ATOM 2707 C C . LYS A 1 336 ? -10.767 15.284 -9.277 1.00 91.69 336 LYS A C 1
ATOM 2709 O O . LYS A 1 336 ? -10.563 15.189 -10.485 1.00 91.69 336 LYS A O 1
ATOM 2714 N N . LYS A 1 337 ? -11.960 15.599 -8.767 1.00 90.12 337 LYS A N 1
ATOM 2715 C CA . LYS A 1 337 ? -13.149 15.835 -9.597 1.00 90.12 337 LYS A CA 1
ATOM 2716 C C . LYS A 1 337 ? -12.939 16.957 -10.611 1.00 90.12 337 LYS A C 1
ATOM 2718 O O . LYS A 1 337 ? -13.379 16.830 -11.743 1.00 90.12 337 LYS A O 1
ATOM 2723 N N . ARG A 1 338 ? -12.214 18.018 -10.234 1.00 91.25 338 ARG A N 1
ATOM 2724 C CA . ARG A 1 338 ? -11.874 19.129 -11.141 1.00 91.25 338 ARG A CA 1
ATOM 2725 C C . ARG A 1 338 ? -10.915 18.738 -12.267 1.00 91.25 338 ARG A C 1
ATOM 2727 O O . ARG A 1 338 ? -10.937 19.373 -13.314 1.00 91.25 338 ARG A O 1
ATOM 2734 N N . ARG A 1 339 ? -10.053 17.740 -12.052 1.00 90.62 339 ARG A N 1
ATOM 2735 C CA . ARG A 1 339 ? -9.035 17.305 -13.028 1.00 90.62 339 ARG A CA 1
ATOM 2736 C C . ARG A 1 339 ? -9.509 16.184 -13.947 1.00 90.62 339 ARG A C 1
ATOM 2738 O O . ARG A 1 339 ? -8.921 15.988 -15.007 1.00 90.62 339 ARG A O 1
ATOM 2745 N N . LEU A 1 340 ? -10.507 15.410 -13.528 1.00 88.69 340 LEU A N 1
ATOM 2746 C CA . LEU A 1 340 ? -11.032 14.309 -14.325 1.00 88.69 340 LEU A CA 1
ATOM 2747 C C . LEU A 1 340 ? -11.967 14.833 -15.415 1.00 88.69 340 LEU A C 1
ATOM 2749 O O . LEU A 1 340 ? -12.867 15.622 -15.150 1.00 88.69 340 LEU A O 1
ATOM 2753 N N . THR A 1 341 ? -11.774 14.345 -16.639 1.00 87.62 341 THR A N 1
ATOM 2754 C CA . THR A 1 341 ? -12.674 14.633 -17.766 1.00 87.62 341 THR A CA 1
ATOM 2755 C C . THR A 1 341 ? -14.014 13.919 -17.625 1.00 87.62 341 THR A C 1
ATOM 2757 O O . THR A 1 341 ? -15.029 14.430 -18.084 1.00 87.62 341 THR A O 1
ATOM 2760 N N . HIS A 1 342 ? -14.016 12.753 -16.974 1.00 88.00 342 HIS A N 1
ATOM 2761 C CA . HIS A 1 342 ? -15.198 11.943 -16.705 1.00 88.00 342 HIS A CA 1
ATOM 2762 C C . HIS A 1 342 ? -15.191 11.544 -15.234 1.00 88.00 342 HIS A C 1
ATOM 2764 O O . HIS A 1 342 ? -14.197 11.006 -14.735 1.00 88.00 342 HIS A O 1
ATOM 2770 N N . LEU A 1 343 ? -16.292 11.824 -14.542 1.00 87.56 343 LEU A N 1
ATOM 2771 C CA . LEU A 1 343 ? -16.472 11.387 -13.167 1.00 87.56 343 LEU A CA 1
ATOM 2772 C C . LEU A 1 343 ? -16.973 9.943 -13.162 1.00 87.56 343 LEU A C 1
ATOM 2774 O O . LEU A 1 343 ? -17.909 9.640 -13.899 1.00 87.56 343 LEU A O 1
ATOM 2778 N N . PRO A 1 344 ? -16.355 9.058 -12.369 1.00 88.19 344 PRO A N 1
ATOM 2779 C CA . PRO A 1 344 ? -16.850 7.704 -12.228 1.00 88.19 344 PRO A CA 1
ATOM 2780 C C . PRO A 1 344 ? -18.148 7.694 -11.414 1.00 88.19 344 PRO A C 1
ATOM 2782 O O . PRO A 1 344 ? -18.348 8.541 -10.537 1.00 88.19 344 PRO A O 1
ATOM 2785 N N . ASP A 1 345 ? -19.003 6.712 -11.686 1.00 88.62 345 ASP A N 1
ATOM 2786 C CA . ASP A 1 345 ? -20.220 6.500 -10.911 1.00 88.62 345 ASP A CA 1
ATOM 2787 C C . ASP A 1 345 ? -19.884 6.062 -9.485 1.00 88.62 345 ASP A C 1
ATOM 2789 O O . ASP A 1 345 ? -18.972 5.260 -9.251 1.00 88.62 345 ASP A O 1
ATOM 2793 N N . VAL A 1 346 ? -20.649 6.579 -8.527 1.00 89.56 346 VAL A N 1
ATOM 2794 C CA . VAL A 1 346 ? -20.577 6.136 -7.135 1.00 89.56 346 VAL A CA 1
ATOM 2795 C C . VAL A 1 346 ? -21.369 4.843 -7.006 1.00 89.56 346 VAL A C 1
ATOM 2797 O O . VAL A 1 346 ? -22.523 4.764 -7.426 1.00 89.56 346 VAL A O 1
ATOM 2800 N N . VAL A 1 347 ? -20.756 3.829 -6.411 1.00 88.69 347 VAL A N 1
ATOM 2801 C CA . VAL A 1 347 ? -21.428 2.570 -6.090 1.00 88.69 347 VAL A CA 1
ATOM 2802 C C . VAL A 1 347 ? -22.103 2.711 -4.733 1.00 88.69 347 VAL A C 1
ATOM 2804 O O . VAL A 1 347 ? -21.446 3.079 -3.764 1.00 88.69 347 VAL A O 1
ATOM 2807 N N . HIS A 1 348 ? -23.388 2.360 -4.669 1.00 86.62 348 HIS A N 1
ATOM 2808 C CA . HIS A 1 348 ? -24.129 2.127 -3.431 1.00 86.62 348 HIS A CA 1
ATOM 2809 C C . HIS A 1 348 ? -24.843 0.783 -3.526 1.00 86.62 348 HIS A C 1
ATOM 2811 O O . HIS A 1 348 ? -25.661 0.577 -4.424 1.00 86.62 348 HIS A O 1
ATOM 2817 N N . THR A 1 349 ? -24.583 -0.109 -2.577 1.00 80.19 349 THR A N 1
ATOM 2818 C CA . THR A 1 349 ? -25.311 -1.376 -2.469 1.00 80.19 349 THR A CA 1
ATOM 2819 C C . THR A 1 349 ? -26.325 -1.247 -1.335 1.00 80.19 349 THR A C 1
ATOM 2821 O O . THR A 1 349 ? -25.955 -1.123 -0.172 1.00 80.19 349 THR A O 1
ATOM 2824 N N . THR A 1 350 ? -27.618 -1.229 -1.667 1.00 59.00 350 THR A N 1
ATOM 2825 C CA . THR A 1 350 ? -28.716 -0.964 -0.715 1.00 59.00 350 THR A CA 1
ATOM 2826 C C . THR A 1 350 ? -29.225 -2.202 0.026 1.00 59.00 350 THR A C 1
ATOM 2828 O O . THR A 1 350 ? -30.111 -2.096 0.872 1.00 59.00 350 THR A O 1
ATOM 2831 N N . GLU A 1 351 ? -28.711 -3.393 -0.281 1.00 55.84 351 GLU A N 1
ATOM 2832 C CA . GLU A 1 351 ? -29.170 -4.624 0.361 1.00 55.84 351 GLU A CA 1
ATOM 2833 C C . GLU A 1 351 ? -28.461 -4.843 1.706 1.00 55.84 351 GLU A C 1
ATOM 2835 O O . GLU A 1 351 ? -27.265 -5.110 1.762 1.00 55.84 351 GLU A O 1
ATOM 2840 N N . LYS A 1 352 ? -29.236 -4.761 2.799 1.00 53.28 352 LYS A N 1
ATOM 2841 C CA . LYS A 1 352 ? -28.840 -5.094 4.184 1.00 53.28 352 LYS A CA 1
ATOM 2842 C C . LYS A 1 352 ? -27.695 -4.254 4.771 1.00 53.28 352 LYS A C 1
ATOM 2844 O O . LYS A 1 352 ? -26.847 -4.780 5.490 1.00 53.28 352 LYS A O 1
ATOM 2849 N N . THR A 1 353 ? -27.693 -2.945 4.548 1.00 64.25 353 THR A N 1
ATOM 2850 C CA . THR A 1 353 ? -26.736 -2.057 5.216 1.00 64.25 353 THR A CA 1
ATOM 2851 C C . THR A 1 353 ? -27.055 -1.913 6.705 1.00 64.25 353 THR A C 1
ATOM 2853 O O . THR A 1 353 ? -28.146 -1.513 7.110 1.00 64.25 353 THR A O 1
ATOM 2856 N N . SER A 1 354 ? -26.082 -2.262 7.546 1.00 74.88 354 SER A N 1
ATOM 2857 C CA . SER A 1 354 ? -26.148 -2.048 8.991 1.00 74.88 354 SER A CA 1
ATOM 2858 C C . SER A 1 354 ? -26.254 -0.548 9.324 1.00 74.88 354 SER A C 1
ATOM 2860 O O . SER A 1 354 ? -25.941 0.328 8.507 1.00 74.88 354 SER A O 1
ATOM 2862 N N . ALA A 1 355 ? -26.687 -0.221 10.547 1.00 80.62 355 ALA A N 1
ATOM 2863 C CA . ALA A 1 355 ? -26.782 1.172 10.994 1.00 80.62 355 ALA A CA 1
ATOM 2864 C C . ALA A 1 355 ? -25.425 1.901 10.909 1.00 80.62 355 ALA A C 1
ATOM 2866 O O . ALA A 1 355 ? -25.380 3.077 10.542 1.00 80.62 355 ALA A O 1
ATOM 2867 N N . ILE A 1 356 ? -24.322 1.186 11.177 1.00 83.69 356 ILE A N 1
ATOM 2868 C CA . ILE A 1 356 ? -22.969 1.737 11.064 1.00 83.69 356 ILE A CA 1
ATOM 2869 C C . ILE A 1 356 ? -22.632 2.066 9.605 1.00 83.69 356 ILE A C 1
ATOM 2871 O O . ILE A 1 356 ? -22.237 3.194 9.324 1.00 83.69 356 ILE A O 1
ATOM 2875 N N . VAL A 1 357 ? -22.912 1.168 8.652 1.00 86.12 357 VAL A N 1
ATOM 2876 C CA . VAL A 1 357 ? -22.670 1.420 7.220 1.00 86.12 357 VAL A CA 1
ATOM 2877 C C . VAL A 1 357 ? -23.496 2.600 6.716 1.00 86.12 357 VAL A C 1
ATOM 2879 O O . VAL A 1 357 ? -22.986 3.429 5.965 1.00 86.12 357 VAL A O 1
ATOM 2882 N N . THR A 1 358 ? -24.747 2.731 7.162 1.00 86.00 358 THR A N 1
ATOM 2883 C CA . THR A 1 358 ? -25.606 3.869 6.796 1.00 86.00 358 THR A CA 1
ATOM 2884 C C . THR A 1 358 ? -25.017 5.195 7.292 1.00 86.00 358 THR A C 1
ATOM 2886 O O . THR A 1 358 ? -24.943 6.165 6.537 1.00 86.00 358 THR A O 1
ATOM 2889 N N . SER A 1 359 ? -24.543 5.236 8.543 1.00 86.62 359 SER A N 1
ATOM 2890 C CA . SER A 1 359 ? -23.882 6.418 9.113 1.00 86.62 359 SER A CA 1
ATOM 2891 C C . SER A 1 359 ? -22.601 6.780 8.353 1.00 86.62 359 SER A C 1
ATOM 2893 O O . SER A 1 359 ? -22.402 7.938 7.987 1.00 86.62 359 SER A O 1
ATOM 2895 N N . LEU A 1 360 ? -21.762 5.784 8.052 1.00 88.88 360 LEU A N 1
ATOM 2896 C CA . LEU A 1 360 ? -20.504 5.963 7.323 1.00 88.88 360 LEU A CA 1
ATOM 2897 C C . LEU A 1 360 ? -20.731 6.432 5.884 1.00 88.88 360 LEU A C 1
ATOM 2899 O O . LEU A 1 360 ? -20.046 7.340 5.418 1.00 88.88 360 LEU A O 1
ATOM 2903 N N . THR A 1 361 ? -21.726 5.862 5.204 1.00 88.25 361 THR A N 1
ATOM 2904 C CA . THR A 1 361 ? -22.105 6.263 3.842 1.00 88.25 361 THR A CA 1
ATOM 2905 C C . THR A 1 361 ? -22.508 7.733 3.818 1.00 88.25 361 THR A C 1
ATOM 2907 O O . THR A 1 361 ? -22.004 8.483 2.991 1.00 88.25 361 THR A O 1
ATOM 2910 N N . ARG A 1 362 ? -23.295 8.192 4.802 1.00 88.25 362 ARG A N 1
ATOM 2911 C CA . ARG A 1 362 ? -23.654 9.612 4.927 1.00 88.25 362 ARG A CA 1
ATOM 2912 C C . ARG A 1 362 ? -22.429 10.516 5.093 1.00 88.25 362 ARG A C 1
ATOM 2914 O O . ARG A 1 362 ? -22.371 11.571 4.468 1.00 88.25 362 ARG A O 1
ATOM 2921 N N . VAL A 1 363 ? -21.441 10.113 5.898 1.00 88.06 363 VAL A N 1
ATOM 2922 C CA . VAL A 1 363 ? -20.180 10.868 6.042 1.00 88.06 363 VAL A CA 1
ATOM 2923 C C . VAL A 1 363 ? -19.462 10.986 4.694 1.00 88.06 363 VAL A C 1
ATOM 2925 O O . VAL A 1 363 ? -18.992 12.069 4.345 1.00 88.06 363 VAL A O 1
ATOM 2928 N N . LEU A 1 364 ? -19.401 9.903 3.917 1.00 87.19 364 LEU A N 1
ATOM 2929 C CA . LEU A 1 364 ? -18.750 9.895 2.607 1.00 87.19 364 LEU A CA 1
ATOM 2930 C C . LEU A 1 364 ? -19.532 10.683 1.549 1.00 87.19 364 LEU A C 1
ATOM 2932 O O . LEU A 1 364 ? -18.913 11.404 0.766 1.00 87.19 364 LEU A O 1
ATOM 2936 N N . ASP A 1 365 ? -20.862 10.626 1.561 1.00 87.25 365 ASP A N 1
ATOM 2937 C CA . ASP A 1 365 ? -21.723 11.415 0.676 1.00 87.25 365 ASP A CA 1
ATOM 2938 C C . ASP A 1 365 ? -21.561 12.915 0.937 1.00 87.25 365 ASP A C 1
ATOM 2940 O O . ASP A 1 365 ? -21.373 13.695 0.002 1.00 87.25 365 ASP A O 1
ATOM 2944 N N . GLU A 1 366 ? -21.536 13.330 2.209 1.00 86.94 366 GLU A N 1
ATOM 2945 C CA . GLU A 1 366 ? -21.275 14.719 2.602 1.00 86.94 366 GLU A CA 1
ATOM 2946 C C . GLU A 1 366 ? -19.896 15.208 2.120 1.00 86.94 366 GLU A C 1
ATOM 2948 O O . GLU A 1 366 ? -19.733 16.383 1.780 1.00 86.94 366 GLU A O 1
ATOM 2953 N N . MET A 1 367 ? -18.892 14.327 2.078 1.00 84.69 367 MET A N 1
ATOM 2954 C CA . MET A 1 367 ? -17.570 14.646 1.529 1.00 84.69 367 MET A CA 1
ATOM 2955 C C . MET A 1 367 ? -17.575 14.706 0.005 1.00 84.69 367 MET A C 1
ATOM 2957 O O . MET A 1 367 ? -16.886 15.542 -0.572 1.00 84.69 367 MET A O 1
ATOM 2961 N N . ASN A 1 368 ? -18.323 13.813 -0.640 1.00 81.62 368 ASN A N 1
ATOM 2962 C CA . ASN A 1 368 ? -18.375 13.687 -2.087 1.00 81.62 368 ASN A CA 1
ATOM 2963 C C . ASN A 1 368 ? -19.228 14.790 -2.740 1.00 81.62 368 ASN A C 1
ATOM 2965 O O . ASN A 1 368 ? -18.970 15.157 -3.885 1.00 81.62 368 ASN A O 1
ATOM 2969 N N . ALA A 1 369 ? -20.225 15.329 -2.035 1.00 79.94 369 ALA A N 1
ATOM 2970 C CA . ALA A 1 369 ? -21.086 16.412 -2.514 1.00 79.94 369 ALA A CA 1
ATOM 2971 C C . ALA A 1 369 ? -20.415 17.800 -2.491 1.00 79.94 369 ALA A C 1
ATOM 2973 O O . ALA A 1 369 ? -20.861 18.709 -3.191 1.00 79.94 369 ALA A O 1
ATOM 2974 N N . LYS A 1 370 ? -19.374 17.972 -1.672 1.00 63.38 370 LYS A N 1
ATOM 2975 C CA . LYS A 1 370 ? -18.626 19.226 -1.510 1.00 63.38 370 LYS A CA 1
ATOM 2976 C C . LYS A 1 370 ? -17.525 19.383 -2.544 1.00 63.38 370 LYS A C 1
ATOM 2978 O O . LYS A 1 370 ? -17.134 20.558 -2.762 1.00 63.38 370 LYS A O 1
#

Solvent-accessible surface area (backbone atoms only — not comparable to full-atom values): 20394 Å² total; per-residue (Å²): 108,36,74,38,70,74,55,52,60,58,46,55,75,73,37,92,81,64,76,88,58,75,53,77,33,78,86,81,92,81,82,74,86,48,29,68,43,74,47,62,50,79,54,95,93,39,82,41,75,78,44,80,46,75,60,78,45,97,59,53,68,39,79,26,51,96,74,28,42,41,82,32,87,48,101,64,39,45,63,38,26,45,50,36,77,35,61,60,47,74,66,36,50,50,42,37,50,55,41,36,59,50,61,54,64,58,79,54,26,84,93,38,41,53,33,34,35,38,46,68,47,52,62,75,48,55,40,91,38,40,93,65,68,81,38,96,56,18,33,61,56,49,50,64,72,69,55,60,77,71,43,30,71,40,68,53,43,69,63,43,55,72,42,92,58,71,24,56,39,50,23,20,72,46,60,24,51,55,23,22,50,51,48,47,50,54,50,39,50,68,52,67,49,71,56,67,64,52,50,59,60,58,69,72,61,44,69,47,78,42,80,39,28,50,79,48,14,64,45,40,55,61,66,40,66,38,79,41,65,37,68,64,77,52,60,46,79,81,28,52,38,35,31,49,62,46,76,61,64,40,18,43,37,31,35,54,26,94,85,23,77,37,89,44,35,36,36,32,22,20,41,82,71,51,64,58,26,38,53,51,51,41,47,46,23,19,30,34,40,41,35,32,47,43,33,30,40,40,60,69,53,46,65,73,65,44,29,39,28,39,39,31,22,31,47,44,57,49,55,68,50,51,55,45,63,90,52,55,61,44,56,38,35,45,54,45,58,73,71,46,93,69,83,61,70,67,48,76,50,83,80,84,66,49,75,66,54,53,54,52,50,51,56,50,49,63,38,71,77,97

Sequence (370 aa):
NTERPDVIEKVALIERDFQQEALCGFDHTLIPKSSNIAIAIVHNSHFHVIYEVNIEGVFKILEGEDNWLYLDNDTNKSVEQFTGKTKLSWAEKKNWADYANTFSTLPLSQAGKSAFLIAPSKEFVVEEHYPFKKSKHTPLDQLTKLVDDSFSLVTPIDALKHFEERTFRVCDTHWSCHGARVATMEVAKKLGLDCTSIENLFKSDIYVERLMAGDLGSKIYPTQRHAEDFLTTFNYNRVVVYDNNLPNFGRAFILDNPDALNEQTLLVFGSSSVYSMFNYLARIFRTVVFFHTAGNIDKELVDKIAPDYLLAQSNARFVVKAPSFDIKISDYIKDKKRRLTHLPDVVHTTEKTSAIVTSLTRVLDEMNAK

pLDDT: mean 90.93, std 9.36, range [53.28, 98.81]

Secondary structure (DSSP, 8-state):
-B--HHHHHHHHTT-TT----S--B-------SSSEEEEEEEETTEEEEEEEEE---SS-EEE-GGG-EEE-S-TT-HHHHHTTSS---HHHHHHHHHHHHHHHT---STT-EEEEEEEPPGGGTS-TT-SSPPPTT-HHHHHHHHS-GGG-EE-THHHHHS-SS--B-TTSSSB-HHHHHHHHHHHHHHTT--HHHHHHHHHT--EEEEEE-HHHHTTSSSPP-EEEEEE-S--GGGGEEEE----STT-EEEEE-TTSSEEEEEEEEE-TTHHHHHHHHHHHEEEEEEEESTT---HHHHHHH--SEEEEEEEGGGTTS---S---HHHHHHHHHHH-SSPPPPEE--SS--HHHHHHHHHHHHHH--